Protein AF-0000000065861075 (afdb_homodimer)

Secondary structure (DSSP, 8-state):
---EEEEEETTTSHHHHHHHHHHHTS---EEEEEEEE-TTTTT-EEEETTEEEEPEE--TTHHHHTT-SEEEE-S-HHHHHHHHHHHHTTSEEEE-SSTTTT-TTS-B--HHHHGGGGG--TTSEEE---HHHHHHHHHHHHHHHHH-EEEEEEEEEB-GGGGHHHHHHHHHHHHHHHHHHHHH-TT--GGGT---SSSSS--TT--BS--S-B-TTS-BHHHHHHHHHHHHHHT----EEEE--B-S-SS-EEEEEEEEESS---HHHHHHHHHTSTTEEE--BGGGTB---HHHHTT-SSEEEEEEEE-SS-TTEEEEEEEE-TTIIIIIHHHHHHHHHHHHH-/---EEEEEETTTSHHHHHHHHHHHTS---EEEEEEEE-TTTTT-EEEETTEEEEPEE--TTHHHHTT-SEEEE-S-HHHHHHHHHHHHTTSEEEE-SSTTTT-TTS-B--HHHHGGGGG--TTSEEEPPPHHHHHHHHHHHHHHHHH-EEEEEEEEEB-GGGGHHHHHHHHHHHHHHHHHHHHH-TT--GGGT---SSSSS--TT--BS--S-B-TTS-BHHHHHHHHHHHHHHT----EEEE--B-S-SS-EEEEEEEEESS---HHHHHHHHHTSTTEEE--BGGGTB---HHHHTT-SSEEEEEEEE-SS-TTEEEEEEEE-TTIIIIIHHHHHHHHHHHHH-

Solvent-accessible surface area (backbone atoms only — not comparable to full-atom values): 35094 Å² total; per-residue (Å²): 130,84,59,33,24,37,30,30,36,17,32,87,39,56,48,24,46,42,36,52,51,50,48,64,75,44,86,62,52,69,70,39,83,44,42,20,29,52,73,90,51,34,69,42,71,46,82,54,91,92,40,78,39,62,24,36,53,69,52,68,58,47,37,66,76,65,55,28,42,36,34,38,38,51,62,44,39,71,50,47,70,69,38,43,69,53,36,22,76,66,13,45,26,42,30,54,30,70,69,45,46,81,39,89,59,23,32,43,50,48,58,91,75,35,48,75,42,72,78,58,25,88,59,34,32,36,19,33,54,54,30,71,30,46,50,49,45,64,56,45,48,60,48,31,77,75,56,37,60,49,34,38,41,36,42,37,43,28,20,29,40,81,62,30,59,54,22,39,52,30,36,54,54,38,40,54,53,49,52,55,48,37,71,76,34,78,81,61,62,60,78,80,74,57,62,51,62,69,47,99,49,50,46,50,38,22,44,39,77,66,44,79,53,76,46,96,73,58,45,29,50,51,31,47,44,45,39,57,50,42,26,64,47,71,71,51,79,59,48,61,48,58,49,48,24,37,32,50,19,54,44,18,29,35,34,44,38,41,39,32,31,75,47,72,71,53,70,70,57,53,51,53,50,43,58,68,35,76,59,37,42,72,33,65,39,69,95,72,74,34,50,47,30,18,61,74,25,42,92,35,71,37,35,29,33,12,62,62,30,68,41,95,81,38,72,32,26,40,32,34,34,34,18,22,8,35,50,28,41,14,40,23,47,47,50,49,49,47,52,53,52,45,68,72,70,102,130,85,59,34,24,36,31,31,36,18,32,87,38,56,47,24,44,42,36,53,51,49,48,64,76,43,85,63,50,68,70,39,83,44,41,20,29,52,72,88,50,33,68,43,72,46,81,52,91,91,39,80,39,62,25,36,51,69,52,68,59,46,38,66,73,64,56,28,44,35,34,38,36,51,65,43,38,71,51,45,71,70,38,44,68,53,36,21,75,64,12,46,28,42,30,56,30,70,69,46,48,82,39,91,58,24,31,42,50,49,58,91,75,35,47,75,42,70,78,58,24,88,59,33,32,37,18,32,53,55,30,72,32,45,51,49,44,64,57,46,48,62,47,32,78,75,56,37,60,50,34,38,41,36,43,38,44,29,20,30,40,80,61,32,59,53,22,40,51,30,37,54,53,39,39,52,54,49,53,57,50,37,71,76,34,79,82,60,64,60,78,79,73,58,62,50,62,69,46,100,49,49,46,49,38,22,43,40,76,65,43,78,52,76,46,95,72,59,46,29,50,50,32,48,45,43,41,56,50,43,28,65,48,69,71,52,79,60,49,60,48,58,47,48,26,39,32,52,18,56,43,19,30,36,34,45,38,40,38,30,32,77,45,72,69,54,69,70,56,53,51,53,51,43,58,69,33,76,60,37,42,73,32,64,40,69,96,74,72,34,51,46,30,18,64,77,25,42,93,35,73,36,35,26,34,11,62,63,30,68,42,94,81,38,72,32,27,40,31,34,35,34,17,22,9,35,51,29,41,15,41,22,47,46,50,50,50,48,52,50,52,44,70,72,69,101

InterPro domains:
  IPR000319 Aspartate-semialdehyde dehydrogenase, conserved site [PS01103] (240-254)
  IPR000534 Semialdehyde dehydrogenase, NAD-binding [PF01118] (5-120)
  IPR000534 Semialdehyde dehydrogenase, NAD-binding [SM00859] (5-121)
  IPR005986 Aspartate-semialdehyde dehydrogenase, beta-type [TIGR01296] (5-345)
  IPR012080 Aspartate-semialdehyde dehydrogenase [MF_02121] (3-343)
  IPR012280 Semialdehyde dehydrogenase, dimerisation domain [PF02774] (140-328)
  IPR036291 NAD(P)-binding domain superfamily [SSF51735] (4-158)

Nearest PDB structures (foldseek):
  3pyx-assembly1_B  TM=9.491E-01  e=2.020E-47  Streptococcus pneumoniae SP23-BS72
  2gz3-assembly1_C  TM=9.472E-01  e=8.055E-47  Streptococcus pneumoniae
  8juo-assembly1_A  TM=9.330E-01  e=2.972E-45  Porphyromonas gingivalis
  2gyy-assembly1_A  TM=9.350E-01  e=9.893E-45  Streptococcus pneumoniae
  2gyy-assembly2_D  TM=9.296E-01  e=8.620E-44  Streptococcus pneumoniae

Organism: Helicobacter pylori (strain J99 / ATCC 700824) (NCBI:txid85963)

Sequence (692 aa):
MKTYNVAIVGASGAVGQELIKGLENSFFPIKKFVPLASARSAGKKIRAFNKDYEILETTHEVFEKEEIDIAFFSAGGSVSEEFAISASKTALVIDNTSFFRLNKDVPLVVPEINAQEIFNAPLNIIANPNCSTIQMTQILNPLHLHFKIKSVIVSTYQAVSGAGNKGIESLKNELKTALEHLEKDPAIDLNQVLQAGAFAYPIAFNAIAHIDTFKENGYTKEELKMVHETHKIMGVDFPISATCVRVPVLRSHSESLSIAFEKEFDLKEVYEVLKNAPSVVVCDDPSHNLYPTPLKASHTDSVFIGRLRKDLFDKKTLHGFCVADQLRVGAATNALKIALHYIKNAMKTYNVAIVGASGAVGQELIKGLENSFFPIKKFVPLASARSAGKKIRAFNKDYEILETTHEVFEKEEIDIAFFSAGGSVSEEFAISASKTALVIDNTSFFRLNKDVPLVVPEINAQEIFNAPLNIIANPNCSTIQMTQILNPLHLHFKIKSVIVSTYQAVSGAGNKGIESLKNELKTALEHLEKDPAIDLNQVLQAGAFAYPIAFNAIAHIDTFKENGYTKEELKMVHETHKIMGVDFPISATCVRVPVLRSHSESLSIAFEKEFDLKEVYEVLKNAPSVVVCDDPSHNLYPTPLKASHTDSVFIGRLRKDLFDKKTLHGFCVADQLRVGAATNALKIALHYIKNA

pLDDT: mean 97.53, std 2.53, range [71.69, 99.0]

Foldseek 3Di:
DDAFEEEEECCVWLLNVVLLVVCLPDPHRHPHYAYEYAPVQFQDWDDGPNDIDTYHYDDLCVLVVSQGAAYEYDHEQVSCVVHVLSNLVRYQYEYAYPNCLQPPQEAEEQCLACLVCLVSRPSSYHYHAFLVQLLVLLLVQLCCVPQNFQEKEKEKAAAQCSLIPQSLVLLVVQQVQ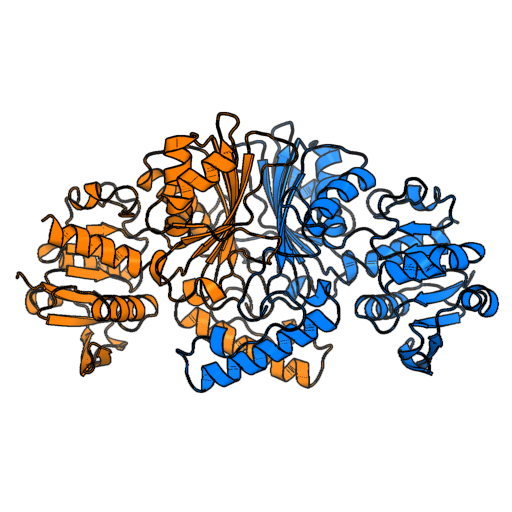QVVVCVVPVVDDSQVGGDGTSDPGRQHVDKAQDDADADPVGDHPSQVSNQSSSCRHNVHRRYYGYGYMYHHHHWKMKMKMKTFGPDADDVVVSVVSQVPRPQEDEQEDVVVPTADDGVVQPPHQGKYKYPWDADPPDRRMIIIMIIHGSSHNVGSVSSVVSVVSVVVVD/DDAFEEEEECCVWLLNVVLLVVCLPDPHRHPHYAYEYAPVQFQDWDAGPNDIDTYHYDDLCVLVVSQGAAYEYDHEQVSCVPHVLSNLVRYQYEYAYPNCLQPPQEAEEQCLACLVCLVSRPSSYHYHAFLVQLLVLLLVQLCCVPQNFQEKEKEKAAAQCSLIPQSLVLLVVQQVQQVVVCVVPVVDDSQVGGDGTSDPGRQHVDKAQDDADADPVGDHPSQVSNQSSSCRHNVHRRYYGYGYMYHHHHWKMKMKMKTFGPDADDVVVSVVSQVPRPLEDEQEDVVVPTADDGVVQPPHQGKYKYPWDADPPDRRMIIIMIIHGSSQNVGSVSSVVSVVSVVVPD

Structure (mmCIF, N/CA/C/O backbone):
data_AF-0000000065861075-model_v1
#
loop_
_entity.id
_entity.type
_entity.pdbx_description
1 polymer 'Aspartate-semialdehyde dehydrogenase'
#
loop_
_atom_site.group_PDB
_atom_site.id
_atom_site.type_symbol
_atom_site.label_atom_id
_atom_site.label_alt_id
_atom_site.label_comp_id
_atom_site.label_asym_id
_atom_site.label_entity_id
_atom_site.label_seq_id
_atom_site.pdbx_PDB_ins_code
_atom_site.Cartn_x
_atom_site.Cartn_y
_atom_site.Cartn_z
_atom_site.occupancy
_atom_site.B_iso_or_equiv
_atom_site.auth_seq_id
_atom_site.auth_comp_id
_atom_site.auth_asym_id
_atom_site.auth_atom_id
_atom_site.pdbx_PDB_model_num
ATOM 1 N N . MET A 1 1 ? -4.84 33.219 34 1 71.75 1 MET A N 1
ATOM 2 C CA . MET A 1 1 ? -4.086 32.625 32.906 1 71.75 1 MET A CA 1
ATOM 3 C C . MET A 1 1 ? -4.5 33.25 31.562 1 71.75 1 MET A C 1
ATOM 5 O O . MET A 1 1 ? -5.656 33.656 31.391 1 71.75 1 MET A O 1
ATOM 9 N N . LYS A 1 2 ? -3.598 33.625 30.703 1 92.88 2 LYS A N 1
ATOM 10 C CA . LYS A 1 2 ? -3.895 34.25 29.438 1 92.88 2 LYS A CA 1
ATOM 11 C C . LYS A 1 2 ? -4.758 33.375 28.547 1 92.88 2 LYS A C 1
ATOM 13 O O . LYS A 1 2 ? -4.539 32.156 28.484 1 92.88 2 LYS A O 1
ATOM 18 N N . THR A 1 3 ? -5.871 33.875 28.062 1 96.5 3 THR A N 1
ATOM 19 C CA . THR A 1 3 ? -6.762 33.156 27.156 1 96.5 3 THR A CA 1
ATOM 20 C C . THR A 1 3 ? -6.652 33.75 25.734 1 96.5 3 THR A C 1
ATOM 22 O O . THR A 1 3 ? -6.098 34.812 25.547 1 96.5 3 THR A O 1
ATOM 25 N N . TYR A 1 4 ? -7.07 33 24.766 1 97.88 4 TYR A N 1
ATOM 26 C CA . TYR A 1 4 ? -6.84 33.344 23.375 1 97.88 4 TYR A CA 1
ATOM 27 C C . TYR A 1 4 ? -8.133 33.25 22.562 1 97.88 4 TYR A C 1
ATOM 29 O O . TYR A 1 4 ? -8.93 32.344 22.781 1 97.88 4 TYR A O 1
ATOM 37 N N . ASN A 1 5 ? -8.32 34.25 21.688 1 98.56 5 ASN A N 1
ATOM 38 C CA . ASN A 1 5 ? -9.328 34.125 20.641 1 98.56 5 ASN A CA 1
ATOM 39 C C . ASN A 1 5 ? -8.812 33.281 19.469 1 98.56 5 ASN A C 1
ATOM 41 O O . ASN A 1 5 ? -7.859 33.688 18.797 1 98.56 5 ASN A O 1
ATOM 45 N N . VAL A 1 6 ? -9.492 32.156 19.234 1 98.62 6 VAL A N 1
ATOM 46 C CA . VAL A 1 6 ? -8.969 31.203 18.266 1 98.62 6 VAL A CA 1
ATOM 47 C C . VAL A 1 6 ? -9.93 31.078 17.078 1 98.62 6 VAL A C 1
ATOM 49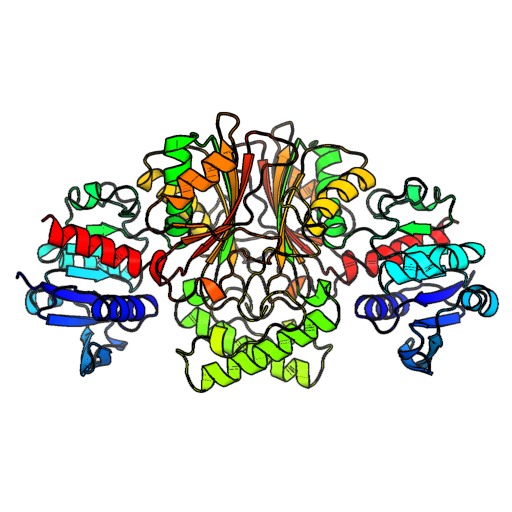 O O . VAL A 1 6 ? -11.141 30.953 17.266 1 98.62 6 VAL A O 1
ATOM 52 N N . ALA A 1 7 ? -9.367 31.156 15.906 1 98.81 7 ALA A N 1
ATOM 53 C CA . ALA A 1 7 ? -10.148 30.938 14.695 1 98.81 7 ALA A CA 1
ATOM 54 C C . ALA A 1 7 ? -9.672 29.688 13.953 1 98.81 7 ALA A C 1
ATOM 56 O O . ALA A 1 7 ? -8.484 29.359 13.977 1 98.81 7 ALA A O 1
ATOM 57 N N . ILE A 1 8 ? -10.586 28.984 13.312 1 98.75 8 ILE A N 1
ATOM 58 C CA . ILE A 1 8 ? -10.281 27.906 12.391 1 98.75 8 ILE A CA 1
ATOM 59 C C . ILE A 1 8 ? -10.875 28.203 11.016 1 98.75 8 ILE A C 1
ATOM 61 O O . ILE A 1 8 ? -12.094 28.203 10.852 1 98.75 8 ILE A O 1
ATOM 65 N N . VAL A 1 9 ? -10.008 28.531 10.055 1 98.62 9 VAL A N 1
ATOM 66 C CA . VAL A 1 9 ? -10.414 28.672 8.664 1 98.62 9 VAL A CA 1
ATOM 67 C C . VAL A 1 9 ? -10.562 27.297 8.023 1 98.62 9 VAL A C 1
ATOM 69 O O . VAL A 1 9 ? -9.594 26.547 7.918 1 98.62 9 VAL A O 1
ATOM 72 N N . GLY A 1 10 ? -11.703 26.922 7.566 1 96.94 10 GLY A N 1
ATOM 73 C CA . GLY A 1 10 ? -12.008 25.562 7.141 1 96.94 10 GLY A CA 1
ATOM 74 C C . GLY A 1 10 ? -12.547 24.703 8.258 1 96.94 10 GLY A C 1
ATOM 75 O O . GLY A 1 10 ? -12.219 23.516 8.344 1 96.94 10 GLY A O 1
ATOM 76 N N . ALA A 1 11 ? -13.383 25.219 9.094 1 96.25 11 ALA A N 1
ATOM 77 C CA . ALA A 1 11 ? -13.844 24.578 10.328 1 96.25 11 ALA A CA 1
ATOM 78 C C . ALA A 1 11 ? -14.734 23.375 10.023 1 96.25 11 ALA A C 1
ATOM 80 O O . ALA A 1 11 ? -14.797 22.422 10.812 1 96.25 11 ALA A O 1
ATOM 81 N N . SER A 1 12 ? -15.359 23.344 8.914 1 91.88 12 SER A N 1
ATOM 82 C CA . SER A 1 12 ? -16.312 22.297 8.586 1 91.88 12 SER A CA 1
ATOM 83 C C . SER A 1 12 ? -15.625 21.109 7.902 1 91.88 12 SER A C 1
ATOM 85 O O . SER A 1 12 ? -16.234 20.062 7.719 1 91.88 12 SER A O 1
ATOM 87 N N . GLY A 1 13 ? -14.398 21.297 7.523 1 92.56 13 GLY A N 1
ATOM 88 C CA . GLY A 1 13 ? -13.664 20.234 6.875 1 92.56 13 GLY A CA 1
ATOM 89 C C . GLY A 1 13 ? -13.172 19.172 7.844 1 92.56 13 GLY A C 1
ATOM 90 O O . GLY A 1 13 ? -13.297 19.328 9.062 1 92.56 13 GLY A O 1
ATOM 91 N N . ALA A 1 14 ? -12.586 18.109 7.305 1 93.06 14 ALA A N 1
ATOM 92 C CA . ALA A 1 14 ? -12.117 16.969 8.094 1 93.06 14 ALA A CA 1
ATOM 93 C C . ALA A 1 14 ? -11.062 17.406 9.102 1 93.06 14 ALA A C 1
ATOM 95 O O . ALA A 1 14 ? -11.117 17.031 10.273 1 93.06 14 ALA A O 1
ATOM 96 N N . VAL A 1 15 ? -10.086 18.156 8.656 1 96.5 15 VAL A N 1
ATOM 97 C CA . VAL A 1 15 ? -9.031 18.609 9.547 1 96.5 15 VAL A CA 1
ATOM 98 C C . VAL A 1 15 ? -9.602 19.609 10.555 1 96.5 15 VAL A C 1
ATOM 100 O O . VAL A 1 15 ? -9.227 19.594 11.734 1 96.5 15 VAL A O 1
ATOM 103 N N . GLY A 1 16 ? -10.469 20.516 10.109 1 96.69 16 GLY A N 1
ATOM 104 C CA . GLY A 1 16 ? -11.109 21.484 11 1 96.69 16 GLY A CA 1
ATOM 105 C C . GLY A 1 16 ? -11.836 20.828 12.156 1 96.69 16 GLY A C 1
ATOM 106 O O . GLY A 1 16 ? -11.695 21.25 13.305 1 96.69 16 GLY A O 1
ATOM 107 N N . GLN A 1 17 ? -12.516 19.766 11.852 1 94.56 17 GLN A N 1
ATOM 108 C CA . GLN A 1 17 ? -13.25 19.047 12.883 1 94.56 17 GLN A CA 1
ATOM 109 C C . GLN A 1 17 ? -12.305 18.406 13.891 1 94.56 17 GLN A C 1
ATOM 111 O O . GLN A 1 17 ? -12.586 18.375 15.094 1 94.56 17 GLN A O 1
ATOM 116 N N . GLU A 1 18 ? -11.211 17.891 13.406 1 96.38 18 GLU A N 1
ATOM 117 C CA . GLU A 1 18 ? -10.227 17.312 14.312 1 96.38 18 GLU A CA 1
ATOM 118 C C . GLU A 1 18 ? -9.562 18.375 15.18 1 96.38 18 GLU A C 1
ATOM 120 O O . GLU A 1 18 ? -9.219 18.125 16.328 1 96.38 18 GLU A O 1
ATOM 125 N N . LEU A 1 19 ? -9.352 19.562 14.617 1 98.06 19 LEU A N 1
ATOM 126 C CA . LEU A 1 19 ? -8.812 20.672 15.391 1 98.06 19 LEU A CA 1
ATOM 127 C C . LEU A 1 19 ? -9.766 21.062 16.516 1 98.06 19 LEU A C 1
ATOM 129 O O . LEU A 1 19 ? -9.328 21.281 17.656 1 98.06 19 LEU A O 1
ATOM 133 N N . ILE A 1 20 ? -11.039 21.094 16.172 1 97.44 20 ILE A N 1
ATOM 134 C CA . ILE A 1 20 ? -12.047 21.422 17.172 1 97.44 20 ILE A CA 1
ATOM 135 C C . ILE A 1 20 ? -12.008 20.391 18.297 1 97.44 20 ILE A C 1
ATOM 137 O O . ILE A 1 20 ? -11.961 20.734 19.484 1 97.44 20 ILE A O 1
ATOM 141 N N . LYS A 1 21 ? -11.984 19.094 17.922 1 95.94 21 LYS A N 1
ATOM 142 C CA . LYS A 1 21 ? -11.914 18.031 18.906 1 95.94 21 LYS A CA 1
ATOM 143 C C . LYS A 1 21 ? -10.656 18.156 19.766 1 95.94 21 LYS A C 1
ATOM 145 O O . LYS A 1 21 ? -10.703 17.953 20.984 1 95.94 21 LYS A O 1
ATOM 150 N N . GLY A 1 22 ? -9.555 18.469 19.094 1 96.5 22 GLY A N 1
ATOM 151 C CA . GLY A 1 22 ? -8.305 18.656 19.812 1 96.5 22 GLY A CA 1
ATOM 152 C C . GLY A 1 22 ? -8.352 19.812 20.812 1 96.5 22 GLY A C 1
ATOM 153 O O . GLY A 1 22 ? -7.84 19.688 21.922 1 96.5 22 GLY A O 1
ATOM 154 N N . LEU A 1 23 ? -8.969 20.875 20.438 1 97.25 23 LEU A N 1
ATOM 155 C CA . LEU A 1 23 ? -9.125 22.016 21.328 1 97.25 23 LEU A CA 1
ATOM 156 C C . LEU A 1 23 ? -10.008 21.672 22.516 1 97.25 23 LEU A C 1
ATOM 158 O O . LEU A 1 23 ? -9.719 22.062 23.641 1 97.25 23 LEU A O 1
ATOM 162 N N . GLU A 1 24 ? -11 20.875 22.219 1 95.88 24 GLU A N 1
ATOM 163 C CA . GLU A 1 24 ? -11.93 20.469 23.266 1 95.88 24 GLU A CA 1
ATOM 164 C C . GLU A 1 24 ? -11.266 19.531 24.266 1 95.88 24 GLU A C 1
ATOM 166 O O . GLU A 1 24 ? -11.578 19.547 25.453 1 95.88 24 GLU A O 1
ATOM 171 N N . ASN A 1 25 ? -10.398 18.734 23.781 1 93.5 25 ASN A N 1
ATOM 172 C CA . ASN A 1 25 ? -9.805 17.672 24.594 1 93.5 25 ASN A CA 1
ATOM 173 C C . ASN A 1 25 ? -8.477 18.109 25.203 1 93.5 25 ASN A C 1
ATOM 175 O O . ASN A 1 25 ? -7.766 17.297 25.797 1 93.5 25 ASN A O 1
ATOM 179 N N . SER A 1 26 ? -8.234 19.344 25 1 89.75 26 SER A N 1
ATOM 180 C CA . SER A 1 26 ? -6.988 19.859 25.562 1 89.75 26 SER A CA 1
ATOM 181 C C . SER A 1 26 ? -7.25 20.984 26.562 1 89.75 26 SER A C 1
ATOM 183 O O . SER A 1 26 ? -8.406 21.344 26.812 1 89.75 26 SER A O 1
ATOM 185 N N . PHE A 1 27 ? -6.23 21.359 27.156 1 86.06 27 PHE A N 1
ATOM 186 C CA . PHE A 1 27 ? -6.301 22.469 28.109 1 86.06 27 PHE A CA 1
ATOM 187 C C . PHE A 1 27 ? -5.957 23.797 27.438 1 86.06 27 PHE A C 1
ATOM 189 O O . PHE A 1 27 ? -5.391 24.688 28.062 1 86.06 27 PHE A O 1
ATOM 196 N N . PHE A 1 28 ? -6.258 23.828 26.188 1 93.69 28 PHE A N 1
ATOM 197 C CA . PHE A 1 28 ? -5.98 25.078 25.484 1 93.69 28 PHE A CA 1
ATOM 198 C C . PHE A 1 28 ? -6.816 26.219 26.047 1 93.69 28 PHE A C 1
ATOM 200 O O . PHE A 1 28 ? -8.039 26.094 26.172 1 93.69 28 PHE A O 1
ATOM 207 N N . PRO A 1 29 ? -6.254 27.297 26.438 1 96 29 PRO A N 1
ATOM 208 C CA . PRO A 1 29 ? -6.984 28.406 27.062 1 96 29 PRO A CA 1
ATOM 209 C C . PRO A 1 29 ? -7.719 29.266 26.047 1 96 29 PRO A C 1
ATOM 211 O O . PRO A 1 29 ? -7.203 30.312 25.641 1 96 29 PRO A O 1
ATOM 214 N N . ILE A 1 30 ? -8.945 28.969 25.766 1 96.5 30 ILE A N 1
ATOM 215 C CA . ILE A 1 30 ? -9.734 29.656 24.734 1 96.5 30 ILE A CA 1
ATOM 216 C C . ILE A 1 30 ? -10.68 30.656 25.391 1 96.5 30 ILE A C 1
ATOM 218 O O . ILE A 1 30 ? -11.422 30.312 26.312 1 96.5 30 ILE A O 1
ATOM 222 N N . LYS A 1 31 ? -10.602 31.859 24.938 1 97.19 31 LYS A N 1
ATOM 223 C CA . LYS A 1 31 ? -11.547 32.906 25.328 1 97.19 31 LYS A CA 1
ATOM 224 C C . LYS A 1 31 ? -12.734 32.938 24.375 1 97.19 31 LYS A C 1
ATOM 226 O O . LYS A 1 31 ? -13.891 33 24.812 1 97.19 31 LYS A O 1
ATOM 231 N N . LYS A 1 32 ? -12.359 32.906 23.141 1 97.25 32 LYS A N 1
ATOM 232 C CA . LYS A 1 32 ? -13.344 32.969 22.062 1 97.25 32 LYS A CA 1
ATOM 233 C C . LYS A 1 32 ? -12.969 32.031 20.922 1 97.25 32 LYS A C 1
ATOM 235 O O . LYS A 1 32 ? -11.797 31.922 20.547 1 97.25 32 LYS A O 1
ATOM 240 N N . PHE A 1 33 ? -14.031 31.297 20.5 1 98.12 33 PHE A N 1
ATOM 241 C CA . PHE A 1 33 ? -13.852 30.422 19.344 1 98.12 33 PHE A CA 1
ATOM 242 C C . PHE A 1 33 ? -14.609 30.969 18.141 1 98.12 33 PHE A C 1
ATOM 244 O O . PHE A 1 33 ? -15.805 31.266 18.234 1 98.12 33 PHE A O 1
ATOM 251 N N . VAL A 1 34 ? -13.961 31.078 16.938 1 98.44 34 VAL A N 1
ATOM 252 C CA . VAL A 1 34 ? -14.57 31.625 15.742 1 98.44 34 VAL A CA 1
ATOM 253 C C . VAL A 1 34 ? -14.359 30.672 14.562 1 98.44 34 VAL A C 1
ATOM 255 O O . VAL A 1 34 ? -13.289 30.672 13.945 1 98.44 34 VAL A O 1
ATOM 258 N N . PRO A 1 35 ? -15.375 29.906 14.172 1 98.56 35 PRO A N 1
ATOM 259 C CA . PRO A 1 35 ? -15.281 29.078 12.969 1 98.56 35 PRO A CA 1
ATOM 260 C C . PRO A 1 35 ? -15.453 29.891 11.68 1 98.56 35 PRO A C 1
ATOM 262 O O . PRO A 1 35 ? -16.406 30.672 11.562 1 98.56 35 PRO A O 1
ATOM 265 N N . LEU A 1 36 ? -14.547 29.734 10.789 1 98.44 36 LEU A N 1
ATOM 266 C CA . LEU A 1 36 ? -14.547 30.469 9.531 1 98.44 36 LEU A CA 1
ATOM 267 C C . LEU A 1 36 ? -14.602 29.516 8.344 1 98.44 36 LEU A C 1
ATOM 269 O O . LEU A 1 36 ? -14.086 28.391 8.422 1 98.44 36 LEU A O 1
ATOM 273 N N . ALA A 1 37 ? -15.211 29.953 7.273 1 96.69 37 ALA A N 1
ATOM 274 C CA . ALA A 1 37 ? -15.281 29.188 6.027 1 96.69 37 ALA A CA 1
ATOM 275 C C . ALA A 1 37 ? -15.594 30.109 4.844 1 96.69 37 ALA A C 1
ATOM 277 O O . ALA A 1 37 ? -15.5 31.328 4.957 1 96.69 37 ALA A O 1
ATOM 278 N N . SER A 1 38 ? -15.852 29.531 3.729 1 94.62 38 SER A N 1
ATOM 279 C CA . SER A 1 38 ? -16.188 30.297 2.527 1 94.62 38 SER A CA 1
ATOM 280 C C . SER A 1 38 ? -17.547 30.969 2.656 1 94.62 38 SER A C 1
ATOM 282 O O . SER A 1 38 ? -18.312 30.641 3.568 1 94.62 38 SER A O 1
ATOM 284 N N . ALA A 1 39 ? -17.828 31.781 1.652 1 93.75 39 ALA A N 1
ATOM 285 C CA . ALA A 1 39 ? -19.109 32.469 1.634 1 93.75 39 ALA A CA 1
ATOM 286 C C . ALA A 1 39 ? -20.266 31.484 1.54 1 93.75 39 ALA A C 1
ATOM 288 O O . ALA A 1 39 ? -21.328 31.688 2.141 1 93.75 39 ALA A O 1
ATOM 289 N N . ARG A 1 40 ? -20.078 30.453 0.869 1 91.19 40 ARG A N 1
ATOM 290 C CA . ARG A 1 40 ? -21.125 29.453 0.647 1 91.19 40 ARG A CA 1
ATOM 291 C C . ARG A 1 40 ? -21.469 28.734 1.944 1 91.19 40 ARG A C 1
ATOM 293 O O . ARG A 1 40 ? -22.625 28.328 2.148 1 91.19 40 ARG A O 1
ATOM 300 N N . SER A 1 41 ? -20.469 28.641 2.836 1 92.12 41 SER A N 1
ATOM 301 C CA . SER A 1 41 ? -20.656 27.922 4.086 1 92.12 41 SER A CA 1
ATOM 302 C C . SER A 1 41 ? -21.062 28.859 5.219 1 92.12 41 SER A C 1
ATOM 304 O O . SER A 1 41 ? -21.469 28.406 6.293 1 92.12 41 SER A O 1
ATOM 306 N N . ALA A 1 42 ? -20.906 30.125 4.984 1 93.88 42 ALA A N 1
ATOM 307 C CA . ALA A 1 42 ? -21.219 31.109 6.016 1 93.88 42 ALA A CA 1
ATOM 308 C C . ALA A 1 42 ? -22.672 31.016 6.441 1 93.88 42 ALA A C 1
ATOM 310 O O . ALA A 1 42 ? -23.562 30.828 5.605 1 93.88 42 ALA A O 1
ATOM 311 N N . GLY A 1 43 ? -22.875 31.094 7.73 1 95.31 43 GLY A N 1
ATOM 312 C CA . GLY A 1 43 ? -24.234 31.016 8.258 1 95.31 43 GLY A CA 1
ATOM 313 C C . GLY A 1 43 ? -24.609 29.641 8.758 1 95.31 43 GLY A C 1
ATOM 314 O O . GLY A 1 43 ? -25.5 29.484 9.586 1 95.31 43 GLY A O 1
ATOM 315 N N . LYS A 1 44 ? -23.953 28.641 8.234 1 95.56 44 LYS A N 1
ATOM 316 C CA . LYS A 1 44 ? -24.172 27.297 8.742 1 95.56 44 LYS A CA 1
ATOM 317 C C . LYS A 1 44 ? -23.672 27.156 10.172 1 95.56 44 LYS A C 1
ATOM 319 O O . LYS A 1 44 ? -22.859 27.969 10.633 1 95.56 44 LYS A O 1
ATOM 324 N N . LYS A 1 45 ? -24.25 26.203 10.836 1 96.31 45 LYS A N 1
ATOM 325 C CA . LYS A 1 45 ? -23.844 25.984 12.219 1 96.31 45 LYS A CA 1
ATOM 326 C C . LYS A 1 45 ? -22.938 24.766 12.344 1 96.31 45 LYS A C 1
ATOM 328 O O . LYS A 1 45 ? -23.047 23.828 11.562 1 96.31 45 LYS A O 1
ATOM 333 N N . ILE A 1 46 ? -22 24.844 13.258 1 95.56 46 ILE A N 1
ATOM 334 C CA . ILE A 1 46 ? -21.141 23.703 13.594 1 95.56 46 ILE A CA 1
ATOM 335 C C . ILE A 1 46 ? -21.109 23.516 15.109 1 95.56 46 ILE A C 1
ATOM 337 O O . ILE A 1 46 ? -21.172 24.484 15.867 1 95.56 46 ILE A O 1
ATOM 341 N N . ARG A 1 47 ? -21.203 22.281 15.609 1 93.19 47 ARG A N 1
ATOM 342 C CA . ARG A 1 47 ? -21.141 21.969 17.031 1 93.19 47 ARG A CA 1
ATOM 343 C C . ARG A 1 47 ? -19.703 22 17.531 1 93.19 47 ARG A C 1
ATOM 345 O O . ARG A 1 47 ? -18.812 21.344 16.969 1 93.19 47 ARG A O 1
ATOM 352 N N . ALA A 1 48 ? -19.375 22.766 18.484 1 95.94 48 ALA A N 1
ATOM 353 C CA . ALA A 1 48 ? -18.094 22.859 19.172 1 95.94 48 ALA A CA 1
ATOM 354 C C . ALA A 1 48 ? -18.266 23.266 20.641 1 95.94 48 ALA A C 1
ATOM 356 O O . ALA A 1 48 ? -19.141 24.062 20.953 1 95.94 48 ALA A O 1
ATOM 357 N N . PHE A 1 49 ? -17.516 22.672 21.547 1 95.12 49 PHE A N 1
ATOM 358 C CA . PHE A 1 49 ? -17.547 23 22.969 1 95.12 49 PHE A CA 1
ATOM 359 C C . PHE A 1 49 ? -18.969 22.875 23.516 1 95.12 49 PHE A C 1
ATOM 361 O O . PHE A 1 49 ? -19.422 23.734 24.281 1 95.12 49 PHE A O 1
ATOM 368 N N . ASN A 1 50 ? -19.672 21.938 23 1 92.94 50 ASN A N 1
ATOM 369 C CA . ASN A 1 50 ? -21.016 21.562 23.438 1 92.94 50 ASN A CA 1
ATOM 370 C C . ASN A 1 50 ? -22.031 22.672 23.141 1 92.94 50 ASN A C 1
ATOM 372 O O . ASN A 1 50 ? -23.031 22.797 23.828 1 92.94 50 ASN A O 1
ATOM 376 N N . LYS A 1 51 ? -21.734 23.484 22.156 1 95.56 51 LYS A N 1
ATOM 377 C CA . LYS A 1 51 ? -22.688 24.516 21.703 1 95.56 51 LYS A CA 1
ATOM 378 C C . LYS A 1 51 ? -22.609 24.703 20.188 1 95.56 51 LYS A C 1
ATOM 380 O O . LYS A 1 51 ? -21.672 24.234 19.547 1 95.56 51 LYS A O 1
ATOM 385 N N . ASP A 1 52 ? -23.578 25.359 19.625 1 96.75 52 ASP A N 1
ATOM 386 C CA . ASP A 1 52 ? -23.609 25.672 18.203 1 96.75 52 ASP A CA 1
ATOM 387 C C . ASP A 1 52 ? -22.938 27 17.906 1 96.75 52 ASP A C 1
ATOM 389 O O . ASP A 1 52 ? -23.172 27.984 18.594 1 96.75 52 ASP A O 1
ATOM 393 N N . TYR A 1 53 ? -22.094 26.953 16.984 1 97.38 53 TYR A N 1
ATOM 394 C CA . TYR A 1 53 ? -21.438 28.156 16.5 1 97.38 53 TYR A CA 1
ATOM 395 C C . TYR A 1 53 ? -21.828 28.453 15.062 1 97.38 53 TYR A C 1
ATOM 397 O O . TYR A 1 53 ? -21.938 27.531 14.242 1 97.38 53 TYR A O 1
ATOM 405 N N . GLU A 1 54 ? -22.109 29.641 14.82 1 97.44 54 GLU A N 1
ATOM 406 C CA . GLU A 1 54 ? -22.312 30.047 13.43 1 97.44 54 GLU A CA 1
ATOM 407 C C . GLU A 1 54 ? -20.984 30.234 12.711 1 97.44 54 GLU A C 1
ATOM 409 O O . GLU A 1 54 ? -20.078 30.891 13.234 1 97.44 54 GLU A O 1
ATOM 414 N N . ILE A 1 55 ? -20.875 29.641 11.578 1 98.06 55 ILE A N 1
ATOM 415 C CA . ILE A 1 55 ? -19.688 29.828 10.758 1 98.06 55 ILE A CA 1
ATOM 416 C C . ILE A 1 55 ? -19.703 31.203 10.109 1 98.06 55 ILE A C 1
ATOM 418 O O . ILE A 1 55 ? -20.703 31.609 9.508 1 98.06 55 ILE A O 1
ATOM 422 N N . LEU A 1 56 ? -18.656 31.922 10.289 1 98.19 56 LEU A N 1
ATOM 423 C CA . LEU A 1 56 ? -18.516 33.219 9.641 1 98.19 56 LEU A CA 1
ATOM 424 C C . LEU A 1 56 ? -17.75 33.125 8.336 1 98.19 56 LEU A C 1
ATOM 426 O O . LEU A 1 56 ? -16.969 32.188 8.148 1 98.19 56 LEU A O 1
ATOM 430 N N . GLU A 1 57 ? -18.016 34.031 7.461 1 97.94 57 GLU A N 1
ATOM 431 C CA . GLU A 1 57 ? -17.25 34.094 6.215 1 97.94 57 GLU A CA 1
ATOM 432 C C . GLU A 1 57 ? -15.82 34.531 6.457 1 97.94 57 GLU A C 1
ATOM 434 O O . GLU A 1 57 ? -15.57 35.469 7.246 1 97.94 57 GLU A O 1
ATOM 439 N N . THR A 1 58 ? -14.914 33.906 5.836 1 98.38 58 THR A N 1
ATOM 440 C CA . THR A 1 58 ? -13.516 34.344 5.875 1 98.38 58 THR A CA 1
ATOM 441 C C . THR A 1 58 ? -13.32 35.594 5.031 1 98.38 58 THR A C 1
ATOM 443 O O . THR A 1 58 ? -13.523 35.594 3.814 1 98.38 58 THR A O 1
ATOM 446 N N . THR A 1 59 ? -13.055 36.656 5.645 1 98.12 59 THR A N 1
ATOM 447 C CA . THR A 1 59 ? -12.703 37.906 4.992 1 98.12 59 THR A CA 1
ATOM 448 C C . THR A 1 59 ? -11.406 38.469 5.559 1 98.12 59 THR A C 1
ATOM 450 O O . THR A 1 59 ? -10.914 38 6.586 1 98.12 59 THR A O 1
ATOM 453 N N . HIS A 1 60 ? -10.898 39.438 4.844 1 98.25 60 HIS A N 1
ATOM 454 C CA . HIS A 1 60 ? -9.664 40.062 5.309 1 98.25 60 HIS A CA 1
ATOM 455 C C . HIS A 1 60 ? -9.859 40.719 6.66 1 98.25 60 HIS A C 1
ATOM 457 O O . HIS A 1 60 ? -8.953 40.75 7.492 1 98.25 60 HIS A O 1
ATOM 463 N N . GLU A 1 61 ? -11.008 41.219 6.953 1 97.5 61 GLU A N 1
ATOM 464 C CA . GLU A 1 61 ? -11.273 42.062 8.109 1 97.5 61 GLU A CA 1
ATOM 465 C C . GLU A 1 61 ? -11.695 41.25 9.32 1 97.5 61 GLU A C 1
ATOM 467 O O . GLU A 1 61 ? -11.656 41.719 10.453 1 97.5 61 GLU A O 1
ATOM 472 N N . VAL A 1 62 ? -12.094 39.969 9.07 1 98.38 62 VAL A N 1
ATOM 473 C CA . VAL A 1 62 ? -12.742 39.188 10.117 1 98.38 62 VAL A CA 1
ATOM 474 C C . VAL A 1 62 ? -11.758 38.938 11.258 1 98.38 62 VAL A C 1
ATOM 476 O O . VAL A 1 62 ? -12.164 38.875 12.422 1 98.38 62 VAL A O 1
ATOM 479 N N . PHE A 1 63 ? -10.539 38.812 10.969 1 98.56 63 PHE A N 1
ATOM 480 C CA . PHE A 1 63 ? -9.531 38.5 11.961 1 98.56 63 PHE A CA 1
ATOM 481 C C . PHE A 1 63 ? -9.344 39.625 12.961 1 98.56 63 PHE A C 1
ATOM 483 O O . PHE A 1 63 ? -9.25 39.406 14.164 1 98.56 63 PHE A O 1
ATOM 490 N N . GLU A 1 64 ? -9.25 40.875 12.438 1 98.06 64 GLU A N 1
ATOM 491 C CA . GLU A 1 64 ? -9.188 42.062 13.312 1 98.06 64 GLU A CA 1
ATOM 492 C C . GLU A 1 64 ? -10.516 42.25 14.039 1 98.06 64 GLU A C 1
ATOM 494 O O . GLU A 1 64 ? -10.531 42.531 15.242 1 98.06 64 GLU A O 1
ATOM 499 N N . LYS A 1 65 ? -11.586 42.156 13.273 1 98.31 65 LYS A N 1
ATOM 500 C CA . LYS A 1 65 ? -12.922 42.406 13.82 1 98.31 65 LYS A CA 1
ATOM 501 C C . LYS A 1 65 ? -13.203 41.469 15 1 98.31 65 LYS A C 1
ATOM 503 O O . LYS A 1 65 ? -13.812 41.906 15.984 1 98.31 65 LYS A O 1
ATOM 508 N N . GLU A 1 66 ? -12.773 40.281 14.875 1 98.25 66 GLU A N 1
ATOM 509 C CA . GLU A 1 66 ? -13.055 39.281 15.906 1 98.25 66 GLU A CA 1
ATOM 510 C C . GLU A 1 66 ? -11.898 39.188 16.891 1 98.25 66 GLU A C 1
ATOM 512 O O . GLU A 1 66 ? -11.898 38.312 17.766 1 98.25 66 GLU A O 1
ATOM 517 N N . GLU A 1 67 ? -10.867 40 16.734 1 98.38 67 GLU A N 1
ATOM 518 C CA . GLU A 1 67 ? -9.719 40.062 17.625 1 98.38 67 GLU A CA 1
ATOM 519 C C . GLU A 1 67 ? -9.031 38.719 17.766 1 98.38 67 GLU A C 1
ATOM 521 O O . GLU A 1 67 ? -8.758 38.25 18.891 1 98.38 67 GLU A O 1
ATOM 526 N N . ILE A 1 68 ? -8.766 38.094 16.672 1 98.69 68 ILE A N 1
ATOM 527 C CA . ILE A 1 68 ? -8.211 36.75 16.656 1 98.69 68 ILE A CA 1
ATOM 528 C C . ILE A 1 68 ? -6.742 36.781 17.094 1 98.69 68 ILE A C 1
ATOM 530 O O . ILE A 1 68 ? -5.961 37.594 16.578 1 98.69 68 ILE A O 1
ATOM 534 N N . ASP A 1 69 ? -6.348 35.844 18.031 1 98.38 69 ASP A N 1
ATOM 535 C CA . ASP A 1 69 ? -4.969 35.719 18.5 1 98.38 69 ASP A CA 1
ATOM 536 C C . ASP A 1 69 ? -4.238 34.625 17.734 1 98.38 69 ASP A C 1
ATOM 538 O O . ASP A 1 69 ? -3.041 34.719 17.469 1 98.38 69 ASP A O 1
ATOM 542 N N . ILE A 1 70 ? -4.914 33.5 17.469 1 98.75 70 ILE A N 1
ATOM 543 C CA . ILE A 1 70 ? -4.367 32.344 16.781 1 98.75 70 ILE A CA 1
ATOM 544 C C . ILE A 1 70 ? -5.355 31.859 15.719 1 98.75 70 ILE A C 1
ATOM 546 O O . ILE A 1 70 ? -6.543 31.672 16 1 98.75 70 ILE A O 1
ATOM 550 N N . ALA A 1 71 ? -4.887 31.703 14.523 1 98.88 71 ALA A N 1
ATOM 551 C CA . ALA A 1 71 ? -5.73 31.266 13.422 1 98.88 71 ALA A CA 1
ATOM 552 C C . ALA A 1 71 ? -5.152 30.016 12.758 1 98.88 71 ALA A C 1
ATOM 554 O O . ALA A 1 71 ? -4.02 30.031 12.273 1 98.88 71 ALA A O 1
ATOM 555 N N . PHE A 1 72 ? -5.918 28.922 12.742 1 98.88 72 PHE A N 1
ATOM 556 C CA . PHE A 1 72 ? -5.566 27.719 12.008 1 98.88 72 PHE A CA 1
ATOM 557 C C . PHE A 1 72 ? -6.164 27.734 10.609 1 98.88 72 PHE A C 1
ATOM 559 O O . PHE A 1 72 ? -7.359 28 10.438 1 98.88 72 PHE A O 1
ATOM 566 N N . PHE A 1 73 ? -5.324 27.531 9.609 1 98.75 73 PHE A N 1
ATOM 567 C CA . PHE A 1 73 ? -5.785 27.516 8.227 1 98.75 73 PHE A CA 1
ATOM 568 C C . PHE A 1 73 ? -5.812 26.078 7.691 1 98.75 73 PHE A C 1
ATOM 570 O O . PHE A 1 73 ? -4.781 25.406 7.641 1 98.75 73 PHE A O 1
ATOM 577 N N . SER A 1 74 ? -6.93 25.609 7.312 1 97.44 74 SER A N 1
ATOM 578 C CA . SER A 1 74 ? -7.102 24.266 6.781 1 97.44 74 SER A CA 1
ATOM 579 C C . SER A 1 74 ? -8.156 24.234 5.676 1 97.44 74 SER A C 1
ATOM 581 O O . SER A 1 74 ? -8.945 23.297 5.59 1 97.44 74 SER A O 1
ATOM 583 N N . ALA A 1 75 ? -8.234 25.266 4.824 1 95.75 75 ALA A N 1
ATOM 584 C CA . ALA A 1 75 ? -9.289 25.391 3.818 1 95.75 75 ALA A CA 1
ATOM 585 C C . ALA A 1 75 ? -8.711 25.297 2.408 1 95.75 75 ALA A C 1
ATOM 587 O O . ALA A 1 75 ? -9.406 25.594 1.43 1 95.75 75 ALA A O 1
ATOM 588 N N . GLY A 1 76 ? -7.457 24.938 2.281 1 95.12 76 GLY A N 1
ATOM 589 C CA . GLY A 1 76 ? -6.836 24.828 0.97 1 95.12 76 GLY A CA 1
ATOM 590 C C . GLY A 1 76 ? -5.832 25.938 0.693 1 95.12 76 GLY A C 1
ATOM 591 O O . GLY A 1 76 ? -5.926 27.031 1.266 1 95.12 76 GLY A O 1
ATOM 592 N N . GLY A 1 77 ? -4.949 25.688 -0.207 1 96.94 77 GLY A N 1
ATOM 593 C CA . GLY A 1 77 ? -3.836 26.562 -0.506 1 96.94 77 GLY A CA 1
ATOM 594 C C . GLY A 1 77 ? -4.273 27.922 -1.042 1 96.94 77 GLY A C 1
ATOM 595 O O . GLY A 1 77 ? -3.674 28.938 -0.718 1 96.94 77 GLY A O 1
ATOM 596 N N . SER A 1 78 ? -5.285 27.922 -1.861 1 97.5 78 SER A N 1
ATOM 597 C CA . SER A 1 78 ? -5.766 29.172 -2.445 1 97.5 78 SER A CA 1
ATOM 598 C C . SER A 1 78 ? -6.32 30.109 -1.374 1 97.5 78 SER A C 1
ATOM 600 O O . SER A 1 78 ? -6.168 31.328 -1.467 1 97.5 78 SER A O 1
ATOM 602 N N . VAL A 1 79 ? -6.891 29.547 -0.359 1 97.94 79 VAL A N 1
ATOM 603 C CA . VAL A 1 79 ? -7.434 30.328 0.745 1 97.94 79 VAL A CA 1
ATOM 604 C C . VAL A 1 79 ? -6.289 30.906 1.582 1 97.94 79 VAL A C 1
ATOM 606 O O . VAL A 1 79 ? -6.328 32.062 1.982 1 97.94 79 VAL A O 1
ATOM 609 N N . SER A 1 80 ? -5.316 30.078 1.817 1 98.56 80 SER A N 1
ATOM 610 C CA . SER A 1 80 ? -4.133 30.547 2.523 1 98.56 80 SER A CA 1
ATOM 611 C C . SER A 1 80 ? -3.441 31.672 1.747 1 98.56 80 SER A C 1
ATOM 613 O O . SER A 1 80 ? -3.035 32.688 2.33 1 98.56 80 SER A O 1
ATOM 615 N N . GLU A 1 81 ? -3.334 31.453 0.473 1 98.38 81 GLU A N 1
ATOM 616 C CA . GLU A 1 81 ? -2.719 32.469 -0.387 1 98.38 81 GLU A CA 1
ATOM 617 C C . GLU A 1 81 ? -3.439 33.812 -0.268 1 98.38 81 GLU A C 1
ATOM 619 O O . GLU A 1 81 ? -2.799 34.844 -0.231 1 98.38 81 GLU A O 1
ATOM 624 N N . GLU A 1 82 ? -4.688 33.719 -0.145 1 98.5 82 GLU A N 1
ATOM 625 C CA . GLU A 1 82 ? -5.52 34.906 -0.17 1 98.5 82 GLU A CA 1
ATOM 626 C C . GLU A 1 82 ? -5.551 35.594 1.197 1 98.5 82 GLU A C 1
ATOM 628 O O . GLU A 1 82 ? -5.461 36.812 1.291 1 98.5 82 GLU A O 1
ATOM 633 N N . PHE A 1 83 ? -5.613 34.844 2.316 1 98.69 83 PHE A N 1
ATOM 634 C CA . PHE A 1 83 ? -6.078 35.469 3.551 1 98.69 83 PHE A CA 1
ATOM 635 C C . PHE A 1 83 ? -5.02 35.344 4.641 1 98.69 83 PHE A C 1
ATOM 637 O O . PHE A 1 83 ? -5.105 36.031 5.66 1 98.69 83 PHE A O 1
ATOM 644 N N . ALA A 1 84 ? -4.035 34.5 4.516 1 98.69 84 ALA A N 1
ATOM 645 C CA . ALA A 1 84 ? -3.127 34.219 5.617 1 98.69 84 ALA A CA 1
ATOM 646 C C . ALA A 1 84 ? -2.328 35.438 6.027 1 98.69 84 ALA A C 1
ATOM 648 O O . ALA A 1 84 ? -2.098 35.656 7.215 1 98.69 84 ALA A O 1
ATOM 649 N N . ILE A 1 85 ? -1.886 36.25 5.066 1 98.12 85 ILE A N 1
ATOM 650 C CA . ILE A 1 85 ? -1.088 37.438 5.355 1 98.12 85 ILE A CA 1
ATOM 651 C C . ILE A 1 85 ? -1.933 38.469 6.117 1 98.12 85 ILE A C 1
ATOM 653 O O . ILE A 1 85 ? -1.453 39.094 7.066 1 98.12 85 ILE A O 1
ATOM 657 N N . SER A 1 86 ? -3.207 38.594 5.707 1 98.12 86 SER A N 1
ATOM 658 C CA . SER A 1 86 ? -4.113 39.469 6.43 1 98.12 86 SER A CA 1
ATOM 659 C C . SER A 1 86 ? -4.305 39 7.871 1 98.12 86 SER A C 1
ATOM 661 O O . SER A 1 86 ? -4.316 39.812 8.797 1 98.12 86 SER A O 1
ATOM 663 N N . ALA A 1 87 ? -4.5 37.75 8.047 1 98.69 87 ALA A N 1
ATOM 664 C CA . ALA A 1 87 ? -4.68 37.156 9.375 1 98.69 87 ALA A CA 1
ATOM 665 C C . ALA A 1 87 ? -3.436 37.375 10.234 1 98.69 87 ALA A C 1
ATOM 667 O O . ALA A 1 87 ? -3.539 37.625 11.438 1 98.69 87 ALA A O 1
ATOM 668 N N . SER A 1 88 ? -2.305 37.25 9.594 1 98.56 88 SER A N 1
ATOM 669 C CA . SER A 1 88 ? -1.033 37.25 10.305 1 98.56 88 SER A CA 1
ATOM 670 C C . SER A 1 88 ? -0.711 38.625 10.891 1 98.56 88 SER A C 1
ATOM 672 O O . SER A 1 88 ? 0.166 38.75 11.742 1 98.56 88 SER A O 1
ATOM 674 N N . LYS A 1 89 ? -1.426 39.656 10.492 1 97.75 89 LYS A N 1
ATOM 675 C CA . LYS A 1 89 ? -1.222 41.031 11.023 1 97.75 89 LYS A CA 1
ATOM 676 C C . LYS A 1 89 ? -1.606 41.094 12.492 1 97.75 89 LYS A C 1
ATOM 678 O O . LYS A 1 89 ? -1.054 41.906 13.242 1 97.75 89 LYS A O 1
ATOM 683 N N . THR A 1 90 ? -2.543 40.25 12.891 1 95.81 90 THR A N 1
ATOM 684 C CA . THR A 1 90 ? -3.027 40.344 14.266 1 95.81 90 THR A CA 1
ATOM 685 C C . THR A 1 90 ? -2.939 39 14.961 1 95.81 90 THR A C 1
ATOM 687 O O . THR A 1 90 ? -2.939 38.906 16.188 1 95.81 90 THR A O 1
ATOM 690 N N . ALA A 1 91 ? -2.816 37.938 14.234 1 98.12 91 ALA A N 1
ATOM 691 C CA . ALA A 1 91 ? -2.893 36.594 14.789 1 98.12 91 ALA A CA 1
ATOM 692 C C . ALA A 1 91 ? -1.679 35.75 14.383 1 98.12 91 ALA A C 1
ATOM 694 O O . ALA A 1 91 ? -1.149 35.906 13.281 1 98.12 91 ALA A O 1
ATOM 695 N N . LEU A 1 92 ? -1.229 34.875 15.25 1 98.44 92 LEU A N 1
ATOM 696 C CA . LEU A 1 92 ? -0.353 33.812 14.789 1 98.44 92 LEU A CA 1
ATOM 697 C C . LEU A 1 92 ? -1.096 32.875 13.852 1 98.44 92 LEU A C 1
ATOM 699 O O . LEU A 1 92 ? -2.131 32.312 14.227 1 98.44 92 LEU A O 1
ATOM 703 N N . VAL A 1 93 ? -0.535 32.719 12.656 1 98.88 93 VAL A N 1
ATOM 704 C CA . VAL A 1 93 ? -1.166 31.844 11.688 1 98.88 93 VAL A CA 1
ATOM 705 C C . VAL A 1 93 ? -0.439 30.5 11.656 1 98.88 93 VAL A C 1
ATOM 707 O O . VAL A 1 93 ? 0.784 30.453 11.508 1 98.88 93 VAL A O 1
ATOM 710 N N . ILE A 1 94 ? -1.13 29.438 11.883 1 98.94 94 ILE A N 1
ATOM 711 C CA . ILE A 1 94 ? -0.648 28.078 11.664 1 98.94 94 ILE A CA 1
ATOM 712 C C . ILE A 1 94 ? -1.334 27.484 10.438 1 98.94 94 ILE A C 1
ATOM 714 O O . ILE A 1 94 ? -2.521 27.156 10.484 1 98.94 94 ILE A O 1
ATOM 718 N N . ASP A 1 95 ? -0.585 27.344 9.359 1 98.88 95 ASP A N 1
ATOM 719 C CA . ASP A 1 95 ? -1.152 27 8.055 1 98.88 95 ASP A CA 1
ATOM 720 C C . ASP A 1 95 ? -0.957 25.516 7.738 1 98.88 95 ASP A C 1
ATOM 722 O O . ASP A 1 95 ? 0.162 25.078 7.469 1 98.88 95 ASP A O 1
ATOM 726 N N . ASN A 1 96 ? -2.057 24.812 7.641 1 98.19 96 ASN A N 1
ATOM 727 C CA . ASN A 1 96 ? -2.029 23.375 7.363 1 98.19 96 ASN A CA 1
ATOM 728 C C . ASN A 1 96 ? -1.94 23.094 5.867 1 98.19 96 ASN A C 1
ATOM 730 O O . ASN A 1 96 ? -1.811 21.938 5.453 1 98.19 96 ASN A O 1
ATOM 734 N N . THR A 1 97 ? -1.985 24.156 5.031 1 97.5 97 THR A N 1
ATOM 735 C CA . THR A 1 97 ? -1.92 23.938 3.592 1 97.5 97 THR A CA 1
ATOM 736 C C . THR A 1 97 ? -0.472 23.922 3.111 1 97.5 97 THR A C 1
ATOM 738 O O . THR A 1 97 ? 0.443 24.234 3.877 1 97.5 97 THR A O 1
ATOM 741 N N . SER A 1 98 ? -0.319 23.625 1.829 1 97.75 98 SER A N 1
ATOM 742 C CA . SER A 1 98 ? 1.041 23.484 1.318 1 97.75 98 SER A CA 1
ATOM 743 C C . SER A 1 98 ? 1.596 24.828 0.853 1 97.75 98 SER A C 1
ATOM 745 O O . SER A 1 98 ? 2.762 24.922 0.462 1 97.75 98 SER A O 1
ATOM 747 N N . PHE A 1 99 ? 0.867 25.875 0.947 1 98 99 PHE A N 1
ATOM 748 C CA . PHE A 1 99 ? 1.173 27.109 0.233 1 98 99 PHE A CA 1
ATOM 749 C C . PHE A 1 99 ? 2.482 27.719 0.728 1 98 99 PHE A C 1
ATOM 751 O O . PHE A 1 99 ? 3.316 28.141 -0.073 1 98 99 PHE A O 1
ATOM 758 N N . PHE A 1 100 ? 2.773 27.688 2.023 1 98.56 100 PHE A N 1
ATOM 759 C CA . PHE A 1 100 ? 3.91 28.406 2.574 1 98.56 100 PHE A CA 1
ATOM 760 C C . PHE A 1 100 ? 5.039 27.453 2.949 1 98.56 100 PHE A C 1
ATOM 762 O O . PHE A 1 100 ? 6.074 27.891 3.465 1 98.56 100 PHE A O 1
ATOM 769 N N . ARG A 1 101 ? 4.918 26.141 2.727 1 98.75 101 ARG A N 1
ATOM 770 C CA . ARG A 1 101 ? 5.75 25.141 3.369 1 98.75 101 ARG A CA 1
ATOM 771 C C . ARG A 1 101 ? 7.211 25.281 2.945 1 98.75 101 ARG A C 1
ATOM 773 O O . ARG A 1 101 ? 8.117 25.016 3.732 1 98.75 101 ARG A O 1
ATOM 780 N N . LEU A 1 102 ? 7.41 25.812 1.723 1 98.31 102 LEU A N 1
ATOM 781 C CA . LEU A 1 102 ? 8.789 25.922 1.268 1 98.31 102 LEU A CA 1
ATOM 782 C C . LEU A 1 102 ? 9.234 27.391 1.223 1 98.31 102 LEU A C 1
ATOM 784 O O . LEU A 1 102 ? 10.312 27.688 0.719 1 98.31 102 LEU A O 1
ATOM 788 N N . ASN A 1 103 ? 8.359 28.312 1.727 1 98.12 103 ASN A N 1
ATOM 789 C CA . ASN A 1 103 ? 8.727 29.719 1.858 1 98.12 103 ASN A CA 1
ATOM 790 C C . ASN A 1 103 ? 9.82 29.906 2.902 1 98.12 103 ASN A C 1
ATOM 792 O O . ASN A 1 103 ? 9.695 29.453 4.039 1 98.12 103 ASN A O 1
ATOM 796 N N . LYS A 1 104 ? 10.875 30.594 2.58 1 97.12 104 LYS A N 1
ATOM 797 C CA . LYS A 1 104 ? 12.047 30.75 3.439 1 97.12 104 LYS A CA 1
ATOM 798 C C . LYS A 1 104 ? 11.703 31.547 4.691 1 97.12 104 LYS A C 1
ATOM 800 O O . LYS A 1 104 ? 12.359 31.422 5.723 1 97.12 104 LYS A O 1
ATOM 805 N N . ASP A 1 105 ? 10.68 32.375 4.633 1 98 105 ASP A N 1
ATOM 806 C CA . ASP A 1 105 ? 10.32 33.25 5.738 1 98 105 ASP A CA 1
ATOM 807 C C . ASP A 1 105 ? 9.242 32.625 6.617 1 98 105 ASP A C 1
ATOM 809 O O . ASP A 1 105 ? 8.719 33.25 7.527 1 98 105 ASP A O 1
ATOM 813 N N . VAL A 1 106 ? 8.867 31.391 6.348 1 98.75 106 VAL A N 1
ATOM 814 C CA . VAL A 1 106 ? 7.867 30.656 7.109 1 98.75 106 VAL A CA 1
ATOM 815 C C . VAL A 1 106 ? 8.453 29.328 7.586 1 98.75 106 VAL A C 1
ATOM 817 O O . VAL A 1 106 ? 8.797 28.469 6.77 1 98.75 106 VAL A O 1
ATOM 820 N N . PRO A 1 107 ? 8.633 29.172 8.891 1 98.81 107 PRO A N 1
ATOM 821 C CA . PRO A 1 107 ? 9.148 27.891 9.367 1 98.81 107 PRO A CA 1
ATOM 822 C C . PRO A 1 107 ? 8.172 26.734 9.148 1 98.81 107 PRO A C 1
ATOM 824 O O . PRO A 1 107 ? 6.957 26.938 9.164 1 98.81 107 PRO A O 1
ATOM 827 N N . LEU A 1 108 ? 8.672 25.609 8.844 1 98.94 108 LEU A N 1
ATOM 828 C CA . LEU A 1 108 ? 7.965 24.328 8.734 1 98.94 108 LEU A CA 1
ATOM 829 C C . LEU A 1 108 ? 8.242 23.453 9.945 1 98.94 108 LEU A C 1
ATOM 831 O O . LEU A 1 108 ? 9.375 23 10.148 1 98.94 108 LEU A O 1
ATOM 835 N N . VAL A 1 109 ? 7.129 23.172 10.727 1 98.94 109 VAL A N 1
ATOM 836 C CA . VAL A 1 109 ? 7.488 22.797 12.094 1 98.94 109 VAL A CA 1
ATOM 837 C C . VAL A 1 109 ? 6.824 21.469 12.461 1 98.94 109 VAL A C 1
ATOM 839 O O . VAL A 1 109 ? 5.629 21.281 12.219 1 98.94 109 VAL A O 1
ATOM 842 N N . VAL A 1 110 ? 7.57 20.578 12.906 1 98.94 110 VAL A N 1
ATOM 843 C CA . VAL A 1 110 ? 7.191 19.438 13.742 1 98.94 110 VAL A CA 1
ATOM 844 C C . VAL A 1 110 ? 7.773 19.609 15.141 1 98.94 110 VAL A C 1
ATOM 846 O O . VAL A 1 110 ? 8.977 19.438 15.344 1 98.94 110 VAL A O 1
ATOM 849 N N . PRO A 1 111 ? 6.918 19.859 16.094 1 98.69 111 PRO A N 1
ATOM 850 C CA . PRO A 1 111 ? 7.43 20.281 17.391 1 98.69 111 PRO A CA 1
ATOM 851 C C . PRO A 1 111 ? 8.398 19.266 18 1 98.69 111 PRO A C 1
ATOM 853 O O . PRO A 1 111 ? 9.375 19.656 18.656 1 98.69 111 PRO A O 1
ATOM 856 N N . GLU A 1 112 ? 8.195 17.969 17.781 1 98.5 112 GLU A N 1
ATOM 857 C CA . GLU A 1 112 ? 9.086 16.922 18.281 1 98.5 112 GLU A CA 1
ATOM 858 C C . GLU A 1 112 ? 10.492 17.062 17.703 1 98.5 112 GLU A C 1
ATOM 860 O O . GLU A 1 112 ? 11.445 16.484 18.234 1 98.5 112 GLU A O 1
ATOM 865 N N . ILE A 1 113 ? 10.656 17.875 16.672 1 98.75 113 ILE A N 1
ATOM 866 C CA . ILE A 1 113 ? 11.914 17.875 15.93 1 98.75 113 ILE A CA 1
ATOM 867 C C . ILE A 1 113 ? 12.531 19.281 15.977 1 98.75 113 ILE A C 1
ATOM 869 O O . ILE A 1 113 ? 13.719 19.422 16.266 1 98.75 113 ILE A O 1
ATOM 873 N N . ASN A 1 114 ? 11.703 20.328 15.742 1 98.69 114 ASN A N 1
ATOM 874 C CA . ASN A 1 114 ? 12.289 21.656 15.578 1 98.69 114 ASN A CA 1
ATOM 875 C C . ASN A 1 114 ? 11.391 22.734 16.156 1 98.69 114 ASN A C 1
ATOM 877 O O . ASN A 1 114 ? 11.164 23.766 15.523 1 98.69 114 ASN A O 1
ATOM 881 N N . ALA A 1 115 ? 10.914 22.594 17.344 1 98.38 115 ALA A N 1
ATOM 882 C CA . ALA A 1 115 ? 9.992 23.5 18.016 1 98.38 115 ALA A CA 1
ATOM 883 C C . ALA A 1 115 ? 10.578 24.906 18.109 1 98.38 115 ALA A C 1
ATOM 885 O O . ALA A 1 115 ? 9.836 25.891 18.109 1 98.38 115 ALA A O 1
ATOM 886 N N . GLN A 1 116 ? 11.883 25 18.203 1 97.62 116 GLN A N 1
ATOM 887 C CA . GLN A 1 116 ? 12.523 26.297 18.359 1 97.62 116 GLN A CA 1
ATOM 888 C C . GLN A 1 116 ? 12.227 27.203 17.172 1 97.62 116 GLN A C 1
ATOM 890 O O . GLN A 1 116 ? 12.234 28.438 17.297 1 97.62 116 GLN A O 1
ATOM 895 N N . GLU A 1 117 ? 11.867 26.641 16.047 1 98.31 117 GLU A N 1
ATOM 896 C CA . GLU A 1 117 ? 11.617 27.422 14.828 1 98.31 117 GLU A CA 1
ATOM 897 C C . GLU A 1 117 ? 10.297 28.172 14.922 1 98.31 117 GLU A C 1
ATOM 899 O O . GLU A 1 117 ? 10.055 29.094 14.133 1 98.31 117 GLU A O 1
ATOM 904 N N . ILE A 1 118 ? 9.461 27.812 15.891 1 98.38 118 ILE A N 1
ATOM 905 C CA . ILE A 1 118 ? 8.18 28.484 16.109 1 98.38 118 ILE A CA 1
ATOM 906 C C . ILE A 1 118 ? 8.414 29.984 16.328 1 98.38 118 ILE A C 1
ATOM 908 O O . ILE A 1 118 ? 7.605 30.812 15.922 1 98.38 118 ILE A O 1
ATOM 912 N N . PHE A 1 119 ? 9.547 30.312 16.875 1 97.5 119 PHE A N 1
ATOM 913 C CA . PHE A 1 119 ? 9.828 31.703 17.25 1 97.5 119 PHE A CA 1
ATOM 914 C C . PHE A 1 119 ? 10.672 32.375 16.188 1 97.5 119 PHE A C 1
ATOM 916 O O . PHE A 1 119 ? 11.07 33.531 16.359 1 97.5 119 PHE A O 1
ATOM 923 N N . ASN A 1 120 ? 10.992 31.75 15.148 1 97 120 ASN A N 1
ATOM 924 C CA . ASN A 1 120 ? 11.672 32.281 13.977 1 97 120 ASN A CA 1
ATOM 925 C C . ASN A 1 120 ? 10.727 32.406 12.789 1 97 120 ASN A C 1
ATOM 927 O O . ASN A 1 120 ? 11 31.875 11.711 1 97 120 ASN A O 1
ATOM 931 N N . ALA A 1 121 ? 9.609 33.156 13.047 1 97.5 121 ALA A N 1
ATOM 932 C CA . ALA A 1 121 ? 8.555 33.312 12.047 1 97.5 121 ALA A CA 1
ATOM 933 C C . ALA A 1 121 ? 8.328 34.781 11.727 1 97.5 121 ALA A C 1
ATOM 935 O O . ALA A 1 121 ? 7.34 35.375 12.172 1 97.5 121 ALA A O 1
ATOM 936 N N . PRO A 1 122 ? 9.156 35.375 10.867 1 97.12 122 PRO A N 1
ATOM 937 C CA . PRO A 1 122 ? 9.07 36.812 10.633 1 97.12 122 PRO A CA 1
ATOM 938 C C . PRO A 1 122 ? 7.73 37.25 10.047 1 97.12 122 PRO A C 1
ATOM 940 O O . PRO A 1 122 ? 7.301 38.375 10.25 1 97.12 122 PRO A O 1
ATOM 943 N N . LEU A 1 123 ? 6.988 36.344 9.406 1 97.94 123 LEU A N 1
ATOM 944 C CA . LEU A 1 123 ? 5.699 36.688 8.82 1 97.94 123 LEU A CA 1
ATOM 945 C C . LEU A 1 123 ? 4.562 36.375 9.789 1 97.94 123 LEU A C 1
ATOM 947 O O . LEU A 1 123 ? 3.387 36.531 9.438 1 97.94 123 LEU A O 1
ATOM 951 N N . ASN A 1 124 ? 4.945 35.875 10.922 1 98.25 124 ASN A N 1
ATOM 952 C CA . ASN A 1 124 ? 3.961 35.469 11.914 1 98.25 124 ASN A CA 1
ATOM 953 C C . ASN A 1 124 ? 3.078 34.344 11.383 1 98.25 124 ASN A C 1
ATOM 955 O O . ASN A 1 124 ? 1.892 34.25 11.711 1 98.25 124 ASN A O 1
ATOM 959 N N . ILE A 1 125 ? 3.637 33.531 10.461 1 98.88 125 ILE A N 1
ATOM 960 C CA . ILE A 1 125 ? 3.023 32.344 9.883 1 98.88 125 ILE A CA 1
ATOM 961 C C . ILE A 1 125 ? 3.928 31.125 10.109 1 98.88 125 ILE A C 1
ATOM 963 O O . ILE A 1 125 ? 5.137 31.203 9.875 1 98.88 125 ILE A O 1
ATOM 967 N N . ILE A 1 126 ? 3.396 30.094 10.664 1 98.94 126 ILE A N 1
ATOM 968 C CA . ILE A 1 126 ? 4.059 28.812 10.797 1 98.94 126 ILE A CA 1
ATOM 969 C C . ILE A 1 126 ? 3.348 27.766 9.93 1 98.94 126 ILE A C 1
ATOM 971 O O . ILE A 1 126 ? 2.123 27.641 9.984 1 98.94 126 ILE A O 1
ATOM 975 N N . ALA A 1 127 ? 4.109 27.078 9.094 1 98.88 127 ALA A N 1
ATOM 976 C CA . ALA A 1 127 ? 3.525 26.062 8.219 1 98.88 127 ALA A CA 1
ATOM 977 C C . ALA A 1 127 ? 3.537 24.703 8.891 1 98.88 127 ALA A C 1
ATOM 979 O O . ALA A 1 127 ? 4.512 24.328 9.555 1 98.88 127 ALA A O 1
ATOM 980 N N . ASN A 1 128 ? 2.418 24 8.836 1 98.88 128 ASN A N 1
ATOM 981 C CA . ASN A 1 128 ? 2.285 22.594 9.195 1 98.88 128 ASN A CA 1
ATOM 982 C C . ASN A 1 128 ? 2.615 21.688 8.016 1 98.88 128 ASN A C 1
ATOM 984 O O . ASN A 1 128 ? 2.078 21.859 6.922 1 98.88 128 ASN A O 1
ATOM 988 N N . PRO A 1 129 ? 3.508 20.719 8.188 1 98.88 129 PRO A N 1
ATOM 989 C CA . PRO A 1 129 ? 3.975 19.922 7.055 1 98.88 129 PRO A CA 1
ATOM 990 C C . PRO A 1 129 ? 2.914 18.953 6.543 1 98.88 129 PRO A C 1
ATOM 992 O O . PRO A 1 129 ? 1.837 18.828 7.137 1 98.88 129 PRO A O 1
ATOM 995 N N . ASN A 1 130 ? 3.234 18.281 5.43 1 98.75 130 ASN A N 1
ATOM 996 C CA . ASN A 1 130 ? 2.455 17.203 4.836 1 98.75 130 ASN A CA 1
ATOM 997 C C . ASN A 1 130 ? 2.25 16.062 5.82 1 98.75 130 ASN A C 1
ATOM 999 O O . ASN A 1 130 ? 3.164 15.695 6.566 1 98.75 130 ASN A O 1
ATOM 1003 N N . CYS A 1 131 ? 1.068 15.523 5.789 1 98.69 131 CYS A N 1
ATOM 1004 C CA . CYS A 1 131 ? 0.675 14.508 6.758 1 98.69 131 CYS A CA 1
ATOM 1005 C C . CYS A 1 131 ? 1.613 13.312 6.699 1 98.69 131 CYS A C 1
ATOM 1007 O O . CYS A 1 131 ? 2.049 12.805 7.734 1 98.69 131 CYS A O 1
ATOM 1009 N N . SER A 1 132 ? 1.964 12.812 5.496 1 98.81 132 SER A N 1
ATOM 1010 C CA . SER A 1 132 ? 2.871 11.672 5.363 1 98.81 132 SER A CA 1
ATOM 1011 C C . SER A 1 132 ? 4.281 12.039 5.82 1 98.81 132 SER A C 1
ATOM 1013 O O . SER A 1 132 ? 5.004 11.195 6.348 1 98.81 132 SER A O 1
ATOM 1015 N N . THR A 1 133 ? 4.641 13.328 5.613 1 98.94 133 THR A N 1
ATOM 1016 C CA . THR A 1 133 ? 5.969 13.812 5.988 1 98.94 133 THR A CA 1
ATOM 1017 C C . THR A 1 133 ? 6.121 13.844 7.504 1 98.94 133 THR A C 1
ATOM 1019 O O . THR A 1 133 ? 7.141 13.406 8.039 1 98.94 133 THR A O 1
ATOM 1022 N N . ILE A 1 134 ? 5.094 14.359 8.234 1 98.94 134 ILE A N 1
ATOM 1023 C CA . ILE A 1 134 ? 5.16 14.453 9.688 1 98.94 134 ILE A CA 1
ATOM 1024 C C . ILE A 1 134 ? 5.359 13.055 10.281 1 98.94 134 ILE A C 1
ATOM 1026 O O . ILE A 1 134 ? 6.227 12.852 11.133 1 98.94 134 ILE A O 1
ATOM 1030 N N . GLN A 1 135 ? 4.559 12.141 9.773 1 98.69 135 GLN A N 1
ATOM 1031 C CA . GLN A 1 135 ? 4.629 10.742 10.203 1 98.69 135 GLN A CA 1
ATOM 1032 C C . GLN A 1 135 ? 6.031 10.18 10 1 98.69 135 GLN A C 1
ATOM 1034 O O . GLN A 1 135 ? 6.625 9.625 10.93 1 98.69 135 GLN A O 1
ATOM 1039 N N . MET A 1 136 ? 6.598 10.328 8.883 1 98.94 136 MET A N 1
ATOM 1040 C CA . MET A 1 136 ? 7.895 9.773 8.516 1 98.94 136 MET A CA 1
ATOM 1041 C C . MET A 1 136 ? 9.016 10.422 9.328 1 98.94 136 MET A C 1
ATOM 1043 O O . MET A 1 136 ? 9.898 9.727 9.836 1 98.94 136 MET A O 1
ATOM 1047 N N . THR A 1 137 ? 8.969 11.758 9.469 1 98.94 137 THR A N 1
ATOM 1048 C CA . THR A 1 137 ? 10.07 12.484 10.102 1 98.94 137 THR A CA 1
ATOM 1049 C C . THR A 1 137 ? 10.141 12.156 11.586 1 98.94 137 THR A C 1
ATOM 1051 O O . THR A 1 137 ? 11.227 12.164 12.18 1 98.94 137 THR A O 1
ATOM 1054 N N . GLN A 1 138 ? 9.016 11.836 12.242 1 98.88 138 GLN A N 1
ATOM 1055 C CA . GLN A 1 138 ? 9.023 11.492 13.656 1 98.88 138 GLN A CA 1
ATOM 1056 C C . GLN A 1 138 ? 9.742 10.164 13.898 1 98.88 138 GLN A C 1
ATOM 1058 O O . GLN A 1 138 ? 10.211 9.898 15.008 1 98.88 138 GLN A O 1
ATOM 1063 N N . ILE A 1 139 ? 9.82 9.305 12.852 1 98.94 139 ILE A N 1
ATOM 1064 C CA . ILE A 1 139 ? 10.586 8.062 12.922 1 98.94 139 ILE A CA 1
ATOM 1065 C C . ILE A 1 139 ? 12.039 8.32 12.516 1 98.94 139 ILE A C 1
ATOM 1067 O O . ILE A 1 139 ? 12.969 7.875 13.188 1 98.94 139 ILE A O 1
ATOM 1071 N N . LEU A 1 140 ? 12.234 9.102 11.445 1 98.94 140 LEU A N 1
ATOM 1072 C CA . LEU A 1 140 ? 13.555 9.266 10.844 1 98.94 140 LEU A CA 1
ATOM 1073 C C . LEU A 1 140 ? 14.453 10.109 11.734 1 98.94 140 LEU A C 1
ATOM 1075 O O . LEU A 1 140 ? 15.648 9.836 11.852 1 98.94 140 LEU A O 1
ATOM 1079 N N . ASN A 1 141 ? 13.906 11.18 12.352 1 98.94 141 ASN A N 1
ATOM 1080 C CA . ASN A 1 141 ? 14.758 12.141 13.039 1 98.94 141 ASN A CA 1
ATOM 1081 C C . ASN A 1 141 ? 15.508 11.5 14.203 1 98.94 141 ASN A C 1
ATOM 1083 O O . ASN A 1 141 ? 16.734 11.602 14.289 1 98.94 141 ASN A O 1
ATOM 1087 N N . PRO A 1 142 ? 14.797 10.828 15.164 1 98.88 142 PRO A N 1
ATOM 1088 C CA . PRO A 1 142 ? 15.555 10.195 16.25 1 98.88 142 PRO A CA 1
ATOM 1089 C C . PRO A 1 142 ? 16.562 9.156 15.742 1 98.88 142 PRO A C 1
ATOM 1091 O O . PRO A 1 142 ? 17.641 9.016 16.297 1 98.88 142 PRO A O 1
ATOM 1094 N N . LEU A 1 143 ? 16.266 8.398 14.672 1 98.94 143 LEU A N 1
ATOM 1095 C CA . LEU A 1 143 ? 17.188 7.422 14.109 1 98.94 143 LEU A CA 1
ATOM 1096 C C . LEU A 1 143 ? 18.391 8.109 13.492 1 98.94 143 LEU A C 1
ATOM 1098 O O . LEU A 1 143 ? 19.516 7.629 13.617 1 98.94 143 LEU A O 1
ATOM 1102 N N . HIS A 1 144 ? 18.141 9.227 12.805 1 98.88 144 HIS A N 1
ATOM 1103 C CA . HIS A 1 144 ? 19.219 9.953 12.156 1 98.88 144 HIS A CA 1
ATOM 1104 C C . HIS A 1 144 ? 20.203 10.508 13.188 1 98.88 144 HIS A C 1
ATOM 1106 O O . HIS A 1 144 ? 21.422 10.477 12.977 1 98.88 144 HIS A O 1
ATOM 1112 N N . LEU A 1 145 ? 19.641 11.094 14.258 1 98.56 145 LEU A N 1
ATOM 1113 C CA . LEU A 1 145 ? 20.484 11.695 15.297 1 98.56 145 LEU A CA 1
ATOM 1114 C C . LEU A 1 145 ? 21.406 10.656 15.922 1 98.56 145 LEU A C 1
ATOM 1116 O O . LEU A 1 145 ? 22.531 10.977 16.328 1 98.56 145 LEU A O 1
ATOM 1120 N N . HIS A 1 146 ? 20.953 9.367 15.969 1 98.12 146 HIS A N 1
ATOM 1121 C CA . HIS A 1 146 ? 21.719 8.336 16.656 1 98.12 146 HIS A CA 1
ATOM 1122 C C . HIS A 1 146 ? 22.578 7.543 15.672 1 98.12 146 HIS A C 1
ATOM 1124 O O . HIS A 1 146 ? 23.719 7.191 15.977 1 98.12 146 HIS A O 1
ATOM 1130 N N . PHE A 1 147 ? 22.062 7.164 14.414 1 98.44 147 PHE A N 1
ATOM 1131 C CA . PHE A 1 147 ? 22.719 6.211 13.531 1 98.44 147 PHE A CA 1
ATOM 1132 C C . PHE A 1 147 ? 23.172 6.898 12.25 1 98.44 147 PHE A C 1
ATOM 1134 O O . PHE A 1 147 ? 23.953 6.324 11.477 1 98.44 147 PHE A O 1
ATOM 1141 N N . LYS A 1 148 ? 22.75 8.094 11.977 1 98.75 148 LYS A N 1
ATOM 1142 C CA . LYS A 1 148 ? 23.016 8.859 10.758 1 98.75 148 LYS A CA 1
ATOM 1143 C C . LYS A 1 148 ? 22.469 8.148 9.531 1 98.75 148 LYS A C 1
ATOM 1145 O O . LYS A 1 148 ? 23.047 7.172 9.055 1 98.75 148 LYS A O 1
ATOM 1150 N N . ILE A 1 149 ? 21.5 8.625 8.938 1 98.94 149 ILE A N 1
ATOM 1151 C CA . ILE A 1 149 ? 20.828 8.031 7.793 1 98.94 149 ILE A CA 1
ATOM 1152 C C . ILE A 1 149 ? 21.578 8.391 6.512 1 98.94 149 ILE A C 1
ATOM 1154 O O . ILE A 1 149 ? 22.016 9.531 6.336 1 98.94 149 ILE A O 1
ATOM 1158 N N . LYS A 1 150 ? 21.75 7.391 5.672 1 98.88 150 LYS A N 1
ATOM 1159 C CA . LYS A 1 150 ? 22.359 7.578 4.359 1 98.88 150 LYS A CA 1
ATOM 1160 C C . LYS A 1 150 ? 21.297 7.789 3.281 1 98.88 150 LYS A C 1
ATOM 1162 O O . LYS A 1 150 ? 21.484 8.602 2.371 1 98.88 150 LYS A O 1
ATOM 1167 N N . SER A 1 151 ? 20.203 7.078 3.291 1 98.88 151 SER A N 1
ATOM 1168 C CA . SER A 1 151 ? 19.109 7.191 2.318 1 98.88 151 SER A CA 1
ATOM 1169 C C . SER A 1 151 ? 17.844 6.516 2.822 1 98.88 151 SER A C 1
ATOM 1171 O O . SER A 1 151 ? 17.891 5.703 3.748 1 98.88 151 SER A O 1
ATOM 1173 N N . VAL A 1 152 ? 16.719 6.887 2.277 1 98.94 152 VAL A N 1
ATOM 1174 C CA . VAL A 1 152 ? 15.422 6.332 2.646 1 98.94 152 VAL A CA 1
ATOM 1175 C C . VAL A 1 152 ? 14.617 6.023 1.387 1 98.94 152 VAL A C 1
ATOM 1177 O O . VAL A 1 152 ? 14.578 6.832 0.454 1 98.94 152 VAL A O 1
ATOM 1180 N N . ILE A 1 153 ? 14.047 4.848 1.278 1 98.94 153 ILE A N 1
ATOM 1181 C CA . ILE A 1 153 ? 13 4.52 0.309 1 98.94 153 ILE A CA 1
ATOM 1182 C C . ILE A 1 153 ? 11.68 4.281 1.034 1 98.94 153 ILE A C 1
ATOM 1184 O O . ILE A 1 153 ? 11.625 3.52 2.002 1 98.94 153 ILE A O 1
ATOM 1188 N N . VAL A 1 154 ? 10.633 4.98 0.593 1 98.94 154 VAL A N 1
ATOM 1189 C CA . VAL A 1 154 ? 9.352 4.879 1.283 1 98.94 154 VAL A CA 1
ATOM 1190 C C . VAL A 1 154 ? 8.234 4.637 0.269 1 98.94 154 VAL A C 1
ATOM 1192 O O . VAL A 1 154 ? 8.234 5.223 -0.815 1 98.94 154 VAL A O 1
ATOM 1195 N N . SER A 1 155 ? 7.387 3.693 0.48 1 98.94 155 SER A N 1
ATOM 1196 C CA . SER A 1 155 ? 6.113 3.477 -0.202 1 98.94 155 SER A CA 1
ATOM 1197 C C . SER A 1 155 ? 4.938 3.676 0.746 1 98.94 155 SER A C 1
ATOM 1199 O O . SER A 1 155 ? 4.875 3.053 1.809 1 98.94 155 SER A O 1
ATOM 1201 N N . THR A 1 156 ? 4 4.492 0.36 1 99 156 THR A N 1
ATOM 1202 C CA . THR A 1 156 ? 2.932 4.816 1.298 1 99 156 THR A CA 1
ATOM 1203 C C . THR A 1 156 ? 1.647 4.078 0.93 1 99 156 THR A C 1
ATOM 1205 O O . THR A 1 156 ? 1.475 3.656 -0.215 1 99 156 THR A O 1
ATOM 1208 N N . TYR A 1 157 ? 0.844 3.836 1.869 1 98.94 157 TYR A N 1
ATOM 1209 C CA . TYR A 1 157 ? -0.542 3.387 1.817 1 98.94 157 TYR A CA 1
ATOM 1210 C C . TYR A 1 157 ? -1.474 4.418 2.441 1 98.94 157 TYR A C 1
ATOM 1212 O O . TYR A 1 157 ? -1.826 4.312 3.619 1 98.94 157 TYR A O 1
ATOM 1220 N N . GLN A 1 158 ? -1.845 5.379 1.602 1 98.94 158 GLN A N 1
ATOM 1221 C CA . GLN A 1 158 ? -2.49 6.547 2.189 1 98.94 158 GLN A CA 1
ATOM 1222 C C . GLN A 1 158 ? -4.008 6.398 2.189 1 98.94 158 GLN A C 1
ATOM 1224 O O . GLN A 1 158 ? -4.594 5.953 1.199 1 98.94 158 GLN A O 1
ATOM 1229 N N . ALA A 1 159 ? -4.609 6.781 3.242 1 98.88 159 ALA A N 1
ATOM 1230 C CA . ALA A 1 159 ? -6.055 6.734 3.445 1 98.88 159 ALA A CA 1
ATOM 1231 C C . ALA A 1 159 ? -6.762 7.793 2.605 1 98.88 159 ALA A C 1
ATOM 1233 O O . ALA A 1 159 ? -6.176 8.828 2.277 1 98.88 159 ALA A O 1
ATOM 1234 N N . VAL A 1 160 ? -8.031 7.586 2.359 1 98.75 160 VAL A N 1
ATOM 1235 C CA . VAL A 1 160 ? -8.805 8.453 1.478 1 98.75 160 VAL A CA 1
ATOM 1236 C C . VAL A 1 160 ? -9.133 9.766 2.195 1 98.75 160 VAL A C 1
ATOM 1238 O O . VAL A 1 160 ? -9.367 10.789 1.552 1 98.75 160 VAL A O 1
ATOM 1241 N N . SER A 1 161 ? -9.117 9.711 3.521 1 97.81 161 SER A N 1
ATOM 1242 C CA . SER A 1 161 ? -9.422 10.922 4.27 1 97.81 161 SER A CA 1
ATOM 1243 C C . SER A 1 161 ? -8.359 11.992 4.051 1 97.81 161 SER A C 1
ATOM 1245 O O . SER A 1 161 ? -8.578 13.164 4.355 1 97.81 161 SER A O 1
ATOM 1247 N N . GLY A 1 162 ? -7.195 11.562 3.498 1 97.06 162 GLY A N 1
ATOM 1248 C CA . GLY A 1 162 ? -6.211 12.547 3.066 1 97.06 162 GLY A CA 1
ATOM 1249 C C . GLY A 1 162 ? -6.75 13.516 2.033 1 97.06 162 GLY A C 1
ATOM 1250 O O . GLY A 1 162 ? -6.199 14.602 1.852 1 97.06 162 GLY A O 1
ATOM 1251 N N . ALA A 1 163 ? -7.805 13.125 1.358 1 96.75 163 ALA A N 1
ATOM 1252 C CA . ALA A 1 163 ? -8.461 13.992 0.377 1 96.75 163 ALA A CA 1
ATOM 1253 C C . ALA A 1 163 ? -9.695 14.664 0.973 1 96.75 163 ALA A C 1
ATOM 1255 O O . ALA A 1 163 ? -10.547 15.156 0.24 1 96.75 163 ALA A O 1
ATOM 1256 N N . GLY A 1 164 ? -9.828 14.656 2.326 1 94.06 164 GLY A N 1
ATOM 1257 C CA . GLY A 1 164 ? -10.93 15.312 3.014 1 94.06 164 GLY A CA 1
ATOM 1258 C C . GLY A 1 164 ? -12.227 14.523 2.959 1 94.06 164 GLY A C 1
ATOM 1259 O O . GLY A 1 164 ? -12.211 13.312 2.705 1 94.06 164 GLY A O 1
ATOM 1260 N N . ASN A 1 165 ? -13.305 15.234 3.244 1 93.56 165 ASN A N 1
ATOM 1261 C CA . ASN A 1 165 ? -14.617 14.602 3.285 1 93.56 165 ASN A CA 1
ATOM 1262 C C . ASN A 1 165 ? -15.008 14.031 1.924 1 93.56 165 ASN A C 1
ATOM 1264 O O . ASN A 1 165 ? -15.688 13.008 1.845 1 93.56 165 ASN A O 1
ATOM 1268 N N . LYS A 1 166 ? -14.57 14.68 0.915 1 96.25 166 LYS A N 1
ATOM 1269 C CA . LYS A 1 166 ? -14.883 14.211 -0.431 1 96.25 166 LYS A CA 1
ATOM 1270 C C . LYS A 1 166 ? -14.281 12.828 -0.678 1 96.25 166 LYS A C 1
ATOM 1272 O O . LYS A 1 166 ? -14.906 11.977 -1.318 1 96.25 166 LYS A O 1
ATOM 1277 N N . GLY A 1 167 ? -13.055 12.57 -0.227 1 98 167 GLY A N 1
ATOM 1278 C CA . GLY A 1 167 ? -12.422 11.266 -0.356 1 98 167 GLY A CA 1
ATOM 1279 C C . GLY A 1 167 ? -13.141 10.18 0.419 1 98 167 GLY A C 1
ATOM 1280 O O . GLY A 1 167 ? -13.336 9.07 -0.09 1 98 167 GLY A O 1
ATOM 1281 N N . ILE A 1 168 ? -13.57 10.523 1.605 1 97.38 168 ILE A N 1
ATOM 1282 C CA . ILE A 1 168 ? -14.273 9.594 2.482 1 97.38 168 ILE A CA 1
ATOM 1283 C C . ILE A 1 168 ? -15.602 9.188 1.851 1 97.38 168 ILE A C 1
ATOM 1285 O O . ILE A 1 168 ? -15.898 7.996 1.727 1 97.38 168 ILE A O 1
ATOM 1289 N N . GLU A 1 169 ? -16.359 10.195 1.447 1 97.25 169 GLU A N 1
ATOM 1290 C CA . GLU A 1 169 ? -17.672 9.938 0.872 1 97.25 169 GLU A CA 1
ATOM 1291 C C . GLU A 1 169 ? -17.562 9.164 -0.438 1 97.25 169 GLU A C 1
ATOM 1293 O O . GLU A 1 169 ? -18.391 8.297 -0.723 1 97.25 169 GLU A O 1
ATOM 1298 N N . SER A 1 170 ? -16.562 9.516 -1.227 1 98.5 170 SER A N 1
ATOM 1299 C CA . SER A 1 170 ? -16.344 8.797 -2.475 1 98.5 170 SER A CA 1
ATOM 1300 C C . SER A 1 170 ? -16.156 7.301 -2.227 1 98.5 170 SER A C 1
ATOM 1302 O O . SER A 1 170 ? -16.797 6.473 -2.881 1 98.5 170 SER A O 1
ATOM 1304 N N . LEU A 1 171 ? -15.328 6.914 -1.283 1 98.75 171 LEU A N 1
ATOM 1305 C CA . LEU A 1 171 ? -15.07 5.508 -0.992 1 98.75 171 LEU A CA 1
ATOM 1306 C C . LEU A 1 171 ? -16.344 4.816 -0.516 1 98.75 171 LEU A C 1
ATOM 1308 O O . LEU A 1 171 ? -16.688 3.73 -0.997 1 98.75 171 LEU A O 1
ATOM 1312 N N . LYS A 1 172 ? -17.031 5.449 0.429 1 98.31 172 LYS A N 1
ATOM 1313 C CA . LYS A 1 172 ? -18.25 4.84 0.982 1 98.31 172 LYS A CA 1
ATOM 1314 C C . LYS A 1 172 ? -19.281 4.574 -0.11 1 98.31 172 LYS A C 1
ATOM 1316 O O . LYS A 1 172 ? -19.844 3.486 -0.179 1 98.31 172 LYS A O 1
ATOM 1321 N N . ASN A 1 173 ? -19.469 5.574 -0.945 1 98.44 173 ASN A N 1
ATOM 1322 C CA . ASN A 1 173 ? -20.469 5.457 -2.004 1 98.44 173 ASN A CA 1
ATOM 1323 C C . ASN A 1 173 ? -20.078 4.391 -3.025 1 98.44 173 ASN A C 1
ATOM 1325 O O . ASN A 1 173 ? -20.922 3.613 -3.471 1 98.44 173 ASN A O 1
ATOM 1329 N N . GLU A 1 174 ? -18.875 4.418 -3.42 1 98.81 174 GLU A N 1
ATOM 1330 C CA . GLU A 1 174 ? -18.391 3.428 -4.379 1 98.81 174 GLU A CA 1
ATOM 1331 C C . GLU A 1 174 ? -18.516 2.014 -3.814 1 98.81 174 GLU A C 1
ATOM 1333 O O . GLU A 1 174 ? -18.875 1.08 -4.535 1 98.81 174 GLU A O 1
ATOM 1338 N N . LEU A 1 175 ? -18.172 1.815 -2.498 1 98.75 175 LEU A N 1
ATOM 1339 C CA . LEU A 1 175 ? -18.25 0.504 -1.864 1 98.75 175 LEU A CA 1
ATOM 1340 C C . LEU A 1 175 ? -19.703 0.01 -1.815 1 98.75 175 LEU A C 1
ATOM 1342 O O . LEU A 1 175 ? -19.969 -1.174 -2.035 1 98.75 175 LEU A O 1
ATOM 1346 N N . LYS A 1 176 ? -20.594 0.909 -1.462 1 98.31 176 LYS A N 1
ATOM 1347 C CA . LYS A 1 176 ? -22 0.54 -1.451 1 98.31 176 LYS A CA 1
ATOM 1348 C C . LYS A 1 176 ? -22.438 0.022 -2.816 1 98.31 176 LYS A C 1
ATOM 1350 O O . LYS A 1 176 ? -23.094 -1.025 -2.91 1 98.31 176 LYS A O 1
ATOM 1355 N N . THR A 1 177 ? -22.078 0.748 -3.84 1 98.31 177 THR A N 1
ATOM 1356 C CA . THR A 1 177 ? -22.422 0.355 -5.203 1 98.31 177 THR A CA 1
ATOM 1357 C C . THR A 1 177 ? -21.797 -0.995 -5.547 1 98.31 177 THR A C 1
ATOM 1359 O O . THR A 1 177 ? -22.469 -1.877 -6.086 1 98.31 177 THR A O 1
ATOM 1362 N N . ALA A 1 178 ? -20.531 -1.142 -5.234 1 98.44 178 ALA A N 1
ATOM 1363 C CA . ALA A 1 178 ? -19.812 -2.365 -5.57 1 98.44 178 ALA A CA 1
ATOM 1364 C C . ALA A 1 178 ? -20.422 -3.576 -4.879 1 98.44 178 ALA A C 1
ATOM 1366 O O . ALA A 1 178 ? -20.641 -4.617 -5.508 1 98.44 178 ALA A O 1
ATOM 1367 N N . LEU A 1 179 ? -20.703 -3.436 -3.562 1 98.25 179 LEU A N 1
ATOM 1368 C CA . LEU A 1 179 ? -21.219 -4.551 -2.775 1 98.25 179 LEU A CA 1
ATOM 1369 C C . LEU A 1 179 ? -22.609 -4.957 -3.254 1 98.25 179 LEU A C 1
ATOM 1371 O O . LEU A 1 179 ? -22.938 -6.145 -3.289 1 98.25 179 LEU A O 1
ATOM 1375 N N . GLU A 1 180 ? -23.391 -3.951 -3.613 1 97.81 180 GLU A N 1
ATOM 1376 C CA . GLU A 1 180 ? -24.719 -4.23 -4.148 1 97.81 180 GLU A CA 1
ATOM 1377 C C . GLU A 1 180 ? -24.641 -5.047 -5.438 1 97.81 180 GLU A C 1
ATOM 1379 O O . GLU A 1 180 ? -25.391 -6.008 -5.617 1 97.81 180 GLU A O 1
ATOM 1384 N N . HIS A 1 181 ? -23.797 -4.691 -6.32 1 97.69 181 HIS A N 1
ATOM 1385 C CA . HIS A 1 181 ? -23.672 -5.379 -7.602 1 97.69 181 HIS A CA 1
ATOM 1386 C C . HIS A 1 181 ? -23.047 -6.758 -7.426 1 97.69 181 HIS A C 1
ATOM 1388 O O . HIS A 1 181 ? -23.438 -7.711 -8.102 1 97.69 181 HIS A O 1
ATOM 1394 N N . LEU A 1 182 ? -22.094 -6.844 -6.504 1 96.69 182 LEU A N 1
ATOM 1395 C CA . LEU A 1 182 ? -21.422 -8.117 -6.254 1 96.69 182 LEU A CA 1
ATOM 1396 C C . LEU A 1 182 ? -22.391 -9.125 -5.637 1 96.69 182 LEU A C 1
ATOM 1398 O O . LEU A 1 182 ? -22.25 -10.328 -5.852 1 96.69 182 LEU A O 1
ATOM 1402 N N . GLU A 1 183 ? -23.281 -8.609 -4.84 1 96 183 GLU A N 1
ATOM 1403 C CA . GLU A 1 183 ? -24.297 -9.477 -4.25 1 96 183 GLU A CA 1
ATOM 1404 C C . GLU A 1 183 ? -25.203 -10.086 -5.324 1 96 183 GLU A C 1
ATOM 1406 O O . GLU A 1 183 ? -25.594 -11.242 -5.223 1 96 183 GLU A O 1
ATOM 1411 N N . LYS A 1 184 ? -25.484 -9.328 -6.336 1 95.94 184 LYS A N 1
ATOM 1412 C CA . LYS A 1 184 ? -26.344 -9.781 -7.43 1 95.94 184 LYS A CA 1
ATOM 1413 C C . LYS A 1 184 ? -25.562 -10.688 -8.391 1 95.94 184 LYS A C 1
ATOM 1415 O O . LYS A 1 184 ? -26.109 -11.664 -8.906 1 95.94 184 LYS A O 1
ATOM 1420 N N . ASP A 1 185 ? -24.328 -10.359 -8.625 1 94.81 185 ASP A N 1
ATOM 1421 C CA . ASP A 1 185 ? -23.453 -11.094 -9.539 1 94.81 185 ASP A CA 1
ATOM 1422 C C . ASP A 1 185 ? -22.016 -11.094 -9.039 1 94.81 185 ASP A C 1
ATOM 1424 O O . ASP A 1 185 ? -21.25 -10.164 -9.328 1 94.81 185 ASP A O 1
ATOM 1428 N N . PRO A 1 186 ? -21.625 -12.188 -8.453 1 89 186 PRO A N 1
ATOM 1429 C CA . PRO A 1 186 ? -20.281 -12.242 -7.863 1 89 186 PRO A CA 1
ATOM 1430 C C . PRO A 1 186 ? -19.172 -12.141 -8.914 1 89 186 PRO A C 1
ATOM 1432 O O . PRO A 1 186 ? -18.031 -11.867 -8.57 1 89 186 PRO A O 1
ATOM 1435 N N . ALA A 1 187 ? -19.516 -12.352 -10.117 1 86.94 187 ALA A N 1
ATOM 1436 C CA . ALA A 1 187 ? -18.516 -12.367 -11.172 1 86.94 187 ALA A CA 1
ATOM 1437 C C . ALA A 1 187 ? -18.5 -11.055 -11.953 1 86.94 187 ALA A C 1
ATOM 1439 O O . ALA A 1 187 ? -17.797 -10.922 -12.953 1 86.94 187 ALA A O 1
ATOM 1440 N N . ILE A 1 188 ? -19.203 -10.047 -11.43 1 93 188 ILE A N 1
ATOM 1441 C CA . ILE A 1 188 ? -19.375 -8.789 -12.148 1 93 188 ILE A CA 1
ATOM 1442 C C . ILE A 1 188 ? -18.031 -8.078 -12.273 1 93 188 ILE A C 1
ATOM 1444 O O . ILE A 1 188 ? -17.203 -8.125 -11.359 1 93 188 ILE A O 1
ATOM 1448 N N . ASP A 1 189 ? -17.75 -7.492 -13.414 1 93.62 189 ASP A N 1
ATOM 1449 C CA . ASP A 1 189 ? -16.625 -6.598 -13.602 1 93.62 189 ASP A CA 1
ATOM 1450 C C . ASP A 1 189 ? -16.906 -5.219 -13.008 1 93.62 189 ASP A C 1
ATOM 1452 O O . ASP A 1 189 ? -17.672 -4.438 -13.57 1 93.62 189 ASP A O 1
ATOM 1456 N N . LEU A 1 190 ? -16.281 -4.922 -11.992 1 96.19 190 LEU A N 1
ATOM 1457 C CA . LEU A 1 190 ? -16.562 -3.705 -11.242 1 96.19 190 LEU A CA 1
ATOM 1458 C C . LEU A 1 190 ? -16.219 -2.465 -12.062 1 96.19 190 LEU A C 1
ATOM 1460 O O . LEU A 1 190 ? -16.719 -1.373 -11.781 1 96.19 190 LEU A O 1
ATOM 1464 N N . ASN A 1 191 ? -15.359 -2.568 -13.109 1 92.69 191 ASN A N 1
ATOM 1465 C CA . ASN A 1 191 ? -15.047 -1.448 -13.992 1 92.69 191 ASN A CA 1
ATOM 1466 C C . ASN A 1 191 ? -16.297 -0.962 -14.734 1 92.69 191 ASN A C 1
ATOM 1468 O O . ASN A 1 191 ? -16.344 0.191 -15.164 1 92.69 191 ASN A O 1
ATOM 1472 N N . GLN A 1 192 ? -17.203 -1.853 -14.805 1 93.88 192 GLN A N 1
ATOM 1473 C CA . GLN A 1 192 ? -18.391 -1.526 -15.594 1 93.88 192 GLN A CA 1
ATOM 1474 C C . GLN A 1 192 ? -19.438 -0.813 -14.734 1 93.88 192 GLN A C 1
ATOM 1476 O O . GLN A 1 192 ? -20.359 -0.196 -15.266 1 93.88 192 GLN A O 1
ATOM 1481 N N . VAL A 1 193 ? -19.281 -0.872 -13.461 1 95.62 193 VAL A N 1
ATOM 1482 C CA . VAL A 1 193 ? -20.391 -0.375 -12.641 1 95.62 193 VAL A CA 1
ATOM 1483 C C . VAL A 1 193 ? -19.891 0.75 -11.734 1 95.62 193 VAL A C 1
ATOM 1485 O O . VAL A 1 193 ? -20.688 1.567 -11.266 1 95.62 193 VAL A O 1
ATOM 1488 N N . LEU A 1 194 ? -18.594 0.78 -11.469 1 97.88 194 LEU A N 1
ATOM 1489 C CA . LEU A 1 194 ? -18.062 1.812 -10.586 1 97.88 194 LEU A CA 1
ATOM 1490 C C . LEU A 1 194 ? -17.703 3.068 -11.367 1 97.88 194 LEU A C 1
ATOM 1492 O O . LEU A 1 194 ? -17.203 2.984 -12.492 1 97.88 194 LEU A O 1
ATOM 1496 N N . GLN A 1 195 ? -18.016 4.184 -10.766 1 97.25 195 GLN A N 1
ATOM 1497 C CA . GLN A 1 195 ? -17.625 5.492 -11.281 1 97.25 195 GLN A CA 1
ATOM 1498 C C . GLN A 1 195 ? -16.719 6.223 -10.289 1 97.25 195 GLN A C 1
ATOM 1500 O O . GLN A 1 195 ? -16.969 6.199 -9.078 1 97.25 195 GLN A O 1
ATOM 1505 N N . ALA A 1 196 ? -15.711 6.84 -10.875 1 96.94 196 ALA A N 1
ATOM 1506 C CA . ALA A 1 196 ? -14.781 7.582 -10.023 1 96.94 196 ALA A CA 1
ATOM 1507 C C . ALA A 1 196 ? -15.484 8.758 -9.344 1 96.94 196 ALA A C 1
ATOM 1509 O O . ALA A 1 196 ? -16.234 9.492 -9.984 1 96.94 196 ALA A O 1
ATOM 1510 N N . GLY A 1 197 ? -15.289 8.875 -8.055 1 97.12 197 GLY A N 1
ATOM 1511 C CA . GLY A 1 197 ? -15.773 10.016 -7.301 1 97.12 197 GLY A CA 1
ATOM 1512 C C . GLY A 1 197 ? -14.719 11.094 -7.102 1 97.12 197 GLY A C 1
ATOM 1513 O O . GLY A 1 197 ? -14.492 11.922 -7.988 1 97.12 197 GLY A O 1
ATOM 1514 N N . ALA A 1 198 ? -13.969 11.062 -6.047 1 97.5 198 ALA A N 1
ATOM 1515 C CA . ALA A 1 198 ? -13.047 12.117 -5.629 1 97.5 198 ALA A CA 1
ATOM 1516 C C . ALA A 1 198 ? -11.688 11.938 -6.289 1 97.5 198 ALA A C 1
ATOM 1518 O O . ALA A 1 198 ? -10.859 12.859 -6.281 1 97.5 198 ALA A O 1
ATOM 1519 N N . PHE A 1 199 ? -11.43 10.805 -6.895 1 98.12 199 PHE A N 1
ATOM 1520 C CA . PHE A 1 199 ? -10.109 10.492 -7.43 1 98.12 199 PHE A CA 1
ATOM 1521 C C . PHE A 1 199 ? -10.18 10.219 -8.93 1 98.12 199 PHE A C 1
ATOM 1523 O O . PHE A 1 199 ? -11.266 10.18 -9.508 1 98.12 199 PHE A O 1
ATOM 1530 N N . ALA A 1 200 ? -8.961 10.078 -9.617 1 97.25 200 ALA A N 1
ATOM 1531 C CA . ALA A 1 200 ? -8.906 9.891 -11.062 1 97.25 200 ALA A CA 1
ATOM 1532 C C . ALA A 1 200 ? -9.539 8.57 -11.469 1 97.25 200 ALA A C 1
ATOM 1534 O O . ALA A 1 200 ? -10.031 8.422 -12.594 1 97.25 200 ALA A O 1
ATOM 1535 N N . TYR A 1 201 ? -9.578 7.57 -10.555 1 98.38 201 TYR A N 1
ATOM 1536 C CA . TYR A 1 201 ? -10.195 6.254 -10.695 1 98.38 201 TYR A CA 1
ATOM 1537 C C . TYR A 1 201 ? -11.023 5.902 -9.469 1 98.38 201 TYR A C 1
ATOM 1539 O O . TYR A 1 201 ? -10.852 6.496 -8.406 1 98.38 201 TYR A O 1
ATOM 1547 N N . PRO A 1 202 ? -12.031 4.961 -9.664 1 98.69 202 PRO A N 1
ATOM 1548 C CA . PRO A 1 202 ? -12.664 4.465 -8.445 1 98.69 202 PRO A CA 1
ATOM 1549 C C . PRO A 1 202 ? -11.656 3.941 -7.422 1 98.69 202 PRO A C 1
ATOM 1551 O O . PRO A 1 202 ? -10.695 3.26 -7.789 1 98.69 202 PRO A O 1
ATOM 1554 N N . ILE A 1 203 ? -11.867 4.312 -6.188 1 98.88 203 ILE A N 1
ATOM 1555 C CA . ILE A 1 203 ? -10.898 3.957 -5.16 1 98.88 203 ILE A CA 1
ATOM 1556 C C . ILE A 1 203 ? -11.344 2.678 -4.453 1 98.88 203 ILE A C 1
ATOM 1558 O O . ILE A 1 203 ? -10.523 1.989 -3.832 1 98.88 203 ILE A O 1
ATOM 1562 N N . ALA A 1 204 ? -12.711 2.328 -4.559 1 98.81 204 ALA A N 1
ATOM 1563 C CA . ALA A 1 204 ? -13.18 1.064 -3.996 1 98.81 204 ALA A CA 1
ATOM 1564 C C . ALA A 1 204 ? -12.484 -0.121 -4.656 1 98.81 204 ALA A C 1
ATOM 1566 O O . ALA A 1 204 ? -12.492 -0.248 -5.883 1 98.81 204 ALA A O 1
ATOM 1567 N N . PHE A 1 205 ? -11.844 -0.964 -3.795 1 98.81 205 PHE A N 1
ATOM 1568 C CA . PHE A 1 205 ? -11.156 -2.178 -4.219 1 98.81 205 PHE A CA 1
ATOM 1569 C C . PHE A 1 205 ? -10.062 -1.856 -5.223 1 98.81 205 PHE A C 1
ATOM 1571 O O . PHE A 1 205 ? -9.859 -2.598 -6.188 1 98.81 205 PHE A O 1
ATOM 1578 N N . ASN A 1 206 ? -9.414 -0.729 -4.996 1 98.81 206 ASN A N 1
ATOM 1579 C CA . ASN A 1 206 ? -8.391 -0.26 -5.922 1 98.81 206 ASN A CA 1
ATOM 1580 C C . ASN A 1 206 ? -7.168 0.276 -5.176 1 98.81 206 ASN A C 1
ATOM 1582 O O . ASN A 1 206 ? -7.156 0.316 -3.945 1 98.81 206 ASN A O 1
ATOM 1586 N N . ALA A 1 207 ? -6.098 0.525 -5.758 1 98.88 207 ALA A N 1
ATOM 1587 C CA . ALA A 1 207 ? -4.887 1.222 -5.328 1 98.88 207 ALA A CA 1
ATOM 1588 C C . ALA A 1 207 ? -4.398 2.186 -6.402 1 98.88 207 ALA A C 1
ATOM 1590 O O . ALA A 1 207 ? -4.164 1.784 -7.547 1 98.88 207 ALA A O 1
ATOM 1591 N N . ILE A 1 208 ? -4.32 3.438 -6.066 1 98.88 208 ILE A N 1
ATOM 1592 C CA . ILE A 1 208 ? -4.078 4.477 -7.062 1 98.88 208 ILE A CA 1
ATOM 1593 C C . ILE A 1 208 ? -2.732 5.145 -6.797 1 98.88 208 ILE A C 1
ATOM 1595 O O . ILE A 1 208 ? -2.602 5.941 -5.867 1 98.88 208 ILE A O 1
ATOM 1599 N N . ALA A 1 209 ? -1.722 4.859 -7.637 1 98.81 209 ALA A N 1
ATOM 1600 C CA . ALA A 1 209 ? -0.391 5.445 -7.496 1 98.81 209 ALA A CA 1
ATOM 1601 C C . ALA A 1 209 ? -0.36 6.871 -8.039 1 98.81 209 ALA A C 1
ATOM 1603 O O . ALA A 1 209 ? 0.476 7.203 -8.883 1 98.81 209 ALA A O 1
ATOM 1604 N N . HIS A 1 210 ? -1.311 7.676 -7.52 1 98.69 210 HIS A N 1
ATOM 1605 C CA . HIS A 1 210 ? -1.514 9.062 -7.926 1 98.69 210 HIS A CA 1
ATOM 1606 C C . HIS A 1 210 ? -2.111 9.891 -6.789 1 98.69 210 HIS A C 1
ATOM 1608 O O . HIS A 1 210 ? -3.324 9.859 -6.566 1 98.69 210 HIS A O 1
ATOM 1614 N N . ILE A 1 211 ? -1.302 10.594 -6.086 1 98.5 211 ILE A N 1
ATOM 1615 C CA . ILE A 1 211 ? -1.735 11.523 -5.051 1 98.5 211 ILE A CA 1
ATOM 1616 C C . ILE A 1 211 ? -1.187 12.914 -5.348 1 98.5 211 ILE A C 1
ATOM 1618 O O . ILE A 1 211 ? 0.029 13.109 -5.426 1 98.5 211 ILE A O 1
ATOM 1622 N N . ASP A 1 212 ? -2.146 13.93 -5.469 1 97.38 212 ASP A N 1
ATOM 1623 C CA . ASP A 1 212 ? -1.822 15.289 -5.902 1 97.38 212 ASP A CA 1
ATOM 1624 C C . ASP A 1 212 ? -1.529 15.328 -7.402 1 97.38 212 ASP A C 1
ATOM 1626 O O . ASP A 1 212 ? -2.027 14.5 -8.164 1 97.38 212 ASP A O 1
ATOM 1630 N N . THR A 1 213 ? -0.844 16.297 -7.953 1 97.31 213 THR A N 1
ATOM 1631 C CA . THR A 1 213 ? -0.662 16.484 -9.391 1 97.31 213 THR A CA 1
ATOM 1632 C C . THR A 1 213 ? 0.695 15.938 -9.836 1 97.31 213 THR A C 1
ATOM 1634 O O . THR A 1 213 ? 1.649 15.922 -9.055 1 97.31 213 THR A O 1
ATOM 1637 N N . PHE A 1 214 ? 0.757 15.477 -11.062 1 98.06 214 PHE A N 1
ATOM 1638 C CA . PHE A 1 214 ? 2.006 15.008 -11.641 1 98.06 214 PHE A CA 1
ATOM 1639 C C . PHE A 1 214 ? 2.883 16.188 -12.07 1 98.06 214 PHE A C 1
ATOM 1641 O O . PHE A 1 214 ? 2.375 17.203 -12.523 1 98.06 214 PHE A O 1
ATOM 1648 N N . LYS A 1 215 ? 4.156 16.016 -11.867 1 97 215 LYS A N 1
ATOM 1649 C CA . LYS A 1 215 ? 5.152 16.953 -12.383 1 97 215 LYS A CA 1
ATOM 1650 C C . LYS A 1 215 ? 5.859 16.375 -13.609 1 97 215 LYS A C 1
ATOM 1652 O O . LYS A 1 215 ? 5.664 15.211 -13.953 1 97 215 LYS A O 1
ATOM 1657 N N . GLU A 1 216 ? 6.727 17.141 -14.266 1 94.94 216 GLU A N 1
ATOM 1658 C CA . GLU A 1 216 ? 7.379 16.766 -15.516 1 94.94 216 GLU A CA 1
ATOM 1659 C C . GLU A 1 216 ? 8.328 15.586 -15.32 1 94.94 216 GLU A C 1
ATOM 1661 O O . GLU A 1 216 ? 8.5 14.766 -16.219 1 94.94 216 GLU A O 1
ATOM 1666 N N . ASN A 1 217 ? 8.805 15.453 -14.172 1 94.94 217 ASN A N 1
ATOM 1667 C CA . ASN A 1 217 ? 9.797 14.414 -13.922 1 94.94 217 ASN A CA 1
ATOM 1668 C C . ASN A 1 217 ? 9.148 13.086 -13.539 1 94.94 217 ASN A C 1
ATOM 1670 O O . ASN A 1 217 ? 9.836 12.141 -13.156 1 94.94 217 ASN A O 1
ATOM 1674 N N . GLY A 1 218 ? 7.836 12.984 -13.523 1 96.31 218 GLY A N 1
ATOM 1675 C CA . GLY A 1 218 ? 7.121 11.734 -13.281 1 96.31 218 GLY A CA 1
ATOM 1676 C C . GLY A 1 218 ? 6.711 11.555 -11.836 1 96.31 218 GLY A C 1
ATOM 1677 O O . GLY A 1 218 ? 5.969 10.633 -11.508 1 96.31 218 GLY A O 1
ATOM 1678 N N . TYR A 1 219 ? 7.184 12.477 -10.961 1 98.38 219 TYR A N 1
ATOM 1679 C CA . TYR A 1 219 ? 6.789 12.445 -9.555 1 98.38 219 TYR A CA 1
ATOM 1680 C C . TYR A 1 219 ? 5.492 13.219 -9.344 1 98.38 219 TYR A C 1
ATOM 1682 O O . TYR A 1 219 ? 5.156 14.109 -10.117 1 98.38 219 TYR A O 1
ATOM 1690 N N . THR A 1 220 ? 4.734 12.836 -8.359 1 98.62 220 THR A N 1
ATOM 1691 C CA . THR A 1 220 ? 3.619 13.672 -7.93 1 98.62 220 THR A CA 1
ATOM 1692 C C . THR A 1 220 ? 4.09 14.734 -6.941 1 98.62 220 THR A C 1
ATOM 1694 O O . THR A 1 220 ? 5.141 14.586 -6.316 1 98.62 220 THR A O 1
ATOM 1697 N N . LYS A 1 221 ? 3.336 15.742 -6.801 1 98.19 221 LYS A N 1
ATOM 1698 C CA . LYS A 1 221 ? 3.635 16.75 -5.797 1 98.19 221 LYS A CA 1
ATOM 1699 C C . LYS A 1 221 ? 3.684 16.156 -4.398 1 98.19 221 LYS A C 1
ATOM 1701 O O . LYS A 1 221 ? 4.484 16.578 -3.561 1 98.19 221 LYS A O 1
ATOM 1706 N N . GLU A 1 222 ? 2.777 15.18 -4.105 1 98.75 222 GLU A N 1
ATOM 1707 C CA . GLU A 1 222 ? 2.795 14.484 -2.818 1 98.75 222 GLU A CA 1
ATOM 1708 C C . GLU A 1 222 ? 4.156 13.844 -2.555 1 98.75 222 GLU A C 1
ATOM 1710 O O . GLU A 1 222 ? 4.711 13.984 -1.463 1 98.75 222 GLU A O 1
ATOM 1715 N N . GLU A 1 223 ? 4.664 13.164 -3.537 1 98.88 223 GLU A N 1
ATOM 1716 C CA . GLU A 1 223 ? 5.957 12.492 -3.414 1 98.88 223 GLU A CA 1
ATOM 1717 C C . GLU A 1 223 ? 7.082 13.508 -3.205 1 98.88 223 GLU A C 1
ATOM 1719 O O . GLU A 1 223 ? 7.965 13.297 -2.373 1 98.88 223 GLU A O 1
ATOM 1724 N N . LEU A 1 224 ? 7.031 14.586 -3.91 1 98.81 224 LEU A N 1
ATOM 1725 C CA . LEU A 1 224 ? 8.062 15.609 -3.781 1 98.81 224 LEU A CA 1
ATOM 1726 C C . LEU A 1 224 ? 7.961 16.312 -2.432 1 98.81 224 LEU A C 1
ATOM 1728 O O . LEU A 1 224 ? 8.977 16.703 -1.853 1 98.81 224 LEU A O 1
ATOM 1732 N N . LYS A 1 225 ? 6.758 16.516 -1.905 1 98.81 225 LYS A N 1
ATOM 1733 C CA . LYS A 1 225 ? 6.586 17.094 -0.571 1 98.81 225 LYS A CA 1
ATOM 1734 C C . LYS A 1 225 ? 7.309 16.25 0.479 1 98.81 225 LYS A C 1
ATOM 1736 O O . LYS A 1 225 ? 7.945 16.797 1.384 1 98.81 225 LYS A O 1
ATOM 1741 N N . MET A 1 226 ? 7.23 14.922 0.37 1 98.88 226 MET A N 1
ATOM 1742 C CA . MET A 1 226 ? 7.887 14.055 1.343 1 98.88 226 MET A CA 1
ATOM 1743 C C . MET A 1 226 ? 9.398 14.25 1.312 1 98.88 226 MET A C 1
ATOM 1745 O O . MET A 1 226 ? 10.062 14.117 2.338 1 98.88 226 MET A O 1
ATOM 1749 N N . VAL A 1 227 ? 9.914 14.617 0.156 1 98.81 227 VAL A N 1
ATOM 1750 C CA . VAL A 1 227 ? 11.359 14.812 0.011 1 98.81 227 VAL A CA 1
ATOM 1751 C C . VAL A 1 227 ? 11.75 16.188 0.554 1 98.81 227 VAL A C 1
ATOM 1753 O O . VAL A 1 227 ? 12.484 16.281 1.542 1 98.81 227 VAL A O 1
ATOM 1756 N N . HIS A 1 228 ? 11.148 17.234 0.005 1 98.81 228 HIS A N 1
ATOM 1757 C CA . HIS A 1 228 ? 11.594 18.594 0.262 1 98.81 228 HIS A CA 1
ATOM 1758 C C . HIS A 1 228 ? 11.242 19.031 1.682 1 98.81 228 HIS A C 1
ATOM 1760 O O . HIS A 1 228 ? 12.031 19.734 2.334 1 98.81 228 HIS A O 1
ATOM 1766 N N . GLU A 1 229 ? 10.094 18.672 2.131 1 98.94 229 GLU A N 1
ATOM 1767 C CA . GLU A 1 229 ? 9.688 19.094 3.467 1 98.94 229 GLU A CA 1
ATOM 1768 C C . GLU A 1 229 ? 10.484 18.375 4.547 1 98.94 229 GLU A C 1
ATOM 1770 O O . GLU A 1 229 ? 10.82 18.953 5.578 1 98.94 229 GLU A O 1
ATOM 1775 N N . THR A 1 230 ? 10.789 17.047 4.305 1 98.94 230 THR A N 1
ATOM 1776 C CA . THR A 1 230 ? 11.656 16.328 5.238 1 98.94 230 THR A CA 1
ATOM 1777 C C . THR A 1 230 ? 13 17.031 5.371 1 98.94 230 THR A C 1
ATOM 1779 O O . THR A 1 230 ? 13.492 17.234 6.484 1 98.94 230 THR A O 1
ATOM 1782 N N . HIS A 1 231 ? 13.586 17.406 4.242 1 98.88 231 HIS A N 1
ATOM 1783 C CA . HIS A 1 231 ? 14.875 18.094 4.238 1 98.88 231 HIS A CA 1
ATOM 1784 C C . HIS A 1 231 ? 14.812 19.391 5.027 1 98.88 231 HIS A C 1
ATOM 1786 O O . HIS A 1 231 ? 15.719 19.703 5.812 1 98.88 231 HIS A O 1
ATOM 1792 N N . LYS A 1 232 ? 13.75 20.172 4.855 1 98.81 232 LYS A N 1
ATOM 1793 C CA . LYS A 1 232 ? 13.609 21.453 5.531 1 98.81 232 LYS A CA 1
ATOM 1794 C C . LYS A 1 232 ? 13.391 21.266 7.031 1 98.81 232 LYS A C 1
ATOM 1796 O O . LYS A 1 232 ? 14.008 21.969 7.84 1 98.81 232 LYS A O 1
ATOM 1801 N N . ILE A 1 233 ? 12.57 20.312 7.457 1 98.88 233 ILE A N 1
ATOM 1802 C CA . ILE A 1 233 ? 12.203 20.094 8.852 1 98.88 233 ILE A CA 1
ATOM 1803 C C . ILE A 1 233 ? 13.43 19.609 9.633 1 98.88 233 ILE A C 1
ATOM 1805 O O . ILE A 1 233 ? 13.703 20.109 10.727 1 98.88 233 ILE A O 1
ATOM 1809 N N . MET A 1 234 ? 14.164 18.656 9.039 1 98.81 234 MET A N 1
ATOM 1810 C CA . MET A 1 234 ? 15.242 17.984 9.758 1 98.81 234 MET A CA 1
ATOM 1811 C C . MET A 1 234 ? 16.578 18.688 9.531 1 98.81 234 MET A C 1
ATOM 1813 O O . MET A 1 234 ? 17.547 18.438 10.234 1 98.81 234 MET A O 1
ATOM 1817 N N . GLY A 1 235 ? 16.641 19.609 8.57 1 98.44 235 GLY A N 1
ATOM 1818 C CA . GLY A 1 235 ? 17.906 20.25 8.227 1 98.44 235 GLY A CA 1
ATOM 1819 C C . GLY A 1 235 ? 18.922 19.297 7.641 1 98.44 235 GLY A C 1
ATOM 1820 O O . GLY A 1 235 ? 20.094 19.328 8.016 1 98.44 235 GLY A O 1
ATOM 1821 N N . VAL A 1 236 ? 18.469 18.344 6.852 1 98.5 236 VAL A N 1
ATOM 1822 C CA . VAL A 1 236 ? 19.312 17.297 6.266 1 98.5 236 VAL A CA 1
ATOM 1823 C C . VAL A 1 236 ? 19.141 17.297 4.746 1 98.5 236 VAL A C 1
ATOM 1825 O O . VAL A 1 236 ? 18.344 18.078 4.203 1 98.5 236 VAL A O 1
ATOM 1828 N N . ASP A 1 237 ? 19.938 16.484 3.996 1 98.44 237 ASP A N 1
ATOM 1829 C CA . ASP A 1 237 ? 19.828 16.438 2.541 1 98.44 237 ASP A CA 1
ATOM 1830 C C . ASP A 1 237 ? 20.016 15.008 2.029 1 98.44 237 ASP A C 1
ATOM 1832 O O . ASP A 1 237 ? 20.328 14.797 0.853 1 98.44 237 ASP A O 1
ATOM 1836 N N . PHE A 1 238 ? 19.953 13.969 2.986 1 98.81 238 PHE A N 1
ATOM 1837 C CA . PHE A 1 238 ? 20.125 12.609 2.496 1 98.81 238 PHE A CA 1
ATOM 1838 C C . PHE A 1 238 ? 19.031 12.242 1.499 1 98.81 238 PHE A C 1
ATOM 1840 O O . PHE A 1 238 ? 17.922 12.773 1.571 1 98.81 238 PHE A O 1
ATOM 1847 N N . PRO A 1 239 ? 19.312 11.336 0.507 1 98.88 239 PRO A N 1
ATOM 1848 C CA . PRO A 1 239 ? 18.344 10.938 -0.527 1 98.88 239 PRO A CA 1
ATOM 1849 C C . PRO A 1 239 ? 17.094 10.281 0.049 1 98.88 239 PRO A C 1
ATOM 1851 O O . PRO A 1 239 ? 17.203 9.453 0.959 1 98.88 239 PRO A O 1
ATOM 1854 N N . ILE A 1 240 ? 15.977 10.672 -0.425 1 98.94 240 ILE A N 1
ATOM 1855 C CA . ILE A 1 240 ? 14.688 10.07 -0.122 1 98.94 240 ILE A CA 1
ATOM 1856 C C . ILE A 1 240 ? 13.945 9.758 -1.419 1 98.94 240 ILE A C 1
ATOM 1858 O O . ILE A 1 240 ? 13.797 10.625 -2.281 1 98.94 240 ILE A O 1
ATOM 1862 N N . SER A 1 241 ? 13.547 8.555 -1.601 1 98.81 241 SER A N 1
ATOM 1863 C CA . SER A 1 241 ? 12.719 8.133 -2.729 1 98.81 241 SER A CA 1
ATOM 1864 C C . SER A 1 241 ? 11.336 7.703 -2.27 1 98.81 241 SER A C 1
ATOM 1866 O O . SER A 1 241 ? 11.195 6.711 -1.552 1 98.81 241 SER A O 1
ATOM 1868 N N . ALA A 1 242 ? 10.32 8.438 -2.732 1 98.88 242 ALA A N 1
ATOM 1869 C CA . ALA A 1 242 ? 8.961 8.18 -2.25 1 98.88 242 ALA A CA 1
ATOM 1870 C C . ALA A 1 242 ? 8.039 7.762 -3.393 1 98.88 242 ALA A C 1
ATOM 1872 O O . ALA A 1 242 ? 8.086 8.344 -4.477 1 98.88 242 ALA A O 1
ATOM 1873 N N . THR A 1 243 ? 7.301 6.691 -3.268 1 98.94 243 THR A N 1
ATOM 1874 C CA . THR A 1 243 ? 6.145 6.332 -4.082 1 98.94 243 THR A CA 1
ATOM 1875 C C . THR A 1 243 ? 4.859 6.402 -3.26 1 98.94 243 THR A C 1
ATOM 1877 O O . THR A 1 243 ? 4.711 5.684 -2.268 1 98.94 243 THR A O 1
ATOM 1880 N N . CYS A 1 244 ? 3.979 7.27 -3.654 1 98.94 244 CYS A N 1
ATOM 1881 C CA . CYS A 1 244 ? 2.771 7.508 -2.869 1 98.94 244 CYS A CA 1
ATOM 1882 C C . CYS A 1 244 ? 1.554 6.887 -3.545 1 98.94 244 CYS A C 1
ATOM 1884 O O . CYS A 1 244 ? 1.285 7.156 -4.719 1 98.94 244 CYS A O 1
ATOM 1886 N N . VAL A 1 245 ? 0.835 6.07 -2.771 1 98.94 245 VAL A N 1
ATOM 1887 C CA . VAL A 1 245 ? -0.294 5.312 -3.297 1 98.94 245 VAL A CA 1
ATOM 1888 C C . VAL A 1 245 ? -1.511 5.504 -2.395 1 98.94 245 VAL A C 1
ATOM 1890 O O . VAL A 1 245 ? -1.4 5.434 -1.169 1 98.94 245 VAL A O 1
ATOM 1893 N N . ARG A 1 246 ? -2.668 5.848 -2.99 1 98.94 246 ARG A N 1
ATOM 1894 C CA . ARG A 1 246 ? -3.936 5.891 -2.268 1 98.94 246 ARG A CA 1
ATOM 1895 C C . ARG A 1 246 ? -4.586 4.512 -2.215 1 98.94 246 ARG A C 1
ATOM 1897 O O . ARG A 1 246 ? -4.641 3.807 -3.225 1 98.94 246 ARG A O 1
ATOM 1904 N N . VAL A 1 247 ? -4.965 4.07 -1.046 1 98.94 247 VAL A N 1
ATOM 1905 C CA . VAL A 1 247 ? -5.605 2.768 -0.883 1 98.94 247 VAL A CA 1
ATOM 1906 C C . VAL A 1 247 ? -6.98 2.945 -0.246 1 98.94 247 VAL A C 1
ATOM 1908 O O . VAL A 1 247 ? -7.285 4.004 0.31 1 98.94 247 VAL A O 1
ATOM 1911 N N . PRO A 1 248 ? -7.914 1.972 -0.326 1 98.88 248 PRO A N 1
ATOM 1912 C CA . PRO A 1 248 ? -9.281 2.117 0.174 1 98.88 248 PRO A CA 1
ATOM 1913 C C . PRO A 1 248 ? -9.383 1.93 1.686 1 98.88 248 PRO A C 1
ATOM 1915 O O . PRO A 1 248 ? -10.148 1.085 2.156 1 98.88 248 PRO A O 1
ATOM 1918 N N . VAL A 1 249 ? -8.633 2.695 2.41 1 98.88 249 VAL A N 1
ATOM 1919 C CA . VAL A 1 249 ? -8.625 2.834 3.863 1 98.88 249 VAL A CA 1
ATOM 1920 C C . VAL A 1 249 ? -9.188 4.199 4.258 1 98.88 249 VAL A C 1
ATOM 1922 O O . VAL A 1 249 ? -8.906 5.207 3.605 1 98.88 249 VAL A O 1
ATOM 1925 N N . LEU A 1 250 ? -10.031 4.254 5.262 1 98.31 250 LEU A N 1
ATOM 1926 C CA . LEU A 1 250 ? -10.742 5.484 5.598 1 98.31 250 LEU A CA 1
ATOM 1927 C C . LEU A 1 250 ? -9.805 6.488 6.254 1 98.31 250 LEU A C 1
ATOM 1929 O O . LEU A 1 250 ? -9.82 7.676 5.914 1 98.31 250 LEU A O 1
ATOM 1933 N N . ARG A 1 251 ? -9.047 5.914 7.18 1 97.56 251 ARG A N 1
ATOM 1934 C CA . ARG A 1 251 ? -8.266 6.801 8.031 1 97.56 251 ARG A CA 1
ATOM 1935 C C . ARG A 1 251 ? -6.938 6.152 8.422 1 97.56 251 ARG A C 1
ATOM 1937 O O . ARG A 1 251 ? -6.84 4.926 8.5 1 97.56 251 ARG A O 1
ATOM 1944 N N . SER A 1 252 ? -5.883 7.035 8.656 1 98.75 252 SER A N 1
ATOM 1945 C CA . SER A 1 252 ? -4.531 6.66 9.062 1 98.75 252 SER A CA 1
ATOM 1946 C C . SER A 1 252 ? -3.697 6.211 7.871 1 98.75 252 SER A C 1
ATOM 1948 O O . SER A 1 252 ? -4.102 5.316 7.125 1 98.75 252 SER A O 1
ATOM 1950 N N . HIS A 1 253 ? -2.621 6.875 7.621 1 98.94 253 HIS A N 1
ATOM 1951 C CA . HIS A 1 253 ? -1.655 6.52 6.586 1 98.94 253 HIS A CA 1
ATOM 1952 C C . HIS A 1 253 ? -0.683 5.457 7.086 1 98.94 253 HIS A C 1
ATOM 1954 O O . HIS A 1 253 ? -0.36 5.414 8.273 1 98.94 253 HIS A O 1
ATOM 1960 N N . SER A 1 254 ? -0.277 4.555 6.184 1 98.94 254 SER A N 1
ATOM 1961 C CA . SER A 1 254 ? 0.818 3.627 6.445 1 98.94 254 SER A CA 1
ATOM 1962 C C . SER A 1 254 ? 2.008 3.904 5.535 1 98.94 254 SER A C 1
ATOM 1964 O O . SER A 1 254 ? 1.85 4.48 4.457 1 98.94 254 SER A O 1
ATOM 1966 N N . GLU A 1 255 ? 3.205 3.572 5.996 1 98.94 255 GLU A N 1
ATOM 1967 C CA . GLU A 1 255 ? 4.438 3.73 5.227 1 98.94 255 GLU A CA 1
ATOM 1968 C C . GLU A 1 255 ? 5.359 2.525 5.41 1 98.94 255 GLU A C 1
ATOM 1970 O O . GLU A 1 255 ? 5.684 2.152 6.535 1 98.94 255 GLU A O 1
ATOM 1975 N N . SER A 1 256 ? 5.688 1.857 4.309 1 99 256 SER A N 1
ATOM 1976 C CA . SER A 1 256 ? 6.816 0.931 4.297 1 99 256 SER A CA 1
ATOM 1977 C C . SER A 1 256 ? 8.141 1.672 4.133 1 99 256 SER A C 1
ATOM 1979 O O . SER A 1 256 ? 8.336 2.393 3.154 1 99 256 SER A O 1
ATOM 1981 N N . LEU A 1 257 ? 9.047 1.503 5.102 1 98.94 257 LEU A N 1
ATOM 1982 C CA . LEU A 1 257 ? 10.297 2.254 5.121 1 98.94 257 LEU A CA 1
ATOM 1983 C C . LEU A 1 257 ? 11.492 1.323 4.941 1 98.94 257 LEU A C 1
ATOM 1985 O O . LEU A 1 257 ? 11.562 0.267 5.574 1 98.94 257 LEU A O 1
ATOM 1989 N N . SER A 1 258 ? 12.375 1.621 4.074 1 98.94 258 SER A N 1
ATOM 1990 C CA . SER A 1 258 ? 13.742 1.101 3.994 1 98.94 258 SER A CA 1
ATOM 1991 C C . SER A 1 258 ? 14.766 2.189 4.285 1 98.94 258 SER A C 1
ATOM 1993 O O . SER A 1 258 ? 14.906 3.141 3.514 1 98.94 258 SER A O 1
ATOM 1995 N N . ILE A 1 259 ? 15.445 2.068 5.379 1 98.94 259 ILE A N 1
ATOM 1996 C CA . ILE A 1 259 ? 16.344 3.113 5.863 1 98.94 259 ILE A CA 1
ATOM 1997 C C . ILE A 1 259 ? 17.781 2.592 5.887 1 98.94 259 ILE A C 1
ATOM 1999 O O . ILE A 1 259 ? 18.094 1.679 6.652 1 98.94 259 ILE A O 1
ATOM 2003 N N . ALA A 1 260 ? 18.625 3.143 5.059 1 98.94 260 ALA A N 1
ATOM 2004 C CA . ALA A 1 260 ? 20.047 2.814 5.078 1 98.94 260 ALA A CA 1
ATOM 2005 C C . ALA A 1 260 ? 20.812 3.775 5.977 1 98.94 260 ALA A C 1
ATOM 2007 O O . ALA A 1 260 ? 20.625 4.992 5.91 1 98.94 260 ALA A O 1
ATOM 2008 N N . PHE A 1 261 ? 21.641 3.236 6.832 1 98.88 261 PHE A N 1
ATOM 2009 C CA . PHE A 1 261 ? 22.5 4.035 7.703 1 98.88 261 PHE A CA 1
ATOM 2010 C C . PHE A 1 261 ? 23.938 4.039 7.191 1 98.88 261 PHE A C 1
ATOM 2012 O O . PHE A 1 261 ? 24.297 3.232 6.332 1 98.88 261 PHE A O 1
ATOM 2019 N N . GLU A 1 262 ? 24.75 4.973 7.688 1 98.5 262 GLU A N 1
ATOM 2020 C CA . GLU A 1 262 ? 26.156 5.066 7.309 1 98.5 262 GLU A CA 1
ATOM 2021 C C . GLU A 1 262 ? 26.953 3.887 7.855 1 98.5 262 GLU A C 1
ATOM 2023 O O . GLU A 1 262 ? 27.938 3.459 7.242 1 98.5 262 GLU A O 1
ATOM 2028 N N . LYS A 1 263 ? 26.516 3.395 8.984 1 98.44 263 LYS A N 1
ATOM 2029 C CA . LYS A 1 263 ? 27.219 2.295 9.641 1 98.44 263 LYS A CA 1
ATOM 2030 C C . LYS A 1 263 ? 26.25 1.195 10.055 1 98.44 263 LYS A C 1
ATOM 2032 O O . LYS A 1 263 ? 25.031 1.391 10.016 1 98.44 263 LYS A O 1
ATOM 2037 N N . GLU A 1 264 ? 26.828 0.041 10.383 1 98.44 264 GLU A N 1
ATOM 2038 C CA . GLU A 1 264 ? 26.016 -1.038 10.922 1 98.44 264 GLU A CA 1
ATOM 2039 C C . GLU A 1 264 ? 25.344 -0.626 12.234 1 98.44 264 GLU A C 1
ATOM 2041 O O . GLU A 1 264 ? 25.828 0.292 12.914 1 98.44 264 GLU A O 1
ATOM 2046 N N . PHE A 1 265 ? 24.25 -1.231 12.5 1 98.31 265 PHE A N 1
ATOM 2047 C CA . PHE A 1 265 ? 23.5 -0.882 13.703 1 98.31 265 PHE A CA 1
ATOM 2048 C C . PHE A 1 265 ? 23.047 -2.135 14.438 1 98.31 265 PHE A C 1
ATOM 2050 O O . PHE A 1 265 ? 23.047 -3.229 13.867 1 98.31 265 PHE A O 1
ATOM 2057 N N . ASP A 1 266 ? 22.719 -1.965 15.68 1 97.5 266 ASP A N 1
ATOM 2058 C CA . ASP A 1 266 ? 22.094 -3 16.5 1 97.5 266 ASP A CA 1
ATOM 2059 C C . ASP A 1 266 ? 20.578 -2.773 16.625 1 97.5 266 ASP A C 1
ATOM 2061 O O . ASP A 1 266 ? 20.141 -1.687 17 1 97.5 266 ASP A O 1
ATOM 2065 N N . LEU A 1 267 ? 19.875 -3.781 16.297 1 97.81 267 LEU A N 1
ATOM 2066 C CA . LEU A 1 267 ? 18.422 -3.676 16.312 1 97.81 267 LEU A CA 1
ATOM 2067 C C . LEU A 1 267 ? 17.906 -3.314 17.703 1 97.81 267 LEU A C 1
ATOM 2069 O O . LEU A 1 267 ? 16.906 -2.6 17.844 1 97.81 267 LEU A O 1
ATOM 2073 N N . LYS A 1 268 ? 18.547 -3.805 18.734 1 98 268 LYS A N 1
ATOM 2074 C CA . LYS A 1 268 ? 18.172 -3.471 20.094 1 98 268 LYS A CA 1
ATOM 2075 C C . LYS A 1 268 ? 18.266 -1.97 20.344 1 98 268 LYS A C 1
ATOM 2077 O O . LYS A 1 268 ? 17.438 -1.388 21.031 1 98 268 LYS A O 1
ATOM 2082 N N . GLU A 1 269 ? 19.312 -1.355 19.812 1 98.5 269 GLU A N 1
ATOM 2083 C CA . GLU A 1 269 ? 19.484 0.087 19.953 1 98.5 269 GLU A CA 1
ATOM 2084 C C . GLU A 1 269 ? 18.406 0.851 19.188 1 98.5 269 GLU A C 1
ATOM 2086 O O . GLU A 1 269 ? 17.953 1.908 19.641 1 98.5 269 GLU A O 1
ATOM 2091 N N . VAL A 1 270 ? 18 0.324 18.031 1 98.81 270 VAL A N 1
ATOM 2092 C CA . VAL A 1 270 ? 16.922 0.93 17.266 1 98.81 270 VAL A CA 1
ATOM 2093 C C . VAL A 1 270 ? 15.656 0.992 18.109 1 98.81 270 VAL A C 1
ATOM 2095 O O . VAL A 1 270 ? 15 2.033 18.188 1 98.81 270 VAL A O 1
ATOM 2098 N N . TYR A 1 271 ? 15.344 -0.138 18.797 1 98.75 271 TYR A N 1
ATOM 2099 C CA . TYR A 1 271 ? 14.172 -0.192 19.656 1 98.75 271 TYR A CA 1
ATOM 2100 C C . TYR A 1 271 ? 14.266 0.838 20.781 1 98.75 271 TYR A C 1
ATOM 2102 O O . TYR A 1 271 ? 13.297 1.545 21.062 1 98.75 271 TYR A O 1
ATOM 2110 N N . GLU A 1 272 ? 15.391 0.949 21.359 1 98.69 272 GLU A N 1
ATOM 2111 C CA . GLU A 1 272 ? 15.594 1.875 22.469 1 98.69 272 GLU A CA 1
ATOM 2112 C C . GLU A 1 272 ? 15.414 3.322 22.031 1 98.69 272 GLU A C 1
ATOM 2114 O O . GLU A 1 272 ? 14.742 4.109 22.703 1 98.69 272 GLU A O 1
ATOM 2119 N N . VAL A 1 273 ? 16.016 3.65 20.906 1 98.81 273 VAL A N 1
ATOM 2120 C CA . VAL A 1 273 ? 15.938 5.008 20.375 1 98.81 273 VAL A CA 1
ATOM 2121 C C . VAL A 1 273 ? 14.484 5.371 20.094 1 98.81 273 VAL A C 1
ATOM 2123 O O . VAL A 1 273 ? 14.016 6.441 20.484 1 98.81 273 VAL A O 1
ATOM 2126 N N . LEU A 1 274 ? 13.727 4.457 19.469 1 98.88 274 LEU A N 1
ATOM 2127 C CA . LEU A 1 274 ? 12.352 4.738 19.062 1 98.88 274 LEU A CA 1
ATOM 2128 C C . LEU A 1 274 ? 11.414 4.738 20.266 1 98.88 274 LEU A C 1
ATOM 2130 O O . LEU A 1 274 ? 10.453 5.508 20.312 1 98.88 274 LEU A O 1
ATOM 2134 N N . LYS A 1 275 ? 11.688 3.893 21.25 1 98.69 275 LYS A N 1
ATOM 2135 C CA . LYS A 1 275 ? 10.867 3.852 22.453 1 98.69 275 LYS A CA 1
ATOM 2136 C C . LYS A 1 275 ? 10.977 5.156 23.25 1 98.69 275 LYS A C 1
ATOM 2138 O O . LYS A 1 275 ? 10.031 5.562 23.922 1 98.69 275 LYS A O 1
ATOM 2143 N N . ASN A 1 276 ? 12.078 5.812 23.094 1 98.44 276 ASN A N 1
ATOM 2144 C CA . ASN A 1 276 ? 12.32 7.039 23.844 1 98.44 276 ASN A CA 1
ATOM 2145 C C . ASN A 1 276 ? 11.961 8.281 23.031 1 98.44 276 ASN A C 1
ATOM 2147 O O . ASN A 1 276 ? 12.016 9.398 23.531 1 98.44 276 ASN A O 1
ATOM 2151 N N . ALA A 1 277 ? 11.648 8.117 21.75 1 98.44 277 ALA A N 1
ATOM 2152 C CA . ALA A 1 277 ? 11.289 9.25 20.891 1 98.44 277 ALA A CA 1
ATOM 2153 C C . ALA A 1 277 ? 9.898 9.781 21.25 1 98.44 277 ALA A C 1
ATOM 2155 O O . ALA A 1 277 ? 8.961 9.008 21.438 1 98.44 277 ALA A O 1
ATOM 2156 N N . PRO A 1 278 ? 9.797 11.094 21.375 1 97.69 278 PRO A N 1
ATOM 2157 C CA . PRO A 1 278 ? 8.484 11.648 21.703 1 97.69 278 PRO A CA 1
ATOM 2158 C C . PRO A 1 278 ? 7.422 11.32 20.656 1 97.69 278 PRO A C 1
ATOM 2160 O O . PRO A 1 278 ? 7.711 11.336 19.453 1 97.69 278 PRO A O 1
ATOM 2163 N N . SER A 1 279 ? 6.203 10.961 21.016 1 98 279 SER A N 1
ATOM 2164 C CA . SER A 1 279 ? 5.02 10.758 20.188 1 98 279 SER A CA 1
ATOM 2165 C C . SER A 1 279 ? 5.148 9.5 19.328 1 98 279 SER A C 1
ATOM 2167 O O . SER A 1 279 ? 4.426 9.336 18.344 1 98 279 SER A O 1
ATOM 2169 N N . VAL A 1 280 ? 6.195 8.586 19.625 1 98.81 280 VAL A N 1
ATOM 2170 C CA . VAL A 1 280 ? 6.383 7.34 18.891 1 98.81 280 VAL A CA 1
ATOM 2171 C C . VAL A 1 280 ? 6.016 6.156 19.781 1 98.81 280 VAL A C 1
ATOM 2173 O O . VAL A 1 280 ? 6.363 6.133 20.969 1 98.81 280 VAL A O 1
ATOM 2176 N N . VAL A 1 281 ? 5.246 5.266 19.281 1 98.88 281 VAL A N 1
ATOM 2177 C CA . VAL A 1 281 ? 4.906 4.027 19.969 1 98.88 281 VAL A CA 1
ATOM 2178 C C . VAL A 1 281 ? 5.457 2.834 19.188 1 98.88 281 VAL A C 1
ATOM 2180 O O . VAL A 1 281 ? 5.059 2.594 18.047 1 98.88 281 VAL A O 1
ATOM 2183 N N . VAL A 1 282 ? 6.395 2.096 19.797 1 98.81 282 VAL A N 1
ATOM 2184 C CA . VAL A 1 282 ? 6.898 0.869 19.188 1 98.81 282 VAL A CA 1
ATOM 2185 C C . VAL A 1 282 ? 5.902 -0.268 19.406 1 98.81 282 VAL A C 1
ATOM 2187 O O . VAL A 1 282 ? 5.621 -0.633 20.562 1 98.81 282 VAL A O 1
ATOM 2190 N N . CYS A 1 283 ? 5.281 -0.73 18.375 1 98.19 283 CYS A N 1
ATOM 2191 C CA . CYS A 1 283 ? 4.352 -1.852 18.312 1 98.19 283 CYS A CA 1
ATOM 2192 C C . CYS A 1 283 ? 4.914 -2.984 17.469 1 98.19 283 CYS A C 1
ATOM 2194 O O . CYS A 1 283 ? 4.57 -3.113 16.281 1 98.19 283 CYS A O 1
ATOM 2196 N N . ASP A 1 284 ? 5.742 -3.85 18.094 1 98.25 284 ASP A N 1
ATOM 2197 C CA . ASP A 1 284 ? 6.512 -4.785 17.281 1 98.25 284 ASP A CA 1
ATOM 2198 C C . ASP A 1 284 ? 6.777 -6.082 18.031 1 98.25 284 ASP A C 1
ATOM 2200 O O . ASP A 1 284 ? 7.871 -6.289 18.562 1 98.25 284 ASP A O 1
ATOM 2204 N N . ASP A 1 285 ? 5.871 -6.934 18.031 1 97.19 285 ASP A N 1
ATOM 2205 C CA . ASP A 1 285 ? 5.969 -8.312 18.516 1 97.19 285 ASP A CA 1
ATOM 2206 C C . ASP A 1 285 ? 5.223 -9.273 17.594 1 97.19 285 ASP A C 1
ATOM 2208 O O . ASP A 1 285 ? 4.145 -9.758 17.938 1 97.19 285 ASP A O 1
ATOM 2212 N N . PRO A 1 286 ? 5.797 -9.539 16.422 1 94.38 286 PRO A N 1
ATOM 2213 C CA . PRO A 1 286 ? 5.148 -10.359 15.398 1 94.38 286 PRO A CA 1
ATOM 2214 C C . PRO A 1 286 ? 4.691 -11.719 15.93 1 94.38 286 PRO A C 1
ATOM 2216 O O . PRO A 1 286 ? 3.67 -12.25 15.492 1 94.38 286 PRO A O 1
ATOM 2219 N N . SER A 1 287 ? 5.406 -12.359 16.859 1 92.88 287 SER A N 1
ATOM 2220 C CA . SER A 1 287 ? 5.047 -13.664 17.422 1 92.88 287 SER A CA 1
ATOM 2221 C C . SER A 1 287 ? 3.682 -13.617 18.094 1 92.88 287 SER A C 1
ATOM 2223 O O . SER A 1 287 ? 3.004 -14.641 18.219 1 92.88 287 SER A O 1
ATOM 2225 N N . HIS A 1 288 ? 3.213 -12.422 18.453 1 95.62 288 HIS A N 1
ATOM 2226 C CA . HIS A 1 288 ? 1.901 -12.242 19.078 1 95.62 288 HIS A CA 1
ATOM 2227 C C . HIS A 1 288 ? 1.004 -11.367 18.203 1 95.62 288 HIS A C 1
ATOM 2229 O O . HIS A 1 288 ? 0.08 -10.727 18.703 1 95.62 288 HIS A O 1
ATOM 2235 N N . ASN A 1 289 ? 1.357 -11.266 16.953 1 96.06 289 ASN A N 1
ATOM 2236 C CA . ASN A 1 289 ? 0.601 -10.516 15.961 1 96.06 289 ASN A CA 1
ATOM 2237 C C . ASN A 1 289 ? 0.473 -9.047 16.359 1 96.06 289 ASN A C 1
ATOM 2239 O O . ASN A 1 289 ? -0.576 -8.43 16.141 1 96.06 289 ASN A O 1
ATOM 2243 N N . LEU A 1 290 ? 1.544 -8.547 17 1 97.81 290 LEU A N 1
ATOM 2244 C CA . LEU A 1 290 ? 1.544 -7.137 17.359 1 97.81 290 LEU A CA 1
ATOM 2245 C C . LEU A 1 290 ? 2.346 -6.316 16.359 1 97.81 290 LEU A C 1
ATOM 2247 O O . LEU A 1 290 ? 3.564 -6.469 16.266 1 97.81 290 LEU A O 1
ATOM 2251 N N . TYR A 1 291 ? 1.793 -5.547 15.555 1 98.5 291 TYR A N 1
ATOM 2252 C CA . TYR A 1 291 ? 2.336 -4.613 14.578 1 98.5 291 TYR A CA 1
ATOM 2253 C C . TYR A 1 291 ? 1.32 -3.529 14.234 1 98.5 291 TYR A C 1
ATOM 2255 O O . TYR A 1 291 ? 0.13 -3.67 14.523 1 98.5 291 TYR A O 1
ATOM 2263 N N . PRO A 1 292 ? 1.734 -2.43 13.656 1 98.75 292 PRO A N 1
ATOM 2264 C CA . PRO A 1 292 ? 0.831 -1.299 13.438 1 98.75 292 PRO A CA 1
ATOM 2265 C C . PRO A 1 292 ? -0.196 -1.57 12.336 1 98.75 292 PRO A C 1
ATOM 2267 O O . PRO A 1 292 ? 0.131 -2.188 11.32 1 98.75 292 PRO A O 1
ATOM 2270 N N . THR A 1 293 ? -1.398 -1.085 12.523 1 98.75 293 THR A N 1
ATOM 2271 C CA . THR A 1 293 ? -2.443 -1.071 11.5 1 98.75 293 THR A CA 1
ATOM 2272 C C . THR A 1 293 ? -3.182 0.264 11.5 1 98.75 293 THR A C 1
ATOM 2274 O O . THR A 1 293 ? -3.23 0.952 12.523 1 98.75 293 THR A O 1
ATOM 2277 N N . PRO A 1 294 ? -3.752 0.637 10.414 1 98.75 294 PRO A N 1
ATOM 2278 C CA . PRO A 1 294 ? -4.508 1.889 10.344 1 98.75 294 PRO A CA 1
ATOM 2279 C C . PRO A 1 294 ? -5.652 1.946 11.352 1 98.75 294 PRO A C 1
ATOM 2281 O O . PRO A 1 294 ? -5.848 2.971 12.008 1 98.75 294 PRO A O 1
ATOM 2284 N N . LEU A 1 295 ? -6.387 0.871 11.539 1 98.12 295 LEU A N 1
ATOM 2285 C CA . LEU A 1 295 ? -7.508 0.868 12.469 1 98.12 295 LEU A CA 1
ATOM 2286 C C . LEU A 1 295 ? -7.031 1.162 13.891 1 98.12 295 LEU A C 1
ATOM 2288 O O . LEU A 1 295 ? -7.621 1.989 14.586 1 98.12 295 LEU A O 1
ATOM 2292 N N . LYS A 1 296 ? -5.938 0.556 14.234 1 96.12 296 LYS A N 1
ATOM 2293 C CA . LYS A 1 296 ? -5.41 0.721 15.586 1 96.12 296 LYS A CA 1
ATOM 2294 C C . LYS A 1 296 ? -4.891 2.139 15.805 1 96.12 296 LYS A C 1
ATOM 2296 O O . LYS A 1 296 ? -5.031 2.695 16.891 1 96.12 296 LYS A O 1
ATOM 2301 N N . ALA A 1 297 ? -4.293 2.732 14.828 1 98.19 297 ALA A N 1
ATOM 2302 C CA . ALA A 1 297 ? -3.656 4.043 14.945 1 98.19 297 ALA A CA 1
ATOM 2303 C C . ALA A 1 297 ? -4.688 5.16 14.867 1 98.19 297 ALA A C 1
ATOM 2305 O O . ALA A 1 297 ? -4.406 6.301 15.25 1 98.19 297 ALA A O 1
ATOM 2306 N N . SER A 1 298 ? -5.918 4.863 14.391 1 97.38 298 SER A N 1
ATOM 2307 C CA . SER A 1 298 ? -6.93 5.887 14.156 1 97.38 298 SER A CA 1
ATOM 2308 C C . SER A 1 298 ? -7.363 6.551 15.461 1 97.38 298 SER A C 1
ATOM 2310 O O . SER A 1 298 ? -7.488 5.883 16.484 1 97.38 298 SER A O 1
ATOM 2312 N N . HIS A 1 299 ? -7.48 7.84 15.398 1 95.69 299 HIS A N 1
ATOM 2313 C CA . HIS A 1 299 ? -7.973 8.68 16.484 1 95.69 299 HIS A CA 1
ATOM 2314 C C . HIS A 1 299 ? -6.949 8.781 17.609 1 95.69 299 HIS A C 1
ATOM 2316 O O . HIS A 1 299 ? -7.305 9.07 18.75 1 95.69 299 HIS A O 1
ATOM 2322 N N . THR A 1 300 ? -5.691 8.43 17.297 1 96.88 300 THR A N 1
ATOM 2323 C CA . THR A 1 300 ? -4.621 8.594 18.281 1 96.88 300 THR A CA 1
ATOM 2324 C C . THR A 1 300 ? -3.664 9.703 17.859 1 96.88 300 THR A C 1
ATOM 2326 O O . THR A 1 300 ? -3.703 10.164 16.703 1 96.88 300 THR A O 1
ATOM 2329 N N . ASP A 1 301 ? -2.852 10.141 18.75 1 97.88 301 ASP A N 1
ATOM 2330 C CA . ASP A 1 301 ? -1.953 11.266 18.5 1 97.88 301 ASP A CA 1
ATOM 2331 C C . ASP A 1 301 ? -0.502 10.805 18.406 1 97.88 301 ASP A C 1
ATOM 2333 O O . ASP A 1 301 ? 0.424 11.594 18.578 1 97.88 301 ASP A O 1
ATOM 2337 N N . SER A 1 302 ? -0.283 9.5 18.156 1 98.62 302 SER A N 1
ATOM 2338 C CA . SER A 1 302 ? 1.065 8.945 18.125 1 98.62 302 SER A CA 1
ATOM 2339 C C . SER A 1 302 ? 1.355 8.297 16.766 1 98.62 302 SER A C 1
ATOM 2341 O O . SER A 1 302 ? 0.432 7.93 16.031 1 98.62 302 SER A O 1
ATOM 2343 N N . VAL A 1 303 ? 2.598 8.242 16.422 1 98.88 303 VAL A N 1
ATOM 2344 C CA . VAL A 1 303 ? 3.072 7.445 15.305 1 98.88 303 VAL A CA 1
ATOM 2345 C C . VAL A 1 303 ? 3.455 6.047 15.789 1 98.88 303 VAL A C 1
ATOM 2347 O O . VAL A 1 303 ? 4.234 5.902 16.734 1 98.88 303 VAL A O 1
ATOM 2350 N N . PHE A 1 304 ? 2.887 5.023 15.18 1 98.94 304 PHE A N 1
ATOM 2351 C CA . PHE A 1 304 ? 3.205 3.643 15.523 1 98.94 304 PHE A CA 1
ATOM 2352 C C . PHE A 1 304 ? 4.223 3.064 14.547 1 98.94 304 PHE A C 1
ATOM 2354 O O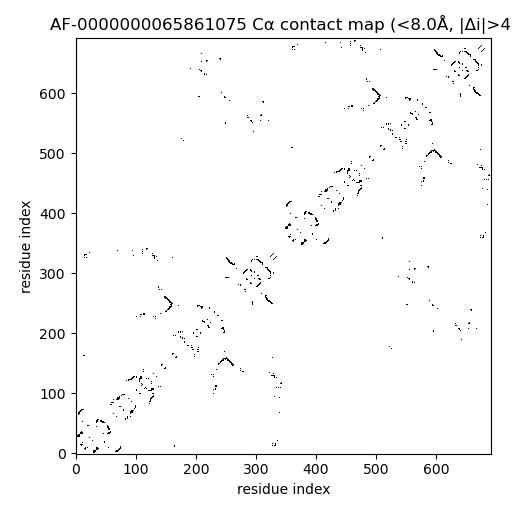 . PHE A 1 304 ? 4.156 3.33 13.344 1 98.94 304 PHE A O 1
ATOM 2361 N N . ILE A 1 305 ? 5.18 2.312 15.047 1 98.94 305 ILE A N 1
ATOM 2362 C CA . ILE A 1 305 ? 6.172 1.676 14.18 1 98.94 305 ILE A CA 1
ATOM 2363 C C . ILE A 1 305 ? 6.387 0.229 14.625 1 98.94 305 ILE A C 1
ATOM 2365 O O . ILE A 1 305 ? 6.324 -0.08 15.812 1 98.94 305 ILE A O 1
ATOM 2369 N N . GLY A 1 306 ? 6.414 -0.673 13.703 1 98.88 306 GLY A N 1
ATOM 2370 C CA . GLY A 1 306 ? 6.738 -2.078 13.891 1 98.88 306 GLY A CA 1
ATOM 2371 C C . GLY A 1 306 ? 7.328 -2.725 12.656 1 98.88 306 GLY A C 1
ATOM 2372 O O . GLY A 1 306 ? 7.898 -2.041 11.797 1 98.88 306 GLY A O 1
ATOM 2373 N N . ARG A 1 307 ? 7.367 -4.129 12.711 1 98.81 307 ARG A N 1
ATOM 2374 C CA . ARG A 1 307 ? 7.969 -4.875 11.609 1 98.81 307 ARG A CA 1
ATOM 2375 C C . ARG A 1 307 ? 9.414 -4.449 11.391 1 98.81 307 ARG A C 1
ATOM 2377 O O . ARG A 1 307 ? 9.883 -4.375 10.25 1 98.81 307 ARG A O 1
ATOM 2384 N N . LEU A 1 308 ? 10.016 -4.043 12.453 1 98.81 308 LEU A N 1
ATOM 2385 C CA . LEU A 1 308 ? 11.422 -3.656 12.383 1 98.81 308 LEU A CA 1
ATOM 2386 C C . LEU A 1 308 ? 12.312 -4.871 12.156 1 98.81 308 LEU A C 1
ATOM 2388 O O . LEU A 1 308 ? 12.203 -5.871 12.875 1 98.81 308 LEU A O 1
ATOM 2392 N N . ARG A 1 309 ? 13.18 -4.844 11.172 1 98.62 309 ARG A N 1
ATOM 2393 C CA . ARG A 1 309 ? 14.086 -5.953 10.891 1 98.62 309 ARG A CA 1
ATOM 2394 C C . ARG A 1 309 ? 15.273 -5.488 10.055 1 98.62 309 ARG A C 1
ATOM 2396 O O . ARG A 1 309 ? 15.164 -4.531 9.281 1 98.62 309 ARG A O 1
ATOM 2403 N N . LYS A 1 310 ? 16.344 -6.164 10.203 1 98.44 310 LYS A N 1
ATOM 2404 C CA . LYS A 1 310 ? 17.516 -5.91 9.375 1 98.44 310 LYS A CA 1
ATOM 2405 C C . LYS A 1 310 ? 17.328 -6.461 7.965 1 98.44 310 LYS A C 1
ATOM 2407 O O . LYS A 1 310 ? 16.688 -7.492 7.777 1 98.44 310 LYS A O 1
ATOM 2412 N N . ASP A 1 311 ? 17.891 -5.742 7.066 1 98.75 311 ASP A N 1
ATOM 2413 C CA . ASP A 1 311 ? 17.891 -6.234 5.691 1 98.75 311 ASP A CA 1
ATOM 2414 C C . ASP A 1 311 ? 18.625 -7.57 5.594 1 98.75 311 ASP A C 1
ATOM 2416 O O . ASP A 1 311 ? 19.609 -7.793 6.285 1 98.75 311 ASP A O 1
ATOM 2420 N N . LEU A 1 312 ? 18.156 -8.422 4.695 1 98.5 312 LEU A N 1
ATOM 2421 C CA . LEU A 1 312 ? 18.703 -9.766 4.547 1 98.5 312 LEU A CA 1
ATOM 2422 C C . LEU A 1 312 ? 20.125 -9.711 3.98 1 98.5 312 LEU A C 1
ATOM 2424 O O . LEU A 1 312 ? 20.922 -10.617 4.215 1 98.5 312 LEU A O 1
ATOM 2428 N N . PHE A 1 313 ? 20.453 -8.633 3.258 1 98.56 313 PHE A N 1
ATOM 2429 C CA . PHE A 1 313 ? 21.672 -8.641 2.457 1 98.56 313 PHE A CA 1
ATOM 2430 C C . PHE A 1 313 ? 22.594 -7.496 2.861 1 98.56 313 PHE A C 1
ATOM 2432 O O . PHE A 1 313 ? 23.75 -7.461 2.459 1 98.56 313 PHE A O 1
ATOM 2439 N N . ASP A 1 314 ? 22.062 -6.527 3.594 1 98.38 314 ASP A N 1
ATOM 2440 C CA . ASP A 1 314 ? 22.828 -5.344 3.967 1 98.38 314 ASP A CA 1
ATOM 2441 C C . ASP A 1 314 ? 22.672 -5.031 5.453 1 98.38 314 ASP A C 1
ATOM 2443 O O . ASP A 1 314 ? 21.625 -4.531 5.879 1 98.38 314 ASP A O 1
ATOM 2447 N N . LYS A 1 315 ? 23.703 -5.176 6.219 1 98.19 315 LYS A N 1
ATOM 2448 C CA . LYS A 1 315 ? 23.688 -5.035 7.672 1 98.19 315 LYS A CA 1
ATOM 2449 C C . LYS A 1 315 ? 23.484 -3.578 8.078 1 98.19 315 LYS A C 1
ATOM 2451 O O . LYS A 1 315 ? 23.219 -3.285 9.25 1 98.19 315 LYS A O 1
ATOM 2456 N N . LYS A 1 316 ? 23.453 -2.688 7.105 1 98.69 316 LYS A N 1
ATOM 2457 C CA . LYS A 1 316 ? 23.312 -1.266 7.406 1 98.69 316 LYS A CA 1
ATOM 2458 C C . LYS A 1 316 ? 21.906 -0.777 7.117 1 98.69 316 LYS A C 1
ATOM 2460 O O . LYS A 1 316 ? 21.609 0.411 7.266 1 98.69 316 LYS A O 1
ATOM 2465 N N . THR A 1 317 ? 21 -1.675 6.703 1 98.88 317 THR A N 1
ATOM 2466 C CA . THR A 1 317 ? 19.688 -1.246 6.254 1 98.88 317 THR A CA 1
ATOM 2467 C C . THR A 1 317 ? 18.594 -1.801 7.168 1 98.88 317 THR A C 1
ATOM 2469 O O . THR A 1 317 ? 18.562 -3 7.449 1 98.88 317 THR A O 1
ATOM 2472 N N . LEU A 1 318 ? 17.734 -0.917 7.637 1 98.94 318 LEU A N 1
ATOM 2473 C CA . LEU A 1 318 ? 16.594 -1.227 8.484 1 98.94 318 LEU A CA 1
ATOM 2474 C C . LEU A 1 318 ? 15.289 -1.119 7.699 1 98.94 318 LEU A C 1
ATOM 2476 O O . LEU A 1 318 ? 15.094 -0.172 6.934 1 98.94 318 LEU A O 1
ATOM 2480 N N . HIS A 1 319 ? 14.469 -2.092 7.855 1 98.94 319 HIS A N 1
ATOM 2481 C CA . HIS A 1 319 ? 13.109 -1.996 7.336 1 98.94 319 HIS A CA 1
ATOM 2482 C C . HIS A 1 319 ? 12.102 -1.806 8.469 1 98.94 319 HIS A C 1
ATOM 2484 O O . HIS A 1 319 ? 12.297 -2.314 9.57 1 98.94 319 HIS A O 1
ATOM 2490 N N . GLY A 1 320 ? 11.07 -1.083 8.25 1 98.88 320 GLY A N 1
ATOM 2491 C CA . GLY A 1 320 ? 9.992 -0.875 9.203 1 98.88 320 GLY A CA 1
ATOM 2492 C C . GLY A 1 320 ? 8.68 -0.502 8.539 1 98.88 320 GLY A C 1
ATOM 2493 O O . GLY A 1 320 ? 8.641 -0.195 7.344 1 98.88 320 GLY A O 1
ATOM 2494 N N . PHE A 1 321 ? 7.617 -0.587 9.273 1 98.94 321 PHE A N 1
ATOM 2495 C CA . PHE A 1 321 ? 6.266 -0.213 8.867 1 98.94 321 PHE A CA 1
ATOM 2496 C C . PHE A 1 321 ? 5.641 0.738 9.875 1 98.94 321 PHE A C 1
ATOM 2498 O O . PHE A 1 321 ? 5.441 0.374 11.039 1 98.94 321 PHE A O 1
ATOM 2505 N N . CYS A 1 322 ? 5.367 1.953 9.477 1 98.75 322 CYS A N 1
ATOM 2506 C CA . CYS A 1 322 ? 4.828 2.908 10.438 1 98.75 322 CYS A CA 1
ATOM 2507 C C . CYS A 1 322 ? 3.438 3.371 10.023 1 98.75 322 CYS A C 1
ATOM 2509 O O . CYS A 1 322 ? 3.123 3.424 8.836 1 98.75 322 CYS A O 1
ATOM 2511 N N . VAL A 1 323 ? 2.566 3.66 11.008 1 98.94 323 VAL A N 1
ATOM 2512 C CA . VAL A 1 323 ? 1.178 4.062 10.797 1 98.94 323 VAL A CA 1
ATOM 2513 C C . VAL A 1 323 ? 0.833 5.223 11.727 1 98.94 323 VAL A C 1
ATOM 2515 O O . VAL A 1 323 ? 1.256 5.246 12.891 1 98.94 323 VAL A O 1
ATOM 2518 N N . ALA A 1 324 ? 0.161 6.191 11.203 1 98.94 324 ALA A N 1
ATOM 2519 C CA . ALA A 1 324 ? -0.306 7.305 12.023 1 98.94 324 ALA A CA 1
ATOM 2520 C C . ALA A 1 324 ? -1.609 7.883 11.477 1 98.94 324 ALA A C 1
ATOM 2522 O O . ALA A 1 324 ? -1.846 7.855 10.266 1 98.94 324 ALA A O 1
ATOM 2523 N N . ASP A 1 325 ? -2.451 8.352 12.367 1 98.56 325 ASP A N 1
ATOM 2524 C CA . ASP A 1 325 ? -3.641 9.094 11.969 1 98.56 325 ASP A CA 1
ATOM 2525 C C . ASP A 1 325 ? -3.266 10.414 11.297 1 98.56 325 ASP A C 1
ATOM 2527 O O . ASP A 1 325 ? -2.873 11.367 11.977 1 98.56 325 ASP A O 1
ATOM 2531 N N . GLN A 1 326 ? -3.402 10.445 9.977 1 98.38 326 GLN A N 1
ATOM 2532 C CA . GLN A 1 326 ? -2.924 11.586 9.203 1 98.38 326 GLN A CA 1
ATOM 2533 C C . GLN A 1 326 ? -3.777 12.82 9.453 1 98.38 326 GLN A C 1
ATOM 2535 O O . GLN A 1 326 ? -3.352 13.945 9.172 1 98.38 326 GLN A O 1
ATOM 2540 N N . LEU A 1 327 ? -4.984 12.688 9.992 1 97.69 327 LEU A N 1
ATOM 2541 C CA . LEU A 1 327 ? -5.816 13.844 10.328 1 97.69 327 LEU A CA 1
ATOM 2542 C C . LEU A 1 327 ? -5.406 14.438 11.672 1 97.69 327 LEU A C 1
ATOM 2544 O O . LEU A 1 327 ? -5.621 15.625 11.922 1 97.69 327 LEU A O 1
ATOM 2548 N N . ARG A 1 328 ? -4.859 13.586 12.516 1 97.62 328 ARG A N 1
ATOM 2549 C CA . ARG A 1 328 ? -4.398 14.023 13.828 1 97.62 328 ARG A CA 1
ATOM 2550 C C . ARG A 1 328 ? -2.896 14.297 13.82 1 97.62 328 ARG A C 1
ATOM 2552 O O . ARG A 1 328 ? -2.469 15.422 13.531 1 97.62 328 ARG A O 1
ATOM 2559 N N . VAL A 1 329 ? -2.082 13.234 13.875 1 98.5 329 VAL A N 1
ATOM 2560 C CA . VAL A 1 329 ? -0.628 13.359 13.875 1 98.5 329 VAL A CA 1
ATOM 2561 C C . VAL A 1 329 ? -0.176 14.188 12.68 1 98.5 329 VAL A C 1
ATOM 2563 O O . VAL A 1 329 ? 0.711 15.031 12.797 1 98.5 329 VAL A O 1
ATOM 2566 N N . GLY A 1 330 ? -0.845 13.992 11.539 1 97.69 330 GLY A N 1
ATOM 2567 C CA . GLY A 1 330 ? -0.386 14.57 10.281 1 97.69 330 GLY A CA 1
ATOM 2568 C C . GLY A 1 330 ? -0.958 15.945 10.008 1 97.69 330 GLY A C 1
ATOM 2569 O O . GLY A 1 330 ? -0.667 16.562 8.977 1 97.69 330 GLY A O 1
ATOM 2570 N N . ALA A 1 331 ? -1.879 16.438 10.93 1 98.12 331 ALA A N 1
ATOM 2571 C CA . ALA A 1 331 ? -2.492 17.734 10.656 1 98.12 331 ALA A CA 1
ATOM 2572 C C . ALA A 1 331 ? -2.904 18.422 11.953 1 98.12 331 ALA A C 1
ATOM 2574 O O . ALA A 1 331 ? -2.168 19.266 12.477 1 98.12 331 ALA A O 1
ATOM 2575 N N . ALA A 1 332 ? -4 18.016 12.602 1 98.31 332 ALA A N 1
ATOM 2576 C CA . ALA A 1 332 ? -4.625 18.719 13.711 1 98.31 332 ALA A CA 1
ATOM 2577 C C . ALA A 1 332 ? -3.734 18.688 14.953 1 98.31 332 ALA A C 1
ATOM 2579 O O . ALA A 1 332 ? -3.477 19.719 15.57 1 98.31 332 ALA A O 1
ATOM 2580 N N . THR A 1 333 ? -3.281 17.453 15.312 1 98.25 333 THR A N 1
ATOM 2581 C CA . THR A 1 333 ? -2.465 17.297 16.516 1 98.25 333 THR A CA 1
ATOM 2582 C C . THR A 1 333 ? -1.172 18.109 16.391 1 98.25 333 THR A C 1
ATOM 2584 O O . THR A 1 333 ? -0.769 18.781 17.344 1 98.25 333 THR A O 1
ATOM 2587 N N . ASN A 1 334 ? -0.533 18.016 15.227 1 98.75 334 ASN A N 1
ATOM 2588 C CA . ASN A 1 334 ? 0.705 18.766 15.039 1 98.75 334 ASN A CA 1
ATOM 2589 C C . ASN A 1 334 ? 0.47 20.266 15.133 1 98.75 334 ASN A C 1
ATOM 2591 O O . ASN A 1 334 ? 1.227 20.969 15.797 1 98.75 334 ASN A O 1
ATOM 2595 N N . ALA A 1 335 ? -0.566 20.766 14.5 1 98.75 335 ALA A N 1
ATOM 2596 C CA . ALA A 1 335 ? -0.897 22.188 14.523 1 98.75 335 ALA A CA 1
ATOM 2597 C C . ALA A 1 335 ? -1.176 22.656 15.945 1 98.75 335 ALA A C 1
ATOM 2599 O O . ALA A 1 335 ? -0.728 23.734 16.344 1 98.75 335 ALA A O 1
ATOM 2600 N N . LEU A 1 336 ? -1.885 21.891 16.688 1 98.31 336 LEU A N 1
ATOM 2601 C CA . LEU A 1 336 ? -2.217 22.25 18.062 1 98.31 336 LEU A CA 1
ATOM 2602 C C . LEU A 1 336 ? -0.967 22.266 18.938 1 98.31 336 LEU A C 1
ATOM 2604 O O . LEU A 1 336 ? -0.823 23.141 19.797 1 98.31 336 LEU A O 1
ATOM 2608 N N . LYS A 1 337 ? -0.104 21.312 18.719 1 98.12 337 LYS A N 1
ATOM 2609 C CA . LYS A 1 337 ? 1.145 21.281 19.469 1 98.12 337 LYS A CA 1
ATOM 2610 C C . LYS A 1 337 ? 1.984 22.531 19.188 1 98.12 337 LYS A C 1
ATOM 2612 O O . LYS A 1 337 ? 2.641 23.062 20.094 1 98.12 337 LYS A O 1
ATOM 2617 N N . ILE A 1 338 ? 1.973 22.969 17.938 1 98.56 338 ILE A N 1
ATOM 2618 C CA . ILE A 1 338 ? 2.674 24.203 17.594 1 98.56 338 ILE A CA 1
ATOM 2619 C C . ILE A 1 338 ? 2.105 25.375 18.391 1 98.56 338 ILE A C 1
ATOM 2621 O O . ILE A 1 338 ? 2.854 26.125 19 1 98.56 338 ILE A O 1
ATOM 2625 N N . ALA A 1 339 ? 0.805 25.5 18.406 1 98.38 339 ALA A N 1
ATOM 2626 C CA . ALA A 1 339 ? 0.139 26.594 19.125 1 98.38 339 ALA A CA 1
ATOM 2627 C C . ALA A 1 339 ? 0.428 26.516 20.609 1 98.38 339 ALA A C 1
ATOM 2629 O O . ALA A 1 339 ? 0.685 27.547 21.25 1 98.38 339 ALA A O 1
ATOM 2630 N N . LEU A 1 340 ? 0.387 25.328 21.156 1 97.12 340 LEU A N 1
ATOM 2631 C CA . LEU A 1 340 ? 0.616 25.141 22.594 1 97.12 340 LEU A CA 1
ATOM 2632 C C . LEU A 1 340 ? 2.049 25.5 22.969 1 97.12 340 LEU A C 1
ATOM 2634 O O . LEU A 1 340 ? 2.283 26.125 24 1 97.12 340 LEU A O 1
ATOM 2638 N N . HIS A 1 341 ? 2.928 25.094 22.125 1 96.88 341 HIS A N 1
ATOM 2639 C CA . HIS A 1 341 ? 4.316 25.469 22.359 1 96.88 341 HIS A CA 1
ATOM 2640 C C . HIS A 1 341 ? 4.492 26.984 22.312 1 96.88 341 HIS A C 1
ATOM 2642 O O . HIS A 1 341 ? 5.246 27.547 23.109 1 96.88 341 HIS A O 1
ATOM 2648 N N . TYR A 1 342 ? 3.809 27.594 21.375 1 96.69 342 TYR A N 1
ATOM 2649 C CA . TYR A 1 342 ? 3.877 29.047 21.234 1 96.69 342 TYR A CA 1
ATOM 2650 C C . TYR A 1 342 ? 3.352 29.75 22.484 1 96.69 342 TYR A C 1
ATOM 2652 O O . TYR A 1 342 ? 4.02 30.609 23.047 1 96.69 342 TYR A O 1
ATOM 2660 N N . ILE A 1 343 ? 2.223 29.391 23.016 1 95.56 343 ILE A N 1
ATOM 2661 C CA . ILE A 1 343 ? 1.587 30.125 24.109 1 95.56 343 ILE A CA 1
ATOM 2662 C C . ILE A 1 343 ? 2.311 29.844 25.422 1 95.56 343 ILE A C 1
ATOM 2664 O O . ILE A 1 343 ? 2.289 30.656 26.344 1 95.56 343 ILE A O 1
ATOM 2668 N N . LYS A 1 344 ? 2.971 28.703 25.453 1 93.81 344 LYS A N 1
ATOM 2669 C CA . LYS A 1 344 ? 3.697 28.344 26.672 1 93.81 344 LYS A CA 1
ATOM 2670 C C . LYS A 1 344 ? 5.023 29.094 26.766 1 93.81 344 LYS A C 1
ATOM 2672 O O . LYS A 1 344 ? 5.531 29.344 27.859 1 93.81 344 LYS A O 1
ATOM 2677 N N . ASN A 1 345 ? 5.539 29.406 25.609 1 90.31 345 ASN A N 1
ATOM 2678 C CA . ASN A 1 345 ? 6.898 29.938 25.609 1 90.31 345 ASN A CA 1
ATOM 2679 C C . ASN A 1 345 ? 6.938 31.359 25.031 1 90.31 345 ASN A C 1
ATOM 2681 O O . ASN A 1 345 ? 7.996 31.984 25 1 90.31 345 ASN A O 1
ATOM 2685 N N . ALA A 1 346 ? 5.863 31.812 24.641 1 81.31 346 ALA A N 1
ATOM 2686 C CA . ALA A 1 346 ? 5.828 33.188 24.141 1 81.31 346 ALA A CA 1
ATOM 2687 C C . ALA A 1 346 ? 5.879 34.188 25.297 1 81.31 346 ALA A C 1
ATOM 2689 O O . ALA A 1 346 ? 5.43 33.906 26.406 1 81.31 346 ALA A O 1
ATOM 2690 N N . MET B 1 1 ? -5.414 -34.594 -33.375 1 71.69 1 MET B N 1
ATOM 2691 C CA . MET B 1 1 ? -4.578 -33.906 -32.406 1 71.69 1 MET B CA 1
ATOM 2692 C C . MET B 1 1 ? -4.648 -34.562 -31.047 1 71.69 1 MET B C 1
ATOM 2694 O O . MET B 1 1 ? -5.68 -35.125 -30.672 1 71.69 1 MET B O 1
ATOM 2698 N N . LYS B 1 2 ? -3.564 -34.75 -30.344 1 92.94 2 LYS B N 1
ATOM 2699 C CA . LYS B 1 2 ? -3.527 -35.438 -29.047 1 92.94 2 LYS B CA 1
ATOM 2700 C C . LYS B 1 2 ? -4.352 -34.656 -28.016 1 92.94 2 LYS B C 1
ATOM 2702 O O . LYS B 1 2 ? -4.328 -33.438 -27.984 1 92.94 2 LYS B O 1
ATOM 2707 N N . THR B 1 3 ? -5.262 -35.344 -27.344 1 96.5 3 THR B N 1
ATOM 2708 C CA . THR B 1 3 ? -6.078 -34.781 -26.266 1 96.5 3 THR B CA 1
ATOM 2709 C C . THR B 1 3 ? -5.629 -35.312 -24.906 1 96.5 3 THR B C 1
ATOM 2711 O O . THR B 1 3 ? -4.887 -36.281 -24.828 1 96.5 3 THR B O 1
ATOM 2714 N N . TYR B 1 4 ? -5.973 -34.625 -23.859 1 97.94 4 TYR B N 1
ATOM 2715 C CA . TYR B 1 4 ? -5.445 -34.938 -22.531 1 97.94 4 TYR B CA 1
ATOM 2716 C C . TYR B 1 4 ? -6.57 -35.031 -21.516 1 97.94 4 TYR B C 1
ATOM 2718 O O . TYR B 1 4 ? -7.531 -34.25 -21.562 1 97.94 4 TYR B O 1
ATOM 2726 N N . ASN B 1 5 ? -6.445 -36.031 -20.625 1 98.56 5 ASN B N 1
ATOM 2727 C CA . ASN B 1 5 ? -7.25 -36.031 -19.406 1 98.56 5 ASN B CA 1
ATOM 2728 C C . ASN B 1 5 ? -6.672 -35.125 -18.344 1 98.56 5 ASN B C 1
ATOM 2730 O O . ASN B 1 5 ? -5.566 -35.344 -17.844 1 98.56 5 ASN B O 1
ATOM 2734 N N . VAL B 1 6 ? -7.469 -34.125 -17.969 1 98.62 6 VAL B N 1
ATOM 2735 C CA . VAL B 1 6 ? -6.949 -33.062 -17.109 1 98.62 6 VAL B CA 1
ATOM 2736 C C . VAL B 1 6 ? -7.684 -33.094 -15.766 1 98.62 6 VAL B C 1
ATOM 2738 O O . VAL B 1 6 ? -8.914 -33.156 -15.727 1 98.62 6 VAL B O 1
ATOM 2741 N N . ALA B 1 7 ? -6.926 -33.062 -14.703 1 98.81 7 ALA B N 1
ATOM 2742 C CA . ALA B 1 7 ? -7.504 -32.938 -13.367 1 98.81 7 ALA B CA 1
ATOM 2743 C C . ALA B 1 7 ? -7.113 -31.625 -12.711 1 98.81 7 ALA B C 1
ATOM 2745 O O . ALA B 1 7 ? -6.016 -31.109 -12.938 1 98.81 7 ALA B O 1
ATOM 2746 N N . ILE B 1 8 ? -7.992 -31.078 -11.898 1 98.81 8 ILE B N 1
ATOM 2747 C CA . ILE B 1 8 ? -7.703 -29.938 -11.031 1 98.81 8 ILE B CA 1
ATOM 2748 C C . ILE B 1 8 ? -7.988 -30.312 -9.578 1 98.81 8 ILE B C 1
ATOM 2750 O O . ILE B 1 8 ? -9.148 -30.516 -9.203 1 98.81 8 ILE B O 1
ATOM 2754 N N . VAL B 1 9 ? -6.926 -30.484 -8.789 1 98.62 9 VAL B N 1
ATOM 2755 C CA . VAL B 1 9 ? -7.047 -30.656 -7.348 1 98.62 9 VAL B CA 1
ATOM 2756 C C . VAL B 1 9 ? -7.301 -29.312 -6.676 1 98.62 9 VAL B C 1
ATOM 2758 O O . VAL B 1 9 ? -6.457 -28.422 -6.73 1 98.62 9 VAL B O 1
ATOM 2761 N N . GLY B 1 10 ? -8.383 -29.125 -6.02 1 97 10 GLY B N 1
ATOM 2762 C CA . GLY B 1 10 ? -8.82 -27.828 -5.527 1 97 10 GLY B CA 1
ATOM 2763 C C . GLY B 1 10 ? -9.688 -27.078 -6.52 1 97 10 GLY B C 1
ATOM 2764 O O . GLY B 1 10 ? -9.57 -25.859 -6.656 1 97 10 GLY B O 1
ATOM 2765 N N . ALA B 1 11 ? -10.57 -27.734 -7.199 1 96.25 11 ALA B N 1
ATOM 2766 C CA . ALA B 1 11 ? -11.336 -27.203 -8.32 1 96.25 11 ALA B CA 1
ATOM 2767 C C . ALA B 1 11 ? -12.344 -26.156 -7.844 1 96.25 11 ALA B C 1
ATOM 2769 O O . ALA B 1 11 ? -12.703 -25.25 -8.594 1 96.25 11 ALA B O 1
ATOM 2770 N N . SER B 1 12 ? -12.758 -26.219 -6.637 1 91.88 12 SER B N 1
ATOM 2771 C CA . SER B 1 12 ? -13.789 -25.328 -6.129 1 91.88 12 SER B CA 1
ATOM 2772 C C . SER B 1 12 ? -13.188 -24.047 -5.562 1 91.88 12 SER B C 1
ATOM 2774 O O . SER B 1 12 ? -13.906 -23.094 -5.262 1 91.88 12 SER B O 1
ATOM 2776 N N . GLY B 1 13 ? -11.891 -24.031 -5.414 1 92.69 13 GLY B N 1
ATOM 2777 C CA . GLY B 1 13 ? -11.227 -22.844 -4.891 1 92.69 13 GLY B CA 1
ATOM 2778 C C . GLY B 1 13 ? -11.094 -21.734 -5.918 1 92.69 13 GLY B C 1
ATOM 2779 O O . GLY B 1 13 ? -11.406 -21.922 -7.094 1 92.69 13 GLY B O 1
ATOM 2780 N N . ALA B 1 14 ? -10.602 -20.562 -5.473 1 93.25 14 ALA B N 1
ATOM 2781 C CA . ALA B 1 14 ? -10.477 -19.391 -6.316 1 93.25 14 ALA B CA 1
ATOM 2782 C C . ALA B 1 14 ? -9.555 -19.656 -7.504 1 93.25 14 ALA B C 1
ATOM 2784 O O . ALA B 1 14 ? -9.883 -19.312 -8.641 1 93.25 14 ALA B O 1
ATOM 2785 N N . VAL B 1 15 ? -8.406 -20.234 -7.254 1 96.62 15 VAL B N 1
ATOM 2786 C CA . VAL B 1 15 ? -7.469 -20.531 -8.328 1 96.62 15 VAL B CA 1
ATOM 2787 C C . VAL B 1 15 ? -8.039 -21.625 -9.234 1 96.62 15 VAL B C 1
ATOM 2789 O O . VAL B 1 15 ? -7.895 -21.562 -10.453 1 96.62 15 VAL B O 1
ATOM 2792 N N . GLY B 1 16 ? -8.656 -22.656 -8.648 1 96.75 16 GLY B N 1
ATOM 2793 C CA . GLY B 1 16 ? -9.289 -23.703 -9.422 1 96.75 16 GLY B CA 1
ATOM 2794 C C . GLY B 1 16 ? -10.305 -23.203 -10.422 1 96.75 16 GLY B C 1
ATOM 2795 O O . GLY B 1 16 ? -10.305 -23.609 -11.586 1 96.75 16 GLY B O 1
ATOM 2796 N N . GLN B 1 17 ? -11.078 -22.266 -9.992 1 94.69 17 GLN B N 1
ATOM 2797 C CA . GLN B 1 17 ? -12.094 -21.688 -10.859 1 94.69 17 GLN B CA 1
ATOM 2798 C C . GLN B 1 17 ? -11.461 -20.906 -12.008 1 94.69 17 GLN B C 1
ATOM 2800 O O . GLN B 1 17 ? -11.953 -20.953 -13.141 1 94.69 17 GLN B O 1
ATOM 2805 N N . GLU B 1 18 ? -10.391 -20.234 -11.719 1 96.5 18 GLU B N 1
ATOM 2806 C CA . GLU B 1 18 ? -9.688 -19.5 -12.773 1 96.5 18 GLU B CA 1
ATOM 2807 C C . GLU B 1 18 ? -9.031 -20.469 -13.766 1 96.5 18 GLU B C 1
ATOM 2809 O O . GLU B 1 18 ? -8.945 -20.172 -14.953 1 96.5 18 GLU B O 1
ATOM 2814 N N . LEU B 1 19 ? -8.531 -21.594 -13.266 1 98.06 19 LEU B N 1
ATOM 2815 C CA . LEU B 1 19 ? -7.973 -22.609 -14.148 1 98.06 19 LEU B CA 1
ATOM 2816 C C . LEU B 1 19 ? -9.039 -23.156 -15.094 1 98.06 19 LEU B C 1
ATOM 2818 O O . LEU B 1 19 ? -8.781 -23.328 -16.281 1 98.06 19 LEU B O 1
ATOM 2822 N N . ILE B 1 20 ? -10.211 -23.406 -14.531 1 97.44 20 ILE B N 1
ATOM 2823 C CA . ILE B 1 20 ? -11.32 -23.891 -15.336 1 97.44 20 ILE B CA 1
ATOM 2824 C C . ILE B 1 20 ? -11.648 -22.891 -16.438 1 97.44 20 ILE B C 1
ATOM 2826 O O . ILE B 1 20 ? -11.75 -23.234 -17.609 1 97.44 20 ILE B O 1
ATOM 2830 N N . LYS B 1 21 ? -11.766 -21.609 -16.047 1 95.94 21 LYS B N 1
ATOM 2831 C CA . LYS B 1 21 ? -12.039 -20.547 -17.016 1 95.94 21 LYS B CA 1
ATOM 2832 C C . LYS B 1 21 ? -10.953 -20.5 -18.078 1 95.94 21 LYS B C 1
ATOM 2834 O O . LYS B 1 21 ? -11.242 -20.312 -19.266 1 95.94 21 LYS B O 1
ATOM 2839 N N . GLY B 1 22 ? -9.703 -20.609 -17.625 1 96.56 22 GLY B N 1
ATOM 2840 C CA . GLY B 1 22 ? -8.586 -20.609 -18.547 1 96.56 22 GLY B CA 1
ATOM 2841 C C . GLY B 1 22 ? -8.633 -21.75 -19.547 1 96.56 22 GLY B C 1
ATOM 2842 O O . GLY B 1 22 ? -8.352 -21.578 -20.734 1 96.56 22 GLY B O 1
ATOM 2843 N N . LEU B 1 23 ? -8.992 -22.906 -19.078 1 97.31 23 LEU B N 1
ATOM 2844 C CA . LEU B 1 23 ? -9.117 -24.078 -19.938 1 97.31 23 LEU B CA 1
ATOM 2845 C C . LEU B 1 23 ? -10.25 -23.891 -20.953 1 97.31 23 LEU B C 1
ATOM 2847 O O . LEU B 1 23 ? -10.109 -24.25 -22.125 1 97.31 23 LEU B O 1
ATOM 2851 N N . GLU B 1 24 ? -11.289 -23.266 -20.469 1 95.94 24 GLU B N 1
ATOM 2852 C CA . GLU B 1 24 ? -12.445 -23.016 -21.328 1 95.94 24 GLU B CA 1
ATOM 2853 C C . GLU B 1 24 ? -12.125 -22 -22.406 1 95.94 24 GLU B C 1
ATOM 2855 O O . GLU B 1 24 ? -12.648 -22.094 -23.531 1 95.94 24 GLU B O 1
ATOM 2860 N N . ASN B 1 25 ? -11.328 -21.062 -22.078 1 93.56 25 ASN B N 1
ATOM 2861 C CA . ASN B 1 25 ? -11.07 -19.938 -22.969 1 93.56 25 ASN B CA 1
ATOM 2862 C C . ASN B 1 25 ? -9.82 -20.156 -23.812 1 93.56 25 ASN B C 1
ATOM 2864 O O . ASN B 1 25 ? -9.352 -19.25 -24.484 1 93.56 25 ASN B O 1
ATOM 2868 N N . SER B 1 26 ? -9.359 -21.344 -23.688 1 89.75 26 SER B N 1
ATOM 2869 C CA . SER B 1 26 ? -8.164 -21.656 -24.469 1 89.75 26 SER B CA 1
ATOM 2870 C C . SER B 1 26 ? -8.406 -22.812 -25.422 1 89.75 26 SER B C 1
ATOM 2872 O O . SER B 1 26 ? -9.516 -23.359 -25.469 1 89.75 26 SER B O 1
ATOM 2874 N N . PHE B 1 27 ? -7.461 -23.047 -26.188 1 85.75 27 PHE B N 1
ATOM 2875 C CA . PHE B 1 27 ? -7.52 -24.156 -27.125 1 85.75 27 PHE B CA 1
ATOM 2876 C C . PHE B 1 27 ? -6.848 -25.406 -26.547 1 85.75 27 PHE B C 1
ATOM 2878 O O . PHE B 1 27 ? -6.258 -26.188 -27.281 1 85.75 27 PHE B O 1
ATOM 2885 N N . PHE B 1 28 ? -6.918 -25.469 -25.266 1 93.56 28 PHE B N 1
ATOM 2886 C CA . PHE B 1 28 ? -6.316 -26.641 -24.641 1 93.56 28 PHE B CA 1
ATOM 2887 C C . PHE B 1 28 ? -7.043 -27.922 -25.062 1 93.56 28 PHE B C 1
ATOM 2889 O O . PHE B 1 28 ? -8.266 -28 -24.969 1 93.56 28 PHE B O 1
ATOM 2896 N N . PRO B 1 29 ? -6.387 -28.891 -25.562 1 96 29 PRO B N 1
ATOM 2897 C CA . PRO B 1 29 ? -7.027 -30.109 -26.062 1 96 29 PRO B CA 1
ATOM 2898 C C . PRO B 1 29 ? -7.422 -31.062 -24.953 1 96 29 PRO B C 1
ATOM 2900 O O . PRO B 1 29 ? -6.676 -32 -24.641 1 96 29 PRO B O 1
ATOM 2903 N N . ILE B 1 30 ? -8.609 -30.969 -24.453 1 96.5 30 ILE B N 1
ATOM 2904 C CA . ILE B 1 30 ? -9.086 -31.75 -23.312 1 96.5 30 ILE B CA 1
ATOM 2905 C C . ILE B 1 30 ? -9.961 -32.906 -23.797 1 96.5 30 ILE B C 1
ATOM 2907 O O . ILE B 1 30 ? -10.891 -32.688 -24.578 1 96.5 30 ILE B O 1
ATOM 2911 N N . LYS B 1 31 ? -9.609 -34.094 -23.391 1 97.12 31 LYS B N 1
ATOM 2912 C CA . LYS B 1 31 ? -10.438 -35.25 -23.625 1 97.12 31 LYS B CA 1
ATOM 2913 C C . LYS B 1 31 ? -11.414 -35.469 -22.469 1 97.12 31 LYS B C 1
ATOM 2915 O O . LYS B 1 31 ? -12.602 -35.719 -22.703 1 97.12 31 LYS B O 1
ATOM 2920 N N . LYS B 1 32 ? -10.836 -35.344 -21.312 1 97.31 32 LYS B N 1
ATOM 2921 C CA . LYS B 1 32 ? -11.594 -35.562 -20.078 1 97.31 32 LYS B CA 1
ATOM 2922 C C . LYS B 1 32 ? -11.172 -34.562 -19 1 97.31 32 LYS B C 1
ATOM 2924 O O . LYS B 1 32 ? -9.984 -34.25 -18.859 1 97.31 32 LYS B O 1
ATOM 2929 N N . PHE B 1 33 ? -12.25 -34 -18.391 1 98.12 33 PHE B N 1
ATOM 2930 C CA . PHE B 1 33 ? -12 -33.125 -17.281 1 98.12 33 PHE B CA 1
ATOM 2931 C C . PHE B 1 33 ? -12.445 -33.75 -15.961 1 98.12 33 PHE B C 1
ATOM 2933 O O . PHE B 1 33 ? -13.57 -34.219 -15.852 1 98.12 33 PHE B O 1
ATOM 2940 N N . VAL B 1 34 ? -11.586 -33.719 -14.906 1 98.44 34 VAL B N 1
ATOM 2941 C CA . VAL B 1 34 ? -11.867 -34.344 -13.625 1 98.44 34 VAL B CA 1
ATOM 2942 C C . VAL B 1 34 ? -11.617 -33.375 -12.492 1 98.44 34 VAL B C 1
ATOM 2944 O O . VAL B 1 34 ? -10.469 -33.156 -12.07 1 98.44 34 VAL B O 1
ATOM 2947 N N . PRO B 1 35 ? -12.656 -32.75 -11.914 1 98.56 35 PRO B N 1
ATOM 2948 C CA . PRO B 1 35 ? -12.484 -31.906 -10.734 1 98.56 35 PRO B CA 1
ATOM 2949 C C . PRO B 1 35 ? -12.289 -32.719 -9.445 1 98.56 35 PRO B C 1
ATOM 2951 O O . PRO B 1 35 ? -13.07 -33.625 -9.172 1 98.56 35 PRO B O 1
ATOM 2954 N N . LEU B 1 36 ? -11.281 -32.406 -8.734 1 98.44 36 LEU B N 1
ATOM 2955 C CA . LEU B 1 36 ? -10.938 -33.094 -7.5 1 98.44 36 LEU B CA 1
ATOM 2956 C C . LEU B 1 36 ? -10.93 -32.156 -6.312 1 98.44 36 LEU B C 1
ATOM 2958 O O . LEU B 1 36 ? -10.625 -30.969 -6.465 1 98.44 36 LEU B O 1
ATOM 2962 N N . ALA B 1 37 ? -11.266 -32.688 -5.164 1 96.75 37 ALA B N 1
ATOM 2963 C CA . ALA B 1 37 ? -11.234 -31.922 -3.914 1 96.75 37 ALA B CA 1
ATOM 2964 C C . ALA B 1 37 ? -11.188 -32.844 -2.711 1 96.75 37 ALA B C 1
ATOM 2966 O O . ALA B 1 37 ? -10.914 -34.062 -2.857 1 96.75 37 ALA B O 1
ATOM 2967 N N . SER B 1 38 ? -11.336 -32.312 -1.559 1 94.56 38 SER B N 1
ATOM 2968 C CA . SER B 1 38 ? -11.328 -33.094 -0.329 1 94.56 38 SER B CA 1
ATOM 2969 C C . SER B 1 38 ? -12.562 -33.969 -0.227 1 94.56 38 SER B C 1
ATOM 2971 O O . SER B 1 38 ? -13.523 -33.812 -0.986 1 94.56 38 SER B O 1
ATOM 2973 N N . ALA B 1 39 ? -12.531 -34.812 0.804 1 93.69 39 ALA B N 1
ATOM 2974 C CA . ALA B 1 39 ? -13.664 -35.719 1.04 1 93.69 39 ALA B CA 1
ATOM 2975 C C . ALA B 1 39 ? -14.93 -34.906 1.349 1 93.69 39 ALA B C 1
ATOM 2977 O O . ALA B 1 39 ? -16.031 -35.312 0.937 1 93.69 39 ALA B O 1
ATOM 2978 N N . ARG B 1 40 ? -14.789 -33.844 1.996 1 91.25 40 ARG B N 1
ATOM 2979 C CA . ARG B 1 40 ? -15.922 -33.031 2.408 1 91.25 40 ARG B CA 1
ATOM 2980 C C . ARG B 1 40 ? -16.609 -32.406 1.202 1 91.25 40 ARG B C 1
ATOM 2982 O O . ARG B 1 40 ? -17.828 -32.188 1.212 1 91.25 40 ARG B O 1
ATOM 2989 N N . SER B 1 41 ? -15.805 -32.156 0.149 1 92.19 41 SER B N 1
ATOM 2990 C CA . SER B 1 41 ? -16.328 -31.5 -1.037 1 92.19 41 SER B CA 1
ATOM 2991 C C . SER B 1 41 ? -16.781 -32.5 -2.088 1 92.19 41 SER B C 1
ATOM 2993 O O . SER B 1 41 ? -17.422 -32.125 -3.07 1 92.19 41 SER B O 1
ATOM 2995 N N . ALA B 1 42 ? -16.359 -33.719 -1.902 1 93.88 42 ALA B N 1
ATOM 2996 C CA . ALA B 1 42 ? -16.703 -34.781 -2.875 1 93.88 42 ALA B CA 1
ATOM 2997 C C . ALA B 1 42 ? -18.203 -34.906 -3.035 1 93.88 42 ALA B C 1
ATOM 2999 O O . ALA B 1 42 ? -18.953 -34.844 -2.053 1 93.88 42 ALA B O 1
ATOM 3000 N N . GLY B 1 43 ? -18.625 -35.031 -4.27 1 95.25 43 GLY B N 1
ATOM 3001 C CA . GLY B 1 43 ? -20.031 -35.188 -4.555 1 95.25 43 GLY B CA 1
ATOM 3002 C C . GLY B 1 43 ? -20.703 -33.906 -4.957 1 95.25 43 GLY B C 1
ATOM 3003 O O . GLY B 1 43 ? -21.75 -33.906 -5.617 1 95.25 43 GLY B O 1
ATOM 3004 N N . LYS B 1 44 ? -20.125 -32.812 -4.539 1 95.69 44 LYS B N 1
ATOM 3005 C CA . LYS B 1 44 ? -20.656 -31.516 -4.977 1 95.69 44 LYS B CA 1
ATOM 3006 C C . LYS B 1 44 ? -20.438 -31.312 -6.473 1 95.69 44 LYS B C 1
ATOM 3008 O O . LYS B 1 44 ? -19.609 -32 -7.082 1 95.69 44 LYS B O 1
ATOM 3013 N N . LYS B 1 45 ? -21.266 -30.5 -7.012 1 96.31 45 LYS B N 1
ATOM 3014 C CA . LYS B 1 45 ? -21.156 -30.234 -8.445 1 96.31 45 LYS B CA 1
ATOM 3015 C C . LYS B 1 45 ? -20.484 -28.891 -8.703 1 96.31 45 LYS B C 1
ATOM 3017 O O . LYS B 1 45 ? -20.609 -27.953 -7.906 1 96.31 45 LYS B O 1
ATOM 3022 N N . ILE B 1 46 ? -19.719 -28.812 -9.773 1 95.56 46 ILE B N 1
ATOM 3023 C CA . ILE B 1 46 ? -19.141 -27.562 -10.234 1 95.56 46 ILE B CA 1
ATOM 3024 C C . ILE B 1 46 ? -19.406 -27.391 -11.727 1 95.56 46 ILE B C 1
ATOM 3026 O O . ILE B 1 46 ? -19.453 -28.359 -12.477 1 95.56 46 ILE B O 1
ATOM 3030 N N . ARG B 1 47 ? -19.781 -26.188 -12.195 1 93.25 47 ARG B N 1
ATOM 3031 C CA . ARG B 1 47 ? -20.031 -25.891 -13.602 1 93.25 47 ARG B CA 1
ATOM 3032 C C . ARG B 1 47 ? -18.719 -25.703 -14.352 1 93.25 47 ARG B C 1
ATOM 3034 O O . ARG B 1 47 ? -17.875 -24.906 -13.938 1 93.25 47 ARG B O 1
ATOM 3041 N N . ALA B 1 48 ? -18.453 -26.422 -15.367 1 95.94 48 ALA B N 1
ATOM 3042 C CA . ALA B 1 48 ? -17.297 -26.312 -16.266 1 95.94 48 ALA B CA 1
ATOM 3043 C C . ALA B 1 48 ? -17.672 -26.766 -17.672 1 95.94 48 ALA B C 1
ATOM 3045 O O . ALA B 1 48 ? -18.453 -27.703 -17.844 1 95.94 48 ALA B O 1
ATOM 3046 N N . PHE B 1 49 ? -17.188 -26.062 -18.703 1 95.12 49 PHE B N 1
ATOM 3047 C CA . PHE B 1 49 ? -17.422 -26.422 -20.094 1 95.12 49 PHE B CA 1
ATOM 3048 C C . PHE B 1 49 ? -18.906 -26.547 -20.375 1 95.12 49 PHE B C 1
ATOM 3050 O O . PHE B 1 49 ? -19.344 -27.469 -21.062 1 95.12 49 PHE B O 1
ATOM 3057 N N . ASN B 1 50 ? -19.672 -25.719 -19.734 1 92.94 50 ASN B N 1
ATOM 3058 C CA . ASN B 1 50 ? -21.109 -25.562 -19.922 1 92.94 50 ASN B CA 1
ATOM 3059 C C . ASN B 1 50 ? -21.859 -26.812 -19.469 1 92.94 50 ASN B C 1
ATOM 3061 O O . ASN B 1 50 ? -22.938 -27.109 -19.984 1 92.94 50 ASN B O 1
ATOM 3065 N N . LYS B 1 51 ? -21.281 -27.578 -18.562 1 95.5 51 LYS B N 1
ATOM 3066 C CA . LYS B 1 51 ? -21.953 -28.719 -17.969 1 95.5 51 LYS B CA 1
ATOM 3067 C C . LYS B 1 51 ? -21.578 -28.891 -16.5 1 95.5 51 LYS B C 1
ATOM 3069 O O . LYS B 1 51 ? -20.625 -28.266 -16.031 1 95.5 51 LYS B O 1
ATOM 3074 N N . ASP B 1 52 ? -22.312 -29.688 -15.773 1 96.81 52 ASP B N 1
ATOM 3075 C CA . ASP B 1 52 ? -22.031 -29.969 -14.367 1 96.81 52 ASP B CA 1
ATOM 3076 C C . ASP B 1 52 ? -21.109 -31.172 -14.219 1 96.81 52 ASP B C 1
ATOM 3078 O O . ASP B 1 52 ? -21.297 -32.188 -14.875 1 96.81 52 ASP B O 1
ATOM 3082 N N . TYR B 1 53 ? -20.141 -30.969 -13.453 1 97.38 53 TYR B N 1
ATOM 3083 C CA . TYR B 1 53 ? -19.219 -32.062 -13.109 1 97.38 53 TYR B CA 1
ATOM 3084 C C . TYR B 1 53 ? -19.312 -32.375 -11.625 1 97.38 53 TYR B C 1
ATOM 3086 O O . TYR B 1 53 ? -19.406 -31.484 -10.781 1 97.38 53 TYR B O 1
ATOM 3094 N N . GLU B 1 54 ? -19.359 -33.594 -11.352 1 97.44 54 GLU B N 1
ATOM 3095 C CA . GLU B 1 54 ? -19.25 -34 -9.953 1 97.44 54 GLU B CA 1
ATOM 3096 C C . GLU B 1 54 ? -17.797 -33.969 -9.484 1 97.44 54 GLU B C 1
ATOM 3098 O O . GLU B 1 54 ? -16.906 -34.469 -10.164 1 97.44 54 GLU B O 1
ATOM 3103 N N . ILE B 1 55 ? -17.578 -33.344 -8.383 1 98.06 55 ILE B N 1
ATOM 3104 C CA . ILE B 1 55 ? -16.25 -33.312 -7.781 1 98.06 55 ILE B CA 1
ATOM 3105 C C . ILE B 1 55 ? -15.922 -34.688 -7.164 1 98.06 55 ILE B C 1
ATOM 3107 O O . ILE B 1 55 ? -16.734 -35.219 -6.398 1 98.06 55 ILE B O 1
ATOM 3111 N N . LEU B 1 56 ? -14.812 -35.219 -7.539 1 98.19 56 LEU B N 1
ATOM 3112 C CA . LEU B 1 56 ? -14.359 -36.469 -6.945 1 98.19 56 LEU B CA 1
ATOM 3113 C C . LEU B 1 56 ? -13.398 -36.219 -5.789 1 98.19 56 LEU B C 1
ATOM 3115 O O . LEU B 1 56 ? -12.758 -35.156 -5.734 1 98.19 56 LEU B O 1
ATOM 3119 N N . GLU B 1 57 ? -13.359 -37.156 -4.895 1 97.94 57 GLU B N 1
ATOM 3120 C CA . GLU B 1 57 ? -12.398 -37.062 -3.801 1 97.94 57 GLU B CA 1
ATOM 3121 C C . GLU B 1 57 ? -10.969 -37.281 -4.301 1 97.94 57 GLU B C 1
ATOM 3123 O O . GLU B 1 57 ? -10.727 -38.156 -5.129 1 97.94 57 GLU B O 1
ATOM 3128 N N . THR B 1 58 ? -10.086 -36.5 -3.842 1 98.38 58 THR B N 1
ATOM 3129 C CA . THR B 1 58 ? -8.672 -36.719 -4.129 1 98.38 58 THR B CA 1
ATOM 3130 C C . THR B 1 58 ? -8.133 -37.906 -3.352 1 98.38 58 THR B C 1
ATOM 3132 O O . THR B 1 58 ? -8.117 -37.906 -2.119 1 98.38 58 THR B O 1
ATOM 3135 N N . THR B 1 59 ? -7.805 -38.906 -4.02 1 98.19 59 THR B N 1
ATOM 3136 C CA . THR B 1 59 ? -7.152 -40.094 -3.455 1 98.19 59 THR B CA 1
ATOM 3137 C C . THR B 1 59 ? -5.902 -40.438 -4.25 1 98.19 59 THR B C 1
ATOM 3139 O O . THR B 1 59 ? -5.676 -39.906 -5.34 1 98.19 59 THR B O 1
ATOM 3142 N N . HIS B 1 60 ? -5.133 -41.312 -3.658 1 98.25 60 HIS B N 1
ATOM 3143 C CA . HIS B 1 60 ? -3.916 -41.719 -4.348 1 98.25 60 HIS B CA 1
ATOM 3144 C C . HIS B 1 60 ? -4.238 -42.438 -5.652 1 98.25 60 HIS B C 1
ATOM 3146 O O . HIS B 1 60 ? -3.5 -42.312 -6.633 1 98.25 60 HIS B O 1
ATOM 3152 N N . GLU B 1 61 ? -5.32 -43.094 -5.738 1 97.56 61 GLU B N 1
ATOM 3153 C CA . GLU B 1 61 ? -5.641 -44 -6.844 1 97.56 61 GLU B CA 1
ATOM 3154 C C . GLU B 1 61 ? -6.402 -43.281 -7.949 1 97.56 61 GLU B C 1
ATOM 3156 O O . GLU B 1 61 ? -6.484 -43.75 -9.078 1 97.56 61 GLU B O 1
ATOM 3161 N N . VAL B 1 62 ? -6.949 -42.094 -7.605 1 98.38 62 VAL B N 1
ATOM 3162 C CA . VAL B 1 62 ? -7.895 -41.438 -8.508 1 98.38 62 VAL B CA 1
ATOM 3163 C C . VAL B 1 62 ? -7.184 -41.062 -9.805 1 98.38 62 VAL B C 1
ATOM 3165 O O . VAL B 1 62 ? -7.789 -41.094 -10.883 1 98.38 62 VAL B O 1
ATOM 3168 N N . PHE B 1 63 ? -5.961 -40.75 -9.742 1 98.56 63 PHE B N 1
ATOM 3169 C CA . PHE B 1 63 ? -5.215 -40.25 -10.898 1 98.56 63 PHE B CA 1
ATOM 3170 C C . PHE B 1 63 ? -5.027 -41.375 -11.922 1 98.56 63 PHE B C 1
ATOM 3172 O O . PHE B 1 63 ? -5.188 -41.156 -13.125 1 98.56 63 PHE B O 1
ATOM 3179 N N . GLU B 1 64 ? -4.641 -42.594 -11.453 1 98.12 64 GLU B N 1
ATOM 3180 C CA . GLU B 1 64 ? -4.547 -43.75 -12.336 1 98.12 64 GLU B CA 1
ATOM 3181 C C . GLU B 1 64 ? -5.926 -44.188 -12.82 1 98.12 64 GLU B C 1
ATOM 3183 O O . GLU B 1 64 ? -6.113 -44.438 -14.008 1 98.12 64 GLU B O 1
ATOM 3188 N N . LYS B 1 65 ? -6.852 -44.219 -11.875 1 98.31 65 LYS B N 1
ATOM 3189 C CA . LYS B 1 65 ? -8.203 -44.688 -12.18 1 98.31 65 LYS B CA 1
ATOM 3190 C C . LYS B 1 65 ? -8.844 -43.844 -13.273 1 98.31 65 LYS B C 1
ATOM 3192 O O . LYS B 1 65 ? -9.539 -44.375 -14.148 1 98.31 65 LYS B O 1
ATOM 3197 N N . GLU B 1 66 ? -8.594 -42.594 -13.219 1 98.31 66 GLU B N 1
ATOM 3198 C CA . GLU B 1 66 ? -9.203 -41.688 -14.164 1 98.31 66 GLU B CA 1
ATOM 3199 C C . GLU B 1 66 ? -8.273 -41.406 -15.344 1 98.31 66 GLU B C 1
ATOM 3201 O O . GLU B 1 66 ? -8.578 -40.562 -16.188 1 98.31 66 GLU B O 1
ATOM 3206 N N . GLU B 1 67 ? -7.117 -42.031 -15.383 1 98.38 67 GLU B N 1
ATOM 3207 C CA . GLU B 1 67 ? -6.148 -41.938 -16.469 1 98.38 67 GLU B CA 1
ATOM 3208 C C . GLU B 1 67 ? -5.727 -40.469 -16.703 1 98.38 67 GLU B C 1
ATOM 3210 O O . GLU B 1 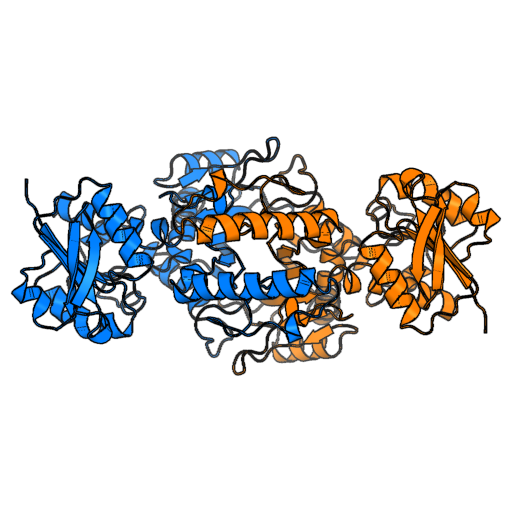67 ? -5.734 -40 -17.844 1 98.38 67 GLU B O 1
ATOM 3215 N N . ILE B 1 68 ? -5.367 -39.812 -15.656 1 98.69 68 ILE B N 1
ATOM 3216 C CA . ILE B 1 68 ? -5.043 -38.406 -15.727 1 98.69 68 ILE B CA 1
ATOM 3217 C C . ILE B 1 68 ? -3.689 -38.219 -16.406 1 98.69 68 ILE B C 1
ATOM 3219 O O . ILE B 1 68 ? -2.711 -38.875 -16.062 1 98.69 68 ILE B O 1
ATOM 3223 N N . ASP B 1 69 ? -3.625 -37.25 -17.406 1 98.44 69 ASP B N 1
ATOM 3224 C CA . ASP B 1 69 ? -2.391 -36.906 -18.109 1 98.44 69 ASP B CA 1
ATOM 3225 C C . ASP B 1 69 ? -1.72 -35.688 -17.469 1 98.44 69 ASP B C 1
ATOM 3227 O O . ASP B 1 69 ? -0.491 -35.594 -17.422 1 98.44 69 ASP B O 1
ATOM 3231 N N . ILE B 1 70 ? -2.508 -34.688 -17.062 1 98.75 70 ILE B N 1
ATOM 3232 C CA . ILE B 1 70 ? -2.037 -33.438 -16.469 1 98.75 70 ILE B CA 1
ATOM 3233 C C . ILE B 1 70 ? -2.885 -33.094 -15.234 1 98.75 70 ILE B C 1
ATOM 3235 O O . ILE B 1 70 ? -4.117 -33.125 -15.305 1 98.75 70 ILE B O 1
ATOM 3239 N N . ALA B 1 71 ? -2.24 -32.875 -14.148 1 98.88 71 ALA B N 1
ATOM 3240 C CA . ALA B 1 71 ? -2.936 -32.531 -12.906 1 98.88 71 ALA B CA 1
ATOM 3241 C C . ALA B 1 71 ? -2.457 -31.203 -12.336 1 98.88 71 ALA B C 1
ATOM 3243 O O . ALA B 1 71 ? -1.268 -31.031 -12.062 1 98.88 71 ALA B O 1
ATOM 3244 N N . PHE B 1 72 ? -3.367 -30.266 -12.164 1 98.88 72 PHE B N 1
ATOM 3245 C CA . PHE B 1 72 ? -3.094 -29 -11.492 1 98.88 72 PHE B CA 1
ATOM 3246 C C . PHE B 1 72 ? -3.422 -29.094 -10 1 98.88 72 PHE B C 1
ATOM 3248 O O . PHE B 1 72 ? -4.508 -29.547 -9.633 1 98.88 72 PHE B O 1
ATOM 3255 N N . PHE B 1 73 ? -2.467 -28.734 -9.172 1 98.75 73 PHE B N 1
ATOM 3256 C CA . PHE B 1 73 ? -2.674 -28.766 -7.727 1 98.75 73 PHE B CA 1
ATOM 3257 C C . PHE B 1 73 ? -2.832 -27.359 -7.172 1 98.75 73 PHE B C 1
ATOM 3259 O O . PHE B 1 73 ? -1.929 -26.531 -7.297 1 98.75 73 PHE B O 1
ATOM 3266 N N . SER B 1 74 ? -3.922 -27.078 -6.605 1 97.5 74 SER B N 1
ATOM 3267 C CA . SER B 1 74 ? -4.211 -25.766 -6.031 1 97.5 74 SER B CA 1
ATOM 3268 C C . SER B 1 74 ? -5.043 -25.891 -4.758 1 97.5 74 SER B C 1
ATOM 3270 O O . SER B 1 74 ? -5.957 -25.094 -4.527 1 97.5 74 SER B O 1
ATOM 3272 N N . ALA B 1 75 ? -4.797 -26.891 -3.906 1 95.81 75 ALA B N 1
ATOM 3273 C CA . ALA B 1 75 ? -5.621 -27.172 -2.732 1 95.81 75 ALA B CA 1
ATOM 3274 C C . ALA B 1 75 ? -4.824 -26.969 -1.445 1 95.81 75 ALA B C 1
ATOM 3276 O O . ALA B 1 75 ? -5.27 -27.375 -0.367 1 95.81 75 ALA B O 1
ATOM 3277 N N . GLY B 1 76 ? -3.643 -26.406 -1.537 1 95.19 76 GLY B N 1
ATOM 3278 C CA . GLY B 1 76 ? -2.824 -26.188 -0.355 1 95.19 76 GLY B CA 1
ATOM 3279 C C . GLY B 1 76 ? -1.626 -27.109 -0.278 1 95.19 76 GLY B C 1
ATOM 3280 O O . GLY B 1 76 ? -1.647 -28.219 -0.836 1 95.19 76 GLY B O 1
ATOM 3281 N N . GLY B 1 77 ? -0.649 -26.719 0.449 1 96.94 77 GLY B N 1
ATOM 3282 C CA . GLY B 1 77 ? 0.625 -27.406 0.53 1 96.94 77 GLY B CA 1
ATOM 3283 C C . GLY B 1 77 ? 0.507 -28.797 1.117 1 96.94 77 GLY B C 1
ATOM 3284 O O . GLY B 1 77 ? 1.197 -29.719 0.68 1 96.94 77 GLY B O 1
ATOM 3285 N N . SER B 1 78 ? -0.334 -28.953 2.1 1 97.5 78 SER B N 1
ATOM 3286 C CA . SER B 1 78 ? -0.498 -30.266 2.742 1 97.5 78 SER B CA 1
ATOM 3287 C C . SER B 1 78 ? -1.077 -31.281 1.772 1 97.5 78 SER B C 1
ATOM 3289 O O . SER B 1 78 ? -0.718 -32.469 1.819 1 97.5 78 SER B O 1
ATOM 3291 N N . VAL B 1 79 ? -1.91 -30.844 0.886 1 98 79 VAL B N 1
ATOM 3292 C CA . VAL B 1 79 ? -2.504 -31.719 -0.116 1 98 79 VAL B CA 1
ATOM 3293 C C . VAL B 1 79 ? -1.451 -32.094 -1.15 1 98 79 VAL B C 1
ATOM 3295 O O . VAL B 1 79 ? -1.372 -33.281 -1.555 1 98 79 VAL B O 1
ATOM 3298 N N . SER B 1 80 ? -0.675 -31.141 -1.541 1 98.56 80 SER B N 1
ATOM 3299 C CA . SER B 1 80 ? 0.426 -31.438 -2.451 1 98.56 80 SER B CA 1
ATOM 3300 C C . SER B 1 80 ? 1.412 -32.406 -1.827 1 98.56 80 SER B C 1
ATOM 3302 O O . SER B 1 80 ? 1.863 -33.344 -2.486 1 98.56 80 SER B O 1
ATOM 3304 N N . GLU B 1 81 ? 1.711 -32.156 -0.587 1 98.38 81 GLU B N 1
ATOM 3305 C CA . GLU B 1 81 ? 2.619 -33.031 0.136 1 98.38 81 GLU B CA 1
ATOM 3306 C C . GLU B 1 81 ? 2.113 -34.5 0.128 1 98.38 81 GLU B C 1
ATOM 3308 O O . GLU B 1 81 ? 2.895 -35.438 -0.035 1 98.38 81 GLU B O 1
ATOM 3313 N N . GLU B 1 82 ? 0.865 -34.594 0.223 1 98.5 82 GLU B N 1
ATOM 3314 C CA . GLU B 1 82 ? 0.252 -35.938 0.378 1 98.5 82 GLU B CA 1
ATOM 3315 C C . GLU B 1 82 ? 0.084 -36.625 -0.971 1 98.5 82 GLU B C 1
ATOM 3317 O O . GLU B 1 82 ? 0.347 -37.812 -1.096 1 98.5 82 GLU B O 1
ATOM 3322 N N . PHE B 1 83 ? -0.288 -35.875 -2.047 1 98.69 83 PHE B N 1
ATOM 3323 C CA . PHE B 1 83 ? -0.861 -36.594 -3.188 1 98.69 83 PHE B CA 1
ATOM 3324 C C . PHE B 1 83 ? -0.041 -36.344 -4.449 1 98.69 83 PHE B C 1
ATOM 3326 O O . PHE B 1 83 ? -0.198 -37.062 -5.449 1 98.69 83 PHE B O 1
ATOM 3333 N N . ALA B 1 84 ? 0.8 -35.344 -4.492 1 98.75 84 ALA B N 1
ATOM 3334 C CA . ALA B 1 84 ? 1.439 -34.938 -5.734 1 98.75 84 ALA B CA 1
ATOM 3335 C C . ALA B 1 84 ? 2.34 -36.031 -6.297 1 98.75 84 ALA B C 1
ATOM 3337 O O . ALA B 1 84 ? 2.389 -36.219 -7.512 1 98.75 84 ALA B O 1
ATOM 3338 N N . ILE B 1 85 ? 3.07 -36.75 -5.43 1 98.12 85 ILE B N 1
ATOM 3339 C CA . ILE B 1 85 ? 3.984 -37.781 -5.875 1 98.12 85 ILE B CA 1
ATOM 3340 C C . ILE B 1 85 ? 3.189 -38.938 -6.492 1 98.12 85 ILE B C 1
ATOM 3342 O O . ILE B 1 85 ? 3.586 -39.5 -7.52 1 98.12 85 ILE B O 1
ATOM 3346 N N . SER B 1 86 ? 2.047 -39.25 -5.863 1 98.12 86 SER B N 1
ATOM 3347 C CA . SER B 1 86 ? 1.181 -40.281 -6.43 1 98.12 86 SER B CA 1
ATOM 3348 C C . SER B 1 86 ? 0.663 -39.875 -7.805 1 98.12 86 SER B C 1
ATOM 3350 O O . SER B 1 86 ? 0.615 -40.688 -8.727 1 98.12 86 SER B O 1
ATOM 3352 N N . ALA B 1 87 ? 0.235 -38.656 -7.918 1 98.75 87 ALA B N 1
ATOM 3353 C CA . ALA B 1 87 ? -0.268 -38.125 -9.188 1 98.75 87 ALA B CA 1
ATOM 3354 C C . ALA B 1 87 ? 0.821 -38.156 -10.258 1 98.75 87 ALA B C 1
ATOM 3356 O O . ALA B 1 87 ? 0.548 -38.438 -11.422 1 98.75 87 ALA B O 1
ATOM 3357 N N . SER B 1 88 ? 2.023 -37.875 -9.828 1 98.62 88 SER B N 1
ATOM 3358 C CA . SER B 1 88 ? 3.129 -37.656 -10.758 1 98.62 88 SER B CA 1
ATOM 3359 C C . SER B 1 88 ? 3.557 -38.969 -11.398 1 98.62 88 SER B C 1
ATOM 3361 O O . SER B 1 88 ? 4.277 -38.969 -12.398 1 98.62 88 SER B O 1
ATOM 3363 N N . LYS B 1 89 ? 3.109 -40.125 -10.906 1 97.81 89 LYS B N 1
ATOM 3364 C CA . LYS B 1 89 ? 3.428 -41.438 -11.477 1 97.81 89 LYS B CA 1
ATOM 3365 C C . LYS B 1 89 ? 2.799 -41.594 -12.859 1 97.81 89 LYS B C 1
ATOM 3367 O O . LYS B 1 89 ? 3.328 -42.312 -13.703 1 97.81 89 LYS B O 1
ATOM 3372 N N . THR B 1 90 ? 1.688 -40.906 -13.062 1 96 90 THR B N 1
ATOM 3373 C CA . THR B 1 90 ? 0.985 -41.094 -14.328 1 96 90 THR B CA 1
ATOM 3374 C C . THR B 1 90 ? 0.733 -39.75 -15.008 1 96 90 THR B C 1
ATOM 3376 O O . THR B 1 90 ? 0.508 -39.719 -16.219 1 96 90 THR B O 1
ATOM 3379 N N . ALA B 1 91 ? 0.8 -38.688 -14.305 1 98.19 91 ALA B N 1
ATOM 3380 C CA . ALA B 1 91 ? 0.416 -37.375 -14.828 1 98.19 91 ALA B CA 1
ATOM 3381 C C . ALA B 1 91 ? 1.536 -36.344 -14.633 1 98.19 91 ALA B C 1
ATOM 3383 O O . ALA B 1 91 ? 2.275 -36.406 -13.648 1 98.19 91 ALA B O 1
ATOM 3384 N N . LEU B 1 92 ? 1.688 -35.438 -15.547 1 98.5 92 LEU B N 1
ATOM 3385 C CA . LEU B 1 92 ? 2.451 -34.219 -15.242 1 98.5 92 LEU B CA 1
ATOM 3386 C C . LEU B 1 92 ? 1.746 -33.406 -14.172 1 98.5 92 LEU B C 1
ATOM 3388 O O . LEU B 1 92 ? 0.589 -33 -14.352 1 98.5 92 LEU B O 1
ATOM 3392 N N . VAL B 1 93 ? 2.479 -33.156 -13.094 1 98.88 93 VAL B N 1
ATOM 3393 C CA . VAL B 1 93 ? 1.897 -32.375 -12.016 1 98.88 93 VAL B CA 1
ATOM 3394 C C . VAL B 1 93 ? 2.393 -30.938 -12.102 1 98.88 93 VAL B C 1
ATOM 3396 O O . VAL B 1 93 ? 3.6 -30.688 -12.172 1 98.88 93 VAL B O 1
ATOM 3399 N N . ILE B 1 94 ? 1.513 -30 -12.172 1 98.94 94 ILE B N 1
ATOM 3400 C CA . ILE B 1 94 ? 1.8 -28.562 -12.031 1 98.94 94 ILE B CA 1
ATOM 3401 C C . ILE B 1 94 ? 1.255 -28.062 -10.695 1 98.94 94 ILE B C 1
ATOM 3403 O O . ILE B 1 94 ? 0.041 -27.922 -10.523 1 98.94 94 ILE B O 1
ATOM 3407 N N . ASP B 1 95 ? 2.154 -27.797 -9.766 1 98.88 95 ASP B N 1
ATOM 3408 C CA . ASP B 1 95 ? 1.78 -27.531 -8.375 1 98.88 95 ASP B CA 1
ATOM 3409 C C . ASP B 1 95 ? 1.79 -26.031 -8.07 1 98.88 95 ASP B C 1
ATOM 3411 O O . ASP B 1 95 ? 2.855 -25.422 -7.996 1 98.88 95 ASP B O 1
ATOM 3415 N N . ASN B 1 96 ? 0.617 -25.5 -7.781 1 98.25 96 ASN B N 1
ATOM 3416 C CA . ASN B 1 96 ? 0.461 -24.078 -7.484 1 98.25 96 ASN B CA 1
ATOM 3417 C C . ASN B 1 96 ? 0.772 -23.781 -6.023 1 98.25 96 ASN B C 1
ATOM 3419 O O . ASN B 1 96 ? 0.775 -22.609 -5.617 1 98.25 96 ASN B O 1
ATOM 3423 N N . THR B 1 97 ? 1.059 -24.812 -5.211 1 97.5 97 THR B N 1
ATOM 3424 C CA . THR B 1 97 ? 1.341 -24.562 -3.801 1 97.5 97 THR B CA 1
ATOM 3425 C C . THR B 1 97 ? 2.83 -24.328 -3.582 1 97.5 97 THR B C 1
ATOM 3427 O O . THR B 1 97 ? 3.635 -24.5 -4.5 1 97.5 97 THR B O 1
ATOM 3430 N N . SER B 1 98 ? 3.156 -23.984 -2.35 1 97.75 98 SER B N 1
ATOM 3431 C CA . SER B 1 98 ? 4.543 -23.625 -2.084 1 97.75 98 SER B CA 1
ATOM 3432 C C . SER B 1 98 ? 5.379 -24.844 -1.743 1 97.75 98 SER B C 1
ATOM 3434 O O . SER B 1 98 ? 6.598 -24.75 -1.572 1 97.75 98 SER B O 1
ATOM 3436 N N . PHE B 1 99 ? 4.824 -26 -1.715 1 98 99 PHE B N 1
ATOM 3437 C CA . PHE B 1 99 ? 5.445 -27.156 -1.084 1 98 99 PHE B CA 1
ATOM 3438 C C . PHE B 1 99 ? 6.727 -27.547 -1.814 1 98 99 PHE B C 1
ATOM 3440 O O . PHE B 1 99 ? 7.746 -27.828 -1.183 1 98 99 PHE B O 1
ATOM 3447 N N . PHE B 1 100 ? 6.777 -27.484 -3.146 1 98.56 100 PHE B N 1
ATOM 3448 C CA . PHE B 1 100 ? 7.895 -28.047 -3.902 1 98.56 100 PHE B CA 1
ATOM 3449 C C . PHE B 1 100 ? 8.773 -26.922 -4.457 1 98.56 100 PHE B C 1
ATOM 3451 O O . PHE B 1 100 ? 9.75 -27.188 -5.156 1 98.56 100 PHE B O 1
ATOM 3458 N N . ARG B 1 101 ? 8.484 -25.656 -4.191 1 98.75 101 ARG B N 1
ATOM 3459 C CA . ARG B 1 101 ? 9.016 -24.531 -4.961 1 98.75 101 ARG B CA 1
ATOM 3460 C C . ARG B 1 101 ? 10.531 -24.438 -4.809 1 98.75 101 ARG B C 1
ATOM 3462 O O . ARG B 1 101 ? 11.227 -24.047 -5.746 1 98.75 101 ARG B O 1
ATOM 3469 N N . LEU B 1 102 ? 11.023 -24.906 -3.643 1 98.38 102 LEU B N 1
ATOM 3470 C CA . LEU B 1 102 ? 12.461 -24.781 -3.445 1 98.38 102 LEU B CA 1
ATOM 3471 C C . LEU B 1 102 ? 13.133 -26.156 -3.502 1 98.38 102 LEU B C 1
ATOM 3473 O O . LEU B 1 102 ? 14.32 -26.281 -3.209 1 98.38 102 LEU B O 1
ATOM 3477 N N . ASN B 1 103 ? 12.352 -27.219 -3.85 1 98.19 103 ASN B N 1
ATOM 3478 C CA . ASN B 1 103 ? 12.906 -28.547 -4.066 1 98.19 103 ASN B CA 1
ATOM 3479 C C . ASN B 1 103 ? 13.82 -28.578 -5.289 1 98.19 103 ASN B C 1
ATOM 3481 O O . ASN B 1 103 ? 13.422 -28.156 -6.379 1 98.19 103 ASN B O 1
ATOM 3485 N N . LYS B 1 104 ? 15 -29.078 -5.172 1 97.19 104 LYS B N 1
ATOM 3486 C CA . LYS B 1 104 ? 16 -29.062 -6.23 1 97.19 104 LYS B CA 1
ATOM 3487 C C . LYS B 1 104 ? 15.578 -29.922 -7.41 1 97.19 104 LYS B C 1
ATOM 3489 O O . LYS B 1 104 ? 16.016 -29.703 -8.539 1 97.19 104 LYS B O 1
ATOM 3494 N N . ASP B 1 105 ? 14.727 -30.891 -7.184 1 98.06 105 ASP B N 1
ATOM 3495 C CA . ASP B 1 105 ? 14.32 -31.828 -8.219 1 98.06 105 ASP B CA 1
ATOM 3496 C C . ASP B 1 105 ? 13.016 -31.391 -8.883 1 98.06 105 ASP B C 1
ATOM 3498 O O . ASP B 1 105 ? 12.445 -32.125 -9.695 1 98.06 105 ASP B O 1
ATOM 3502 N N . VAL B 1 106 ? 12.5 -30.25 -8.539 1 98.81 106 VAL B N 1
ATOM 3503 C CA . VAL B 1 106 ? 11.273 -29.688 -9.102 1 98.81 106 VAL B CA 1
ATOM 3504 C C . VAL B 1 106 ? 11.555 -28.297 -9.648 1 98.81 106 VAL B C 1
ATOM 3506 O O . VAL B 1 106 ? 11.898 -27.375 -8.898 1 98.81 106 VAL B O 1
ATOM 3509 N N . PRO B 1 107 ? 11.469 -28.125 -10.969 1 98.81 107 PRO B N 1
ATOM 3510 C CA . PRO B 1 107 ? 11.688 -26.781 -11.516 1 98.81 107 PRO B CA 1
ATOM 3511 C C . PRO B 1 107 ? 10.594 -25.797 -11.102 1 98.81 107 PRO B C 1
ATOM 3513 O O . PRO B 1 107 ? 9.445 -26.203 -10.906 1 98.81 107 PRO B O 1
ATOM 3516 N N . LEU B 1 108 ? 10.961 -24.609 -10.875 1 98.94 108 LEU B N 1
ATOM 3517 C CA . LEU B 1 108 ? 10.086 -23.453 -10.625 1 98.94 108 LEU B CA 1
ATOM 3518 C C . LEU B 1 108 ? 10 -22.562 -11.852 1 98.94 108 LEU B C 1
ATOM 3520 O O . LEU B 1 108 ? 10.992 -21.938 -12.242 1 98.94 108 LEU B O 1
ATOM 3524 N N . VAL B 1 109 ? 8.75 -22.469 -12.422 1 98.94 109 VAL B N 1
ATOM 3525 C CA . VAL B 1 109 ? 8.797 -22.062 -13.82 1 98.94 109 VAL B CA 1
ATOM 3526 C C . VAL B 1 109 ? 7.871 -20.859 -14.047 1 98.94 109 VAL B C 1
ATOM 3528 O O . VAL B 1 109 ? 6.723 -20.875 -13.594 1 98.94 109 VAL B O 1
ATOM 3531 N N . VAL B 1 110 ? 8.359 -19.875 -14.602 1 98.94 110 VAL B N 1
ATOM 3532 C CA . VAL B 1 110 ? 7.664 -18.828 -15.344 1 98.94 110 VAL B CA 1
ATOM 3533 C C . VAL B 1 110 ? 8.008 -18.922 -16.828 1 98.94 110 VAL B C 1
ATOM 3535 O O . VAL B 1 110 ? 9.109 -18.562 -17.234 1 98.94 110 VAL B O 1
ATOM 3538 N N . PRO B 1 111 ? 7.055 -19.312 -17.594 1 98.69 111 PRO B N 1
ATOM 3539 C CA . PRO B 1 111 ? 7.383 -19.656 -18.984 1 98.69 111 PRO B CA 1
ATOM 3540 C C . PRO B 1 111 ? 8.055 -18.516 -19.734 1 98.69 111 PRO B C 1
ATOM 3542 O O . PRO B 1 111 ? 8.945 -18.75 -20.562 1 98.69 111 PRO B O 1
ATOM 3545 N N . GLU B 1 112 ? 7.691 -17.266 -19.469 1 98.5 112 GLU B N 1
ATOM 3546 C CA . GLU B 1 112 ? 8.297 -16.094 -20.094 1 98.5 112 GLU B CA 1
ATOM 3547 C C . GLU B 1 112 ? 9.789 -16.016 -19.797 1 98.5 112 GLU B C 1
ATOM 3549 O O . GLU B 1 112 ? 10.523 -15.305 -20.484 1 98.5 112 GLU B O 1
ATOM 3554 N N . ILE B 1 113 ? 10.258 -16.781 -18.812 1 98.75 113 ILE B N 1
ATOM 3555 C CA . ILE B 1 113 ? 11.617 -16.562 -18.312 1 98.75 113 ILE B CA 1
ATOM 3556 C C . ILE B 1 113 ? 12.43 -17.844 -18.5 1 98.75 113 ILE B C 1
ATOM 3558 O O . ILE B 1 113 ? 13.555 -17.812 -18.984 1 98.75 113 ILE B O 1
ATOM 3562 N N . ASN B 1 114 ? 11.828 -19.016 -18.125 1 98.62 114 ASN B N 1
ATOM 3563 C CA . ASN B 1 114 ? 12.641 -20.219 -18.094 1 98.62 114 ASN B CA 1
ATOM 3564 C C . ASN B 1 114 ? 11.836 -21.453 -18.516 1 98.62 114 ASN B C 1
ATOM 3566 O O . ASN B 1 114 ? 11.898 -22.484 -17.859 1 98.62 114 ASN B O 1
ATOM 3570 N N . ALA B 1 115 ? 11.141 -21.391 -19.594 1 98.38 115 ALA B N 1
ATOM 3571 C CA . ALA B 1 115 ? 10.266 -22.453 -20.109 1 98.38 115 ALA B CA 1
ATOM 3572 C C . ALA B 1 115 ? 11.039 -23.75 -20.328 1 98.38 115 ALA B C 1
ATOM 3574 O O . ALA B 1 115 ? 10.477 -24.844 -20.203 1 98.38 115 ALA B O 1
ATOM 3575 N N . GLN B 1 116 ? 12.312 -23.625 -20.641 1 97.62 116 GLN B N 1
ATOM 3576 C CA . GLN B 1 116 ? 13.117 -24.812 -20.938 1 97.62 116 GLN B CA 1
ATOM 3577 C C . GLN B 1 116 ? 13.188 -25.75 -19.719 1 97.62 116 GLN B C 1
ATOM 3579 O O . GLN B 1 116 ? 13.367 -26.953 -19.875 1 97.62 116 GLN B O 1
ATOM 3584 N N . GLU B 1 117 ? 12.953 -25.219 -18.547 1 98.38 117 GLU B N 1
ATOM 3585 C CA . GLU B 1 117 ? 13.047 -26 -17.312 1 98.38 117 GLU B CA 1
ATOM 3586 C C . GLU B 1 117 ? 11.875 -26.969 -17.188 1 98.38 117 GLU B C 1
ATOM 3588 O O . GLU B 1 117 ? 11.922 -27.906 -16.375 1 98.38 117 GLU B O 1
ATOM 3593 N N . ILE B 1 118 ? 10.828 -26.766 -17.969 1 98.38 118 ILE B N 1
ATOM 3594 C CA . ILE B 1 118 ? 9.656 -27.641 -17.969 1 98.38 118 ILE B CA 1
ATOM 3595 C C . ILE B 1 118 ? 10.078 -29.078 -18.266 1 98.38 118 ILE B C 1
ATOM 3597 O O . ILE B 1 118 ? 9.5 -30.016 -17.719 1 98.38 118 ILE B O 1
ATOM 3601 N N . PHE B 1 119 ? 11.141 -29.219 -19 1 97.5 119 PHE B N 1
ATOM 3602 C CA . PHE B 1 119 ? 11.562 -30.547 -19.438 1 97.5 119 PHE B CA 1
ATOM 3603 C C . PHE B 1 119 ? 12.688 -31.078 -18.562 1 97.5 119 PHE B C 1
ATOM 3605 O O . PHE B 1 119 ? 13.234 -32.156 -18.828 1 97.5 119 PHE B O 1
ATOM 3612 N N . ASN B 1 120 ? 13.07 -30.391 -17.578 1 97.06 120 ASN B N 1
ATOM 3613 C CA . ASN B 1 120 ? 14.023 -30.797 -16.562 1 97.06 120 ASN B CA 1
ATOM 3614 C C . ASN B 1 120 ? 13.336 -31.047 -15.219 1 97.06 120 ASN B C 1
ATOM 3616 O O . ASN B 1 120 ? 13.711 -30.453 -14.203 1 97.06 120 ASN B O 1
ATOM 3620 N N . ALA B 1 121 ? 12.336 -31.969 -15.273 1 97.56 121 ALA B N 1
ATOM 3621 C CA . ALA B 1 121 ? 11.516 -32.281 -14.109 1 97.56 121 ALA B CA 1
ATOM 3622 C C . ALA B 1 121 ? 11.586 -33.75 -13.766 1 97.56 121 ALA B C 1
ATOM 3624 O O . ALA B 1 121 ? 10.641 -34.5 -14.031 1 97.56 121 ALA B O 1
ATOM 3625 N N . PRO B 1 122 ? 12.641 -34.188 -13.07 1 97.25 122 PRO B N 1
ATOM 3626 C CA . PRO B 1 122 ? 12.836 -35.625 -12.836 1 97.25 122 PRO B CA 1
ATOM 3627 C C . PRO B 1 122 ? 11.703 -36.25 -12.031 1 97.25 122 PRO B C 1
ATOM 3629 O O . PRO B 1 122 ? 11.43 -37.438 -12.164 1 97.25 122 PRO B O 1
ATOM 3632 N N . LEU B 1 123 ? 10.953 -35.469 -11.258 1 98 123 LEU B N 1
ATOM 3633 C CA . LEU B 1 123 ? 9.859 -36 -10.461 1 98 123 LEU B CA 1
ATOM 3634 C C . LEU B 1 123 ? 8.531 -35.875 -11.211 1 98 123 LEU B C 1
ATOM 3636 O O . LEU B 1 123 ? 7.477 -36.219 -10.664 1 98 123 LEU B O 1
ATOM 3640 N N . ASN B 1 124 ? 8.617 -35.375 -12.383 1 98.31 124 ASN B N 1
ATOM 3641 C CA . ASN B 1 124 ? 7.426 -35.125 -13.188 1 98.31 124 ASN B CA 1
ATOM 3642 C C . ASN B 1 124 ? 6.477 -34.156 -12.492 1 98.31 124 ASN B C 1
ATOM 3644 O O . ASN B 1 124 ? 5.254 -34.281 -12.609 1 98.31 124 ASN B O 1
ATOM 3648 N N . ILE B 1 125 ? 7.043 -33.25 -11.688 1 98.88 125 ILE B N 1
ATOM 3649 C CA . ILE B 1 125 ? 6.359 -32.156 -10.992 1 98.88 125 ILE B CA 1
ATOM 3650 C C . ILE B 1 125 ? 7.004 -30.828 -11.359 1 98.88 125 ILE B C 1
ATOM 3652 O O . ILE B 1 125 ? 8.227 -30.703 -11.344 1 98.88 125 ILE B O 1
ATOM 3656 N N . ILE B 1 126 ? 6.23 -29.906 -11.789 1 98.94 126 ILE B N 1
ATOM 3657 C CA . ILE B 1 126 ? 6.641 -28.516 -12.023 1 98.94 126 ILE B CA 1
ATOM 3658 C C . ILE B 1 126 ? 5.941 -27.594 -11.023 1 98.94 126 ILE B C 1
ATOM 3660 O O . ILE B 1 126 ? 4.723 -27.672 -10.852 1 98.94 126 ILE B O 1
ATOM 3664 N N . ALA B 1 127 ? 6.715 -26.797 -10.328 1 98.94 127 ALA B N 1
ATOM 3665 C CA . ALA B 1 127 ? 6.141 -25.875 -9.352 1 98.94 127 ALA B CA 1
ATOM 3666 C C . ALA B 1 127 ? 5.812 -24.531 -9.992 1 98.94 127 ALA B C 1
ATOM 3668 O O . ALA B 1 127 ? 6.578 -24.016 -10.812 1 98.94 127 ALA B O 1
ATOM 3669 N N . ASN B 1 128 ? 4.625 -24.016 -9.727 1 98.88 128 ASN B N 1
ATOM 3670 C CA . ASN B 1 128 ? 4.203 -22.656 -10.039 1 98.88 128 ASN B CA 1
ATOM 3671 C C . ASN B 1 128 ? 4.586 -21.688 -8.93 1 98.88 128 ASN B C 1
ATOM 3673 O O . ASN B 1 128 ? 4.289 -21.922 -7.758 1 98.88 128 ASN B O 1
ATOM 3677 N N . PRO B 1 129 ? 5.273 -20.594 -9.242 1 98.88 129 PRO B N 1
ATOM 3678 C CA . PRO B 1 129 ? 5.805 -19.719 -8.203 1 98.88 129 PRO B CA 1
ATOM 3679 C C . PRO B 1 129 ? 4.711 -18.922 -7.492 1 98.88 129 PRO B C 1
ATOM 3681 O O . PRO B 1 129 ? 3.541 -18.984 -7.879 1 98.88 129 PRO B O 1
ATOM 3684 N N . ASN B 1 130 ? 5.109 -18.203 -6.441 1 98.75 130 ASN B N 1
ATOM 3685 C CA . ASN B 1 130 ? 4.289 -17.25 -5.703 1 98.75 130 ASN B CA 1
ATOM 3686 C C . ASN B 1 130 ? 3.727 -16.156 -6.613 1 98.75 130 ASN B C 1
ATOM 3688 O O . ASN B 1 130 ? 4.426 -15.672 -7.504 1 98.75 130 ASN B O 1
ATOM 3692 N N . CYS B 1 131 ? 2.508 -15.828 -6.363 1 98.69 131 CYS B N 1
ATOM 3693 C CA . CYS B 1 131 ? 1.788 -14.898 -7.227 1 98.69 131 CYS B CA 1
ATOM 3694 C C . CYS B 1 131 ? 2.516 -13.562 -7.32 1 98.69 131 CYS B C 1
ATOM 3696 O O . CYS B 1 131 ? 2.668 -13.008 -8.414 1 98.69 131 CYS B O 1
ATOM 3698 N N . SER B 1 132 ? 2.998 -13 -6.195 1 98.81 132 SER B N 1
ATOM 3699 C CA . SER B 1 132 ? 3.719 -11.734 -6.211 1 98.81 132 SER B CA 1
ATOM 3700 C C . SER B 1 132 ? 5.066 -11.867 -6.914 1 98.81 132 SER B C 1
ATOM 3702 O O . SER B 1 132 ? 5.539 -10.93 -7.551 1 98.81 132 SER B O 1
ATOM 3704 N N . THR B 1 133 ? 5.652 -13.086 -6.805 1 98.94 133 THR B N 1
ATOM 3705 C CA . THR B 1 133 ? 6.949 -13.352 -7.418 1 98.94 133 THR B CA 1
ATOM 3706 C C . THR B 1 133 ? 6.832 -13.375 -8.938 1 98.94 133 THR B C 1
ATOM 3708 O O . THR B 1 133 ? 7.66 -12.797 -9.641 1 98.94 133 THR B O 1
ATOM 3711 N N . ILE B 1 134 ? 5.793 -14.062 -9.477 1 98.94 134 ILE B N 1
ATOM 3712 C CA . ILE B 1 134 ? 5.613 -14.164 -10.922 1 98.94 134 ILE B CA 1
ATOM 3713 C C . ILE B 1 134 ? 5.477 -12.766 -11.516 1 98.94 134 ILE B C 1
ATOM 3715 O O . ILE B 1 134 ? 6.141 -12.445 -12.508 1 98.94 134 ILE B O 1
ATOM 3719 N N . GLN B 1 135 ? 4.648 -11.984 -10.875 1 98.62 135 GLN B N 1
ATOM 3720 C CA . GLN B 1 135 ? 4.418 -10.609 -11.289 1 98.62 135 GLN B CA 1
ATOM 3721 C C . GLN B 1 135 ? 5.723 -9.82 -11.32 1 98.62 135 GLN B C 1
ATOM 3723 O O . GLN B 1 135 ? 6.043 -9.188 -12.328 1 98.62 135 GLN B O 1
ATOM 3728 N N . MET B 1 136 ? 6.488 -9.859 -10.328 1 98.94 136 MET B N 1
ATOM 3729 C CA . MET B 1 136 ? 7.723 -9.094 -10.188 1 98.94 136 MET B CA 1
ATOM 3730 C C . MET B 1 136 ? 8.773 -9.562 -11.188 1 98.94 136 MET B C 1
ATOM 3732 O O . MET B 1 136 ? 9.43 -8.75 -11.836 1 98.94 136 MET B O 1
ATOM 3736 N N . THR B 1 137 ? 8.922 -10.891 -11.336 1 98.94 137 THR B N 1
ATOM 3737 C CA . THR B 1 137 ? 9.992 -11.438 -12.164 1 98.94 137 THR B CA 1
ATOM 3738 C C . THR B 1 137 ? 9.75 -11.133 -13.641 1 98.94 137 THR B C 1
ATOM 3740 O O . THR B 1 137 ? 10.695 -10.969 -14.414 1 98.94 137 THR B O 1
ATOM 3743 N N . GLN B 1 138 ? 8.492 -11.016 -14.078 1 98.88 138 GLN B N 1
ATOM 3744 C CA . GLN B 1 138 ? 8.195 -10.695 -15.469 1 98.88 138 GLN B CA 1
ATOM 3745 C C . GLN B 1 138 ? 8.641 -9.273 -15.812 1 98.88 138 GLN B C 1
ATOM 3747 O O . GLN B 1 138 ? 8.852 -8.953 -16.984 1 98.88 138 GLN B O 1
ATOM 3752 N N . ILE B 1 139 ? 8.758 -8.391 -14.789 1 98.94 139 ILE B N 1
ATOM 3753 C CA . ILE B 1 139 ? 9.289 -7.047 -14.977 1 98.94 139 ILE B CA 1
ATOM 3754 C C . ILE B 1 139 ? 10.812 -7.066 -14.836 1 98.94 139 ILE B C 1
ATOM 3756 O O . ILE B 1 139 ? 11.523 -6.48 -15.648 1 98.94 139 ILE B O 1
ATOM 3760 N N . LEU B 1 140 ? 11.312 -7.785 -13.828 1 98.94 140 LEU B N 1
ATOM 3761 C CA . LEU B 1 140 ? 12.727 -7.723 -13.469 1 98.94 140 LEU B CA 1
ATOM 3762 C C . LEU B 1 140 ? 13.578 -8.43 -14.516 1 98.94 140 LEU B C 1
ATOM 3764 O O . LEU B 1 140 ? 14.68 -7.969 -14.836 1 98.94 140 LEU B O 1
ATOM 3768 N N . ASN B 1 141 ? 13.117 -9.578 -15.039 1 98.94 141 ASN B N 1
ATOM 3769 C CA . ASN B 1 141 ? 13.977 -10.398 -15.883 1 98.94 141 ASN B CA 1
ATOM 3770 C C . ASN B 1 141 ? 14.391 -9.664 -17.156 1 98.94 141 ASN B C 1
ATOM 3772 O O . ASN B 1 141 ? 15.586 -9.562 -17.453 1 98.94 141 ASN B O 1
ATOM 3776 N N . PRO B 1 142 ? 13.422 -9.133 -17.969 1 98.88 142 PRO B N 1
ATOM 3777 C CA . PRO B 1 142 ? 13.867 -8.398 -19.156 1 98.88 142 PRO B CA 1
ATOM 3778 C C . PRO B 1 142 ? 14.758 -7.207 -18.812 1 98.88 142 PRO B C 1
ATOM 3780 O O . PRO B 1 142 ? 15.695 -6.902 -19.562 1 98.88 142 PRO B O 1
ATOM 3783 N N . LEU B 1 143 ? 14.539 -6.492 -17.703 1 98.94 143 LEU B N 1
ATOM 3784 C CA . LEU B 1 143 ? 15.383 -5.375 -17.297 1 98.94 143 LEU B CA 1
ATOM 3785 C C . LEU B 1 143 ? 16.781 -5.855 -16.922 1 98.94 143 LEU B C 1
ATOM 3787 O O . LEU B 1 143 ? 17.766 -5.199 -17.234 1 98.94 143 LEU B O 1
ATOM 3791 N N . HIS B 1 144 ? 16.828 -6.98 -16.219 1 98.88 144 HIS B N 1
ATOM 3792 C CA . HIS B 1 144 ? 18.109 -7.52 -15.789 1 98.88 144 HIS B CA 1
ATOM 3793 C C . HIS B 1 144 ? 18.969 -7.926 -16.984 1 98.88 144 HIS B C 1
ATOM 3795 O O . HIS B 1 144 ? 20.172 -7.691 -16.984 1 98.88 144 HIS B O 1
ATOM 3801 N N . LEU B 1 145 ? 18.328 -8.602 -17.938 1 98.56 145 LEU B N 1
ATOM 3802 C CA . LEU B 1 145 ? 19.047 -9.078 -19.125 1 98.56 145 LEU B CA 1
ATOM 3803 C C . LEU B 1 145 ? 19.672 -7.914 -19.875 1 98.56 145 LEU B C 1
ATOM 3805 O O . LEU B 1 145 ? 20.75 -8.062 -20.469 1 98.56 145 LEU B O 1
ATOM 3809 N N . HIS B 1 146 ? 19.031 -6.719 -19.828 1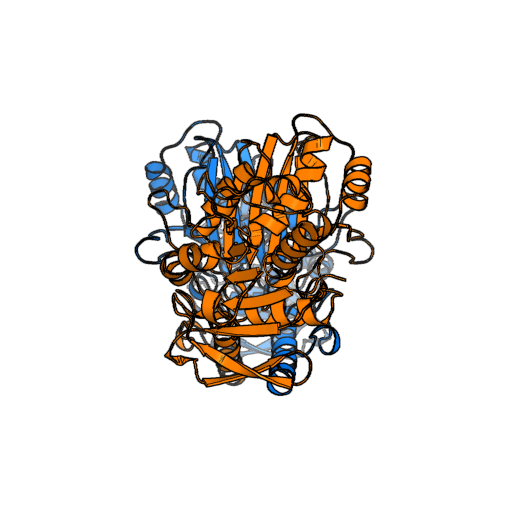 98.12 146 HIS B N 1
ATOM 3810 C CA . HIS B 1 146 ? 19.484 -5.582 -20.625 1 98.12 146 HIS B CA 1
ATOM 3811 C C . HIS B 1 146 ? 20.375 -4.652 -19.797 1 98.12 146 HIS B C 1
ATOM 3813 O O . HIS B 1 146 ? 21.375 -4.129 -20.297 1 98.12 146 HIS B O 1
ATOM 3819 N N . PHE B 1 147 ? 20.016 -4.355 -18.453 1 98.44 147 PHE B N 1
ATOM 3820 C CA . PHE B 1 147 ? 20.656 -3.299 -17.688 1 98.44 147 PHE B CA 1
ATOM 3821 C C . PHE B 1 147 ? 21.438 -3.883 -16.516 1 98.44 147 PHE B C 1
ATOM 3823 O O . PHE B 1 147 ? 22.234 -3.184 -15.883 1 98.44 147 PHE B O 1
ATOM 3830 N N . LYS B 1 148 ? 21.266 -5.137 -16.203 1 98.75 148 LYS B N 1
ATOM 3831 C CA . LYS B 1 148 ? 21.875 -5.828 -15.062 1 98.75 148 LYS B CA 1
ATOM 3832 C C . LYS B 1 148 ? 21.438 -5.199 -13.742 1 98.75 148 LYS B C 1
ATOM 3834 O O . LYS B 1 148 ? 21.922 -4.129 -13.367 1 98.75 148 LYS B O 1
ATOM 3839 N N . ILE B 1 149 ? 20.688 -5.812 -13.008 1 98.94 149 ILE B N 1
ATOM 3840 C CA . ILE B 1 149 ? 20.141 -5.324 -11.742 1 98.94 149 ILE B CA 1
ATOM 3841 C C . ILE B 1 149 ? 21.156 -5.535 -10.625 1 98.94 149 ILE B C 1
ATOM 3843 O O . ILE B 1 149 ? 21.797 -6.586 -10.547 1 98.94 149 ILE B O 1
ATOM 3847 N N . LYS B 1 150 ? 21.297 -4.508 -9.805 1 98.88 150 LYS B N 1
ATOM 3848 C CA . LYS B 1 150 ? 22.156 -4.57 -8.633 1 98.88 150 LYS B CA 1
ATOM 3849 C C . LYS B 1 150 ? 21.359 -4.93 -7.383 1 98.88 150 LYS B C 1
ATOM 3851 O O . LYS B 1 150 ? 21.828 -5.684 -6.527 1 98.88 150 LYS B O 1
ATOM 3856 N N . SER B 1 151 ? 20.172 -4.402 -7.184 1 98.88 151 SER B N 1
ATOM 3857 C CA . SER B 1 151 ? 19.312 -4.668 -6.035 1 98.88 151 SER B CA 1
ATOM 3858 C C . SER B 1 151 ? 17.891 -4.211 -6.301 1 98.88 151 SER B C 1
ATOM 3860 O O . SER B 1 151 ? 17.641 -3.418 -7.211 1 98.88 151 SER B O 1
ATOM 3862 N N . VAL B 1 152 ? 16.953 -4.75 -5.566 1 98.94 152 VAL B N 1
ATOM 3863 C CA . VAL B 1 152 ? 15.539 -4.414 -5.691 1 98.94 152 VAL B CA 1
ATOM 3864 C C . VAL B 1 152 ? 14.93 -4.219 -4.301 1 98.94 152 VAL B C 1
ATOM 3866 O O . VAL B 1 152 ? 15.188 -5.004 -3.389 1 98.94 152 VAL B O 1
ATOM 3869 N N . ILE B 1 153 ? 14.203 -3.143 -4.078 1 98.94 153 ILE B N 1
ATOM 3870 C CA . ILE B 1 153 ? 13.312 -2.971 -2.936 1 98.94 153 ILE B CA 1
ATOM 3871 C C . ILE B 1 153 ? 11.859 -2.961 -3.41 1 98.94 153 ILE B C 1
ATOM 3873 O O . ILE B 1 153 ? 11.516 -2.238 -4.348 1 98.94 153 ILE B O 1
ATOM 3877 N N . VAL B 1 154 ? 11.039 -3.812 -2.801 1 98.94 154 VAL B N 1
ATOM 3878 C CA . VAL B 1 154 ? 9.656 -3.932 -3.252 1 98.94 154 VAL B CA 1
ATOM 3879 C C . VAL B 1 154 ? 8.711 -3.854 -2.053 1 98.94 154 VAL B C 1
ATOM 3881 O O . VAL B 1 154 ? 8.992 -4.414 -0.993 1 98.94 154 VAL B O 1
ATOM 3884 N N . SER B 1 155 ? 7.695 -3.057 -2.098 1 98.94 155 SER B N 1
ATOM 3885 C CA . SER B 1 155 ? 6.547 -3.033 -1.198 1 98.94 155 SER B CA 1
ATOM 3886 C C . SER B 1 155 ? 5.266 -3.434 -1.926 1 98.94 155 SER B C 1
ATOM 3888 O O . SER B 1 155 ? 4.918 -2.846 -2.951 1 98.94 155 SER B O 1
ATOM 3890 N N . THR B 1 156 ? 4.562 -4.387 -1.388 1 99 156 THR B N 1
ATOM 3891 C CA . THR B 1 156 ? 3.41 -4.891 -2.125 1 99 156 THR B CA 1
ATOM 3892 C C . THR B 1 156 ? 2.111 -4.367 -1.522 1 99 156 THR B C 1
ATOM 3894 O O . THR B 1 156 ? 2.078 -3.963 -0.358 1 99 156 THR B O 1
ATOM 3897 N N . TYR B 1 157 ? 1.131 -4.262 -2.301 1 98.94 157 TYR B N 1
ATOM 3898 C CA . TYR B 1 157 ? -0.279 -4.035 -1.998 1 98.94 157 TYR B CA 1
ATOM 3899 C C . TYR B 1 157 ? -1.13 -5.215 -2.463 1 98.94 157 TYR B C 1
ATOM 3901 O O . TYR B 1 157 ? -1.699 -5.184 -3.555 1 98.94 157 TYR B O 1
ATOM 3909 N N . GLN B 1 158 ? -1.191 -6.207 -1.587 1 98.94 158 GLN B N 1
ATOM 3910 C CA . GLN B 1 158 ? -1.732 -7.473 -2.068 1 98.94 158 GLN B CA 1
ATOM 3911 C C . GLN B 1 158 ? -3.23 -7.57 -1.794 1 98.94 158 GLN B C 1
ATOM 3913 O O . GLN B 1 158 ? -3.691 -7.219 -0.707 1 98.94 158 GLN B O 1
ATOM 3918 N N . ALA B 1 159 ? -3.941 -8.062 -2.732 1 98.88 159 ALA B N 1
ATOM 3919 C CA . ALA B 1 159 ? -5.391 -8.25 -2.674 1 98.88 159 ALA B CA 1
ATOM 3920 C C . ALA B 1 159 ? -5.758 -9.398 -1.742 1 98.88 159 ALA B C 1
ATOM 3922 O O . ALA B 1 159 ? -4.965 -10.32 -1.544 1 98.88 159 ALA B O 1
ATOM 3923 N N . VAL B 1 160 ? -6.984 -9.398 -1.273 1 98.75 160 VAL B N 1
ATOM 3924 C CA . VAL B 1 160 ? -7.441 -10.367 -0.281 1 98.75 160 VAL B CA 1
ATOM 3925 C C . VAL B 1 160 ? -7.68 -11.719 -0.951 1 98.75 160 VAL B C 1
ATOM 3927 O O . VAL B 1 160 ? -7.633 -12.766 -0.294 1 98.75 160 VAL B O 1
ATOM 3930 N N . SER B 1 161 ? -7.906 -11.68 -2.26 1 97.88 161 SER B N 1
ATOM 3931 C CA . SER B 1 161 ? -8.148 -12.938 -2.961 1 97.88 161 SER B CA 1
ATOM 3932 C C . SER B 1 161 ? -6.902 -13.82 -2.949 1 97.88 161 SER B C 1
ATOM 3934 O O . SER B 1 161 ? -6.98 -15.016 -3.23 1 97.88 161 SER B O 1
ATOM 3936 N N . GLY B 1 162 ? -5.742 -13.211 -2.607 1 97.12 162 GLY B N 1
ATOM 3937 C CA . GLY B 1 162 ? -4.551 -14.016 -2.375 1 97.12 162 GLY B CA 1
ATOM 3938 C C . GLY B 1 162 ? -4.73 -15.047 -1.276 1 97.12 162 GLY B C 1
ATOM 3939 O O . GLY B 1 162 ? -3.986 -16.031 -1.208 1 97.12 162 GLY B O 1
ATOM 3940 N N . ALA B 1 163 ? -5.699 -14.82 -0.413 1 96.75 163 ALA B N 1
ATOM 3941 C CA . ALA B 1 163 ? -6.02 -15.758 0.657 1 96.75 163 ALA B CA 1
ATOM 3942 C C . ALA B 1 163 ? -7.219 -16.625 0.281 1 96.75 163 ALA B C 1
ATOM 3944 O O . ALA B 1 163 ? -7.84 -17.25 1.148 1 96.75 163 ALA B O 1
ATOM 3945 N N . GLY B 1 164 ? -7.602 -16.656 -1.022 1 94.12 164 GLY B N 1
ATOM 3946 C CA . GLY B 1 164 ? -8.688 -17.5 -1.512 1 94.12 164 GLY B CA 1
ATOM 3947 C C . GLY B 1 164 ? -10.062 -16.922 -1.216 1 94.12 164 GLY B C 1
ATOM 3948 O O . GLY B 1 164 ? -10.188 -15.727 -0.937 1 94.12 164 GLY B O 1
ATOM 3949 N N . ASN B 1 165 ? -11.047 -17.797 -1.324 1 93.62 165 ASN B N 1
ATOM 3950 C CA . ASN B 1 165 ? -12.43 -17.375 -1.124 1 93.62 165 ASN B CA 1
ATOM 3951 C C . ASN B 1 165 ? -12.656 -16.859 0.294 1 93.62 165 ASN B C 1
ATOM 3953 O O . ASN B 1 165 ? -13.469 -15.961 0.506 1 93.62 165 ASN B O 1
ATOM 3957 N N . LYS B 1 166 ? -11.953 -17.422 1.196 1 96.25 166 LYS B N 1
ATOM 3958 C CA . LYS B 1 166 ? -12.094 -16.984 2.582 1 96.25 166 LYS B CA 1
ATOM 3959 C C . LYS B 1 166 ? -11.688 -15.531 2.742 1 96.25 166 LYS B C 1
ATOM 3961 O O . LYS B 1 166 ? -12.312 -14.781 3.496 1 96.25 166 LYS B O 1
ATOM 3966 N N . GLY B 1 167 ? -10.609 -15.086 2.092 1 98 167 GLY B N 1
ATOM 3967 C CA . GLY B 1 167 ? -10.188 -13.695 2.127 1 98 167 GLY B CA 1
ATOM 3968 C C . GLY B 1 167 ? -11.195 -12.75 1.509 1 98 167 GLY B C 1
ATOM 3969 O O . GLY B 1 167 ? -11.477 -11.68 2.064 1 98 167 GLY B O 1
ATOM 3970 N N . ILE B 1 168 ? -11.766 -13.172 0.413 1 97.44 168 ILE B N 1
ATOM 3971 C CA . ILE B 1 168 ? -12.75 -12.375 -0.314 1 97.44 168 ILE B CA 1
ATOM 3972 C C . ILE B 1 168 ? -13.992 -12.172 0.547 1 97.44 168 ILE B C 1
ATOM 3974 O O . ILE B 1 168 ? -14.445 -11.047 0.74 1 97.44 168 ILE B O 1
ATOM 3978 N N . GLU B 1 169 ? -14.492 -13.281 1.062 1 97.31 169 GLU B N 1
ATOM 3979 C CA . GLU B 1 169 ? -15.711 -13.234 1.862 1 97.31 169 GLU B CA 1
ATOM 3980 C C . GLU B 1 169 ? -15.5 -12.43 3.145 1 97.31 169 GLU B C 1
ATOM 3982 O O . GLU B 1 169 ? -16.391 -11.703 3.58 1 97.31 169 GLU B O 1
ATOM 3987 N N . SER B 1 170 ? -14.336 -12.602 3.736 1 98.5 170 SER B N 1
ATOM 3988 C CA . SER B 1 170 ? -14.016 -11.844 4.938 1 98.5 170 SER B CA 1
ATOM 3989 C C . SER B 1 170 ? -14.109 -10.344 4.684 1 98.5 170 SER B C 1
ATOM 3991 O O . SER B 1 170 ? -14.742 -9.617 5.449 1 98.5 170 SER B O 1
ATOM 3993 N N . LEU B 1 171 ? -13.523 -9.844 3.609 1 98.75 171 LEU B N 1
ATOM 3994 C CA . LEU B 1 171 ? -13.555 -8.422 3.301 1 98.75 171 LEU B CA 1
ATOM 3995 C C . LEU B 1 171 ? -14.984 -7.941 3.068 1 98.75 171 LEU B C 1
ATOM 3997 O O . LEU B 1 171 ? -15.398 -6.918 3.619 1 98.75 171 LEU B O 1
ATOM 4001 N N . LYS B 1 172 ? -15.719 -8.688 2.252 1 98.31 172 LYS B N 1
ATOM 4002 C CA . LYS B 1 172 ? -17.094 -8.281 1.933 1 98.31 172 LYS B CA 1
ATOM 4003 C C . LYS B 1 172 ? -17.938 -8.172 3.195 1 98.31 172 LYS B C 1
ATOM 4005 O O . LYS B 1 172 ? -18.656 -7.188 3.381 1 98.31 172 LYS B O 1
ATOM 4010 N N . ASN B 1 173 ? -17.812 -9.18 4.035 1 98.44 173 ASN B N 1
ATOM 4011 C CA . ASN B 1 173 ? -18.609 -9.203 5.258 1 98.44 173 ASN B CA 1
ATOM 4012 C C . ASN B 1 173 ? -18.219 -8.078 6.207 1 98.44 173 ASN B C 1
ATOM 4014 O O . ASN B 1 173 ? -19.094 -7.434 6.809 1 98.44 173 ASN B O 1
ATOM 4018 N N . GLU B 1 174 ? -16.984 -7.906 6.379 1 98.81 174 GLU B N 1
ATOM 4019 C CA . GLU B 1 174 ? -16.5 -6.836 7.254 1 98.81 174 GLU B CA 1
ATOM 4020 C C . GLU B 1 174 ? -16.938 -5.469 6.738 1 98.81 174 GLU B C 1
ATOM 4022 O O . GLU B 1 174 ? -17.297 -4.594 7.523 1 98.81 174 GLU B O 1
ATOM 4027 N N . LEU B 1 175 ? -16.891 -5.238 5.387 1 98.75 175 LEU B N 1
ATOM 4028 C CA . LEU B 1 175 ? -17.281 -3.967 4.797 1 98.75 175 LEU B CA 1
ATOM 4029 C C . LEU B 1 175 ? -18.781 -3.711 5.008 1 98.75 175 LEU B C 1
ATOM 4031 O O . LEU B 1 175 ? -19.188 -2.582 5.289 1 98.75 175 LEU B O 1
ATOM 4035 N N . LYS B 1 176 ? -19.562 -4.746 4.805 1 98.31 176 LYS B N 1
ATOM 4036 C CA . LYS B 1 176 ? -20.984 -4.609 5.047 1 98.31 176 LYS B CA 1
ATOM 4037 C C . LYS B 1 176 ? -21.266 -4.148 6.477 1 98.31 176 LYS B C 1
ATOM 4039 O O . LYS B 1 176 ? -22.047 -3.219 6.699 1 98.31 176 LYS B O 1
ATOM 4044 N N . THR B 1 177 ? -20.609 -4.797 7.406 1 98.31 177 THR B N 1
ATOM 4045 C CA . THR B 1 177 ? -20.766 -4.445 8.812 1 98.31 177 THR B CA 1
ATOM 4046 C C . THR B 1 177 ? -20.312 -3.01 9.062 1 98.31 177 THR B C 1
ATOM 4048 O O . THR B 1 177 ? -21.016 -2.24 9.727 1 98.31 177 THR B O 1
ATOM 4051 N N . ALA B 1 178 ? -19.156 -2.668 8.539 1 98.44 178 ALA B N 1
ATOM 4052 C CA . ALA B 1 178 ? -18.594 -1.34 8.758 1 98.44 178 ALA B CA 1
ATOM 4053 C C . ALA B 1 178 ? -19.516 -0.254 8.203 1 98.44 178 ALA B C 1
ATOM 4055 O O . ALA B 1 178 ? -19.766 0.751 8.875 1 98.44 178 ALA B O 1
ATOM 4056 N N . LEU B 1 179 ? -20 -0.45 6.957 1 98.25 179 LEU B N 1
ATOM 4057 C CA . LEU B 1 179 ? -20.828 0.556 6.293 1 98.25 179 LEU B CA 1
ATOM 4058 C C . LEU B 1 179 ? -22.156 0.737 7.02 1 98.25 179 LEU B C 1
ATOM 4060 O O . LEU B 1 179 ? -22.656 1.857 7.125 1 98.25 179 LEU B O 1
ATOM 4064 N N . GLU B 1 180 ? -22.672 -0.373 7.492 1 97.75 180 GLU B N 1
ATOM 4065 C CA . GLU B 1 180 ? -23.922 -0.303 8.258 1 97.75 180 GLU B CA 1
ATOM 4066 C C . GLU B 1 180 ? -23.734 0.534 9.523 1 97.75 180 GLU B C 1
ATOM 4068 O O . GLU B 1 180 ? -24.594 1.363 9.852 1 97.75 180 GLU B O 1
ATOM 4073 N N . HIS B 1 181 ? -22.703 0.335 10.242 1 97.62 181 HIS B N 1
ATOM 4074 C CA . HIS B 1 181 ? -22.453 1.053 11.492 1 97.62 181 HIS B CA 1
ATOM 4075 C C . HIS B 1 181 ? -22.109 2.514 11.219 1 97.62 181 HIS B C 1
ATOM 4077 O O . HIS B 1 181 ? -22.531 3.4 11.969 1 97.62 181 HIS B O 1
ATOM 4083 N N . LEU B 1 182 ? -21.359 2.736 10.148 1 96.62 182 LEU B N 1
ATOM 4084 C CA . LEU B 1 182 ? -20.969 4.098 9.797 1 96.62 182 LEU B CA 1
ATOM 4085 C C . LEU B 1 182 ? -22.172 4.922 9.375 1 96.62 182 LEU B C 1
ATOM 4087 O O . LEU B 1 182 ? -22.203 6.141 9.578 1 96.62 182 LEU B O 1
ATOM 4091 N N . GLU B 1 183 ? -23.109 4.266 8.742 1 95.94 183 GLU B N 1
ATOM 4092 C CA . GLU B 1 183 ? -24.344 4.949 8.359 1 95.94 183 GLU B CA 1
ATOM 4093 C C . GLU B 1 183 ? -25.125 5.418 9.578 1 95.94 183 GLU B C 1
ATOM 4095 O O . GLU B 1 183 ? -25.719 6.492 9.562 1 95.94 183 GLU B O 1
ATOM 4100 N N . LYS B 1 184 ? -25.094 4.641 10.609 1 95.88 184 LYS B N 1
ATOM 4101 C CA . LYS B 1 184 ? -25.797 4.969 11.844 1 95.88 184 LYS B CA 1
ATOM 4102 C C . LYS B 1 184 ? -25.031 5.996 12.672 1 95.88 184 LYS B C 1
ATOM 4104 O O . LYS B 1 184 ? -25.625 6.887 13.281 1 95.88 184 LYS B O 1
ATOM 4109 N N . ASP B 1 185 ? -23.719 5.879 12.68 1 94.69 185 ASP B N 1
ATOM 4110 C CA . ASP B 1 185 ? -22.844 6.762 13.438 1 94.69 185 ASP B CA 1
ATOM 4111 C C . ASP B 1 185 ? -21.516 6.98 12.688 1 94.69 185 ASP B C 1
ATOM 4113 O O . ASP B 1 185 ? -20.578 6.191 12.828 1 94.69 185 ASP B O 1
ATOM 4117 N N . PRO B 1 186 ? -21.422 8.117 12.055 1 88.94 186 PRO B N 1
ATOM 4118 C CA . PRO B 1 186 ? -20.234 8.383 11.242 1 88.94 186 PRO B CA 1
ATOM 4119 C C . PRO B 1 186 ? -18.953 8.477 12.07 1 88.94 186 PRO B C 1
ATOM 4121 O O . PRO B 1 186 ? -17.859 8.391 11.523 1 88.94 186 PRO B O 1
ATOM 4124 N N . ALA B 1 187 ? -19.109 8.633 13.32 1 86.69 187 ALA B N 1
ATOM 4125 C CA . ALA B 1 187 ? -17.938 8.836 14.18 1 86.69 187 ALA B CA 1
ATOM 4126 C C . ALA B 1 187 ? -17.594 7.551 14.93 1 86.69 187 ALA B C 1
ATOM 4128 O O . ALA B 1 187 ? -16.703 7.551 15.797 1 86.69 187 ALA B O 1
ATOM 4129 N N . ILE B 1 188 ? -18.188 6.445 14.516 1 92.81 188 ILE B N 1
ATOM 4130 C CA . ILE B 1 188 ? -18.031 5.188 15.242 1 92.81 188 ILE B CA 1
ATOM 4131 C C . ILE B 1 188 ? -16.594 4.703 15.117 1 92.81 188 ILE B C 1
ATOM 4133 O O . ILE B 1 188 ? -15.961 4.867 14.07 1 92.81 188 ILE B O 1
ATOM 4137 N N . ASP B 1 189 ? -16.031 4.18 16.188 1 93.38 189 ASP B N 1
ATOM 4138 C CA . ASP B 1 189 ? -14.75 3.482 16.156 1 93.38 189 ASP B CA 1
ATOM 4139 C C . ASP B 1 189 ? -14.906 2.068 15.602 1 93.38 189 ASP B C 1
ATOM 4141 O O . ASP B 1 189 ? -15.422 1.181 16.281 1 93.38 189 ASP B O 1
ATOM 4145 N N . LEU B 1 190 ? -14.438 1.854 14.484 1 96.06 190 LEU B N 1
ATOM 4146 C CA . LEU B 1 190 ? -14.648 0.596 13.781 1 96.06 190 LEU B CA 1
ATOM 4147 C C . LEU B 1 190 ? -13.969 -0.557 14.508 1 96.06 190 LEU B C 1
ATOM 4149 O O . LEU B 1 190 ? -14.328 -1.721 14.312 1 96.06 190 LEU B O 1
ATOM 4153 N N . ASN B 1 191 ? -12.969 -0.301 15.391 1 92.25 191 ASN B N 1
ATOM 4154 C CA . ASN B 1 191 ? -12.32 -1.34 16.188 1 92.25 191 ASN B CA 1
ATOM 4155 C C . ASN B 1 191 ? -13.312 -2.01 17.141 1 92.25 191 ASN B C 1
ATOM 4157 O O . ASN B 1 191 ? -13.102 -3.15 17.547 1 92.25 191 ASN B O 1
ATOM 4161 N N . GLN B 1 192 ? -14.32 -1.274 17.391 1 93.62 192 GLN B N 1
ATOM 4162 C CA . GLN B 1 192 ? -15.273 -1.779 18.375 1 93.62 192 GLN B CA 1
ATOM 4163 C C . GLN B 1 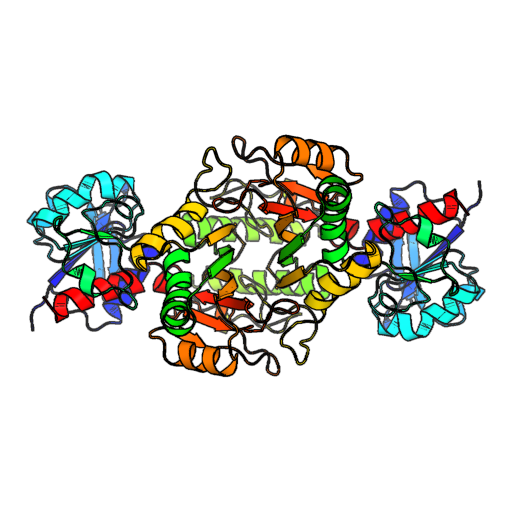192 ? -16.328 -2.664 17.719 1 93.62 192 GLN B C 1
ATOM 4165 O O . GLN B 1 192 ? -17.031 -3.414 18.391 1 93.62 192 GLN B O 1
ATOM 4170 N N . VAL B 1 193 ? -16.422 -2.6 16.438 1 95.5 193 VAL B N 1
ATOM 4171 C CA . VAL B 1 193 ? -17.562 -3.277 15.828 1 95.5 193 VAL B CA 1
ATOM 4172 C C . VAL B 1 193 ? -17.078 -4.324 14.828 1 95.5 193 VAL B C 1
ATOM 4174 O O . VAL B 1 193 ? -17.812 -5.262 14.5 1 95.5 193 VAL B O 1
ATOM 4177 N N . LEU B 1 194 ? -15.867 -4.164 14.328 1 97.88 194 LEU B N 1
ATOM 4178 C CA . LEU B 1 194 ? -15.352 -5.109 13.344 1 97.88 194 LEU B CA 1
ATOM 4179 C C . LEU B 1 194 ? -14.656 -6.285 14.023 1 97.88 194 LEU B C 1
ATOM 4181 O O . LEU B 1 194 ? -13.984 -6.109 15.039 1 97.88 194 LEU B O 1
ATOM 4185 N N . GLN B 1 195 ? -14.891 -7.441 13.469 1 97.19 195 GLN B N 1
ATOM 4186 C CA . GLN B 1 195 ? -14.203 -8.664 13.883 1 97.19 195 GLN B CA 1
ATOM 4187 C C . GLN B 1 195 ? -13.391 -9.258 12.727 1 97.19 195 GLN B C 1
ATOM 4189 O O . GLN B 1 195 ? -13.859 -9.289 11.586 1 97.19 195 GLN B O 1
ATOM 4194 N N . ALA B 1 196 ? -12.211 -9.695 13.125 1 97 196 ALA B N 1
ATOM 4195 C CA . ALA B 1 196 ? -11.344 -10.297 12.109 1 97 196 ALA B CA 1
ATOM 4196 C C . ALA B 1 196 ? -11.953 -11.578 11.555 1 97 196 ALA B C 1
ATOM 4198 O O . ALA B 1 196 ? -12.438 -12.422 12.312 1 97 196 ALA B O 1
ATOM 4199 N N . GLY B 1 197 ? -11.984 -11.688 10.242 1 97.19 197 GLY B N 1
ATOM 4200 C CA . GLY B 1 197 ? -12.406 -12.906 9.578 1 97.19 197 GLY B CA 1
ATOM 4201 C C . GLY B 1 197 ? -11.25 -13.805 9.18 1 97.19 197 GLY B C 1
ATOM 4202 O O . GLY B 1 197 ? -10.734 -14.57 10 1 97.19 197 GLY B O 1
ATOM 4203 N N . ALA B 1 198 ? -10.719 -13.664 8.008 1 97.44 198 ALA B N 1
ATOM 4204 C CA . ALA B 1 198 ? -9.727 -14.562 7.418 1 97.44 198 ALA B CA 1
ATOM 4205 C C . ALA B 1 198 ? -8.312 -14.164 7.832 1 97.44 198 ALA B C 1
ATOM 4207 O O . ALA B 1 198 ? -7.367 -14.938 7.668 1 97.44 198 ALA B O 1
ATOM 4208 N N . PHE B 1 199 ? -8.125 -12.984 8.398 1 98.12 199 PHE B N 1
ATOM 4209 C CA . PHE B 1 199 ? -6.797 -12.461 8.695 1 98.12 199 PHE B CA 1
ATOM 4210 C C . PHE B 1 199 ? -6.645 -12.18 10.188 1 98.12 199 PHE B C 1
ATOM 4212 O O . PHE B 1 199 ? -7.605 -12.312 10.945 1 98.12 199 PHE B O 1
ATOM 4219 N N . ALA B 1 200 ? -5.363 -11.828 10.648 1 97.31 200 ALA B N 1
ATOM 4220 C CA . ALA B 1 200 ? -5.078 -11.609 12.07 1 97.31 200 ALA B CA 1
ATOM 4221 C C . ALA B 1 200 ? -5.84 -10.398 12.602 1 97.31 200 ALA B C 1
ATOM 4223 O O . ALA B 1 200 ? -6.145 -10.328 13.797 1 97.31 200 ALA B O 1
ATOM 4224 N N . TYR B 1 201 ? -6.199 -9.43 11.727 1 98.38 201 TYR B N 1
ATOM 4225 C CA . TYR B 1 201 ? -6.984 -8.234 11.992 1 98.38 201 TYR B CA 1
ATOM 4226 C C . TYR B 1 201 ? -8.062 -8.031 10.938 1 98.38 201 TYR B C 1
ATOM 4228 O O . TYR B 1 201 ? -7.984 -8.609 9.852 1 98.38 201 TYR B O 1
ATOM 4236 N N . PRO B 1 202 ? -9.164 -7.266 11.312 1 98.69 202 PRO B N 1
ATOM 4237 C CA . PRO B 1 202 ? -10.07 -6.895 10.227 1 98.69 202 PRO B CA 1
ATOM 4238 C C . PRO B 1 202 ? -9.359 -6.23 9.055 1 98.69 202 PRO B C 1
ATOM 4240 O O . PRO B 1 202 ? -8.469 -5.402 9.258 1 98.69 202 PRO B O 1
ATOM 4243 N N . ILE B 1 203 ? -9.719 -6.652 7.867 1 98.88 203 ILE B N 1
ATOM 4244 C CA . ILE B 1 203 ? -9.016 -6.16 6.688 1 98.88 203 ILE B CA 1
ATOM 4245 C C . ILE B 1 203 ? -9.773 -4.977 6.09 1 98.88 203 ILE B C 1
ATOM 4247 O O . ILE B 1 203 ? -9.203 -4.176 5.348 1 98.88 203 ILE B O 1
ATOM 4251 N N . ALA B 1 204 ? -11.148 -4.848 6.445 1 98.81 204 ALA B N 1
ATOM 4252 C CA . ALA B 1 204 ? -11.898 -3.68 5.992 1 98.81 204 ALA B CA 1
ATOM 4253 C C . ALA B 1 204 ? -11.289 -2.389 6.535 1 98.81 204 ALA B C 1
ATOM 4255 O O . ALA B 1 204 ? -11.094 -2.25 7.746 1 98.81 204 ALA B O 1
ATOM 4256 N N . PHE B 1 205 ? -10.961 -1.473 5.586 1 98.81 205 PHE B N 1
ATOM 4257 C CA . PHE B 1 205 ? -10.414 -0.158 5.898 1 98.81 205 PHE B CA 1
ATOM 4258 C C . PHE B 1 205 ? -9.117 -0.286 6.688 1 98.81 205 PHE B C 1
ATOM 4260 O O . PHE B 1 205 ? -8.859 0.498 7.602 1 98.81 205 PHE B O 1
ATOM 4267 N N . ASN B 1 206 ? -8.352 -1.305 6.336 1 98.81 206 ASN B N 1
ATOM 4268 C CA . ASN B 1 206 ? -7.113 -1.589 7.055 1 98.81 206 ASN B CA 1
ATOM 4269 C C . ASN B 1 206 ? -5.977 -1.938 6.098 1 98.81 206 ASN B C 1
ATOM 4271 O O . ASN B 1 206 ? -6.18 -2.012 4.883 1 98.81 206 ASN B O 1
ATOM 4275 N N . ALA B 1 207 ? -4.789 -1.996 6.477 1 98.88 207 ALA B N 1
ATOM 4276 C CA . ALA B 1 207 ? -3.58 -2.5 5.824 1 98.88 207 ALA B CA 1
ATOM 4277 C C . ALA B 1 207 ? -2.758 -3.357 6.785 1 98.88 207 ALA B C 1
ATOM 4279 O O . ALA B 1 207 ? -2.385 -2.902 7.871 1 98.88 207 ALA B O 1
ATOM 4280 N N . ILE B 1 208 ? -2.547 -4.582 6.426 1 98.88 208 ILE B N 1
ATOM 4281 C CA . ILE B 1 208 ? -1.971 -5.551 7.352 1 98.88 208 ILE B CA 1
ATOM 4282 C C . ILE B 1 208 ? -0.602 -5.996 6.844 1 98.88 208 ILE B C 1
ATOM 4284 O O . ILE B 1 208 ? -0.51 -6.781 5.895 1 98.88 208 ILE B O 1
ATOM 4288 N N . ALA B 1 209 ? 0.478 -5.547 7.492 1 98.81 209 ALA B N 1
ATOM 4289 C CA . ALA B 1 209 ? 1.839 -5.918 7.109 1 98.81 209 ALA B CA 1
ATOM 4290 C C . ALA B 1 209 ? 2.189 -7.312 7.617 1 98.81 209 ALA B C 1
ATOM 4292 O O . ALA B 1 209 ? 3.199 -7.496 8.297 1 98.81 209 ALA B O 1
ATOM 4293 N N . HIS B 1 210 ? 1.307 -8.258 7.246 1 98.69 210 HIS B N 1
ATOM 4294 C CA . HIS B 1 210 ? 1.401 -9.656 7.664 1 98.69 210 HIS B CA 1
ATOM 4295 C C . HIS B 1 210 ? 0.751 -10.578 6.641 1 98.69 210 HIS B C 1
ATOM 4297 O O . HIS B 1 210 ? -0.471 -10.75 6.641 1 98.69 210 HIS B O 1
ATOM 4303 N N . ILE B 1 211 ? 1.52 -11.164 5.797 1 98.5 211 ILE B N 1
ATOM 4304 C CA . ILE B 1 211 ? 1.064 -12.164 4.844 1 98.5 211 ILE B CA 1
ATOM 4305 C C . ILE B 1 211 ? 1.872 -13.453 5.02 1 98.5 211 ILE B C 1
ATOM 4307 O O . ILE B 1 211 ? 3.098 -13.445 4.871 1 98.5 211 ILE B O 1
ATOM 4311 N N . ASP B 1 212 ? 1.12 -14.602 5.289 1 97.31 212 ASP B N 1
ATOM 4312 C CA . ASP B 1 212 ? 1.728 -15.875 5.637 1 97.31 212 ASP B CA 1
ATOM 4313 C C . ASP B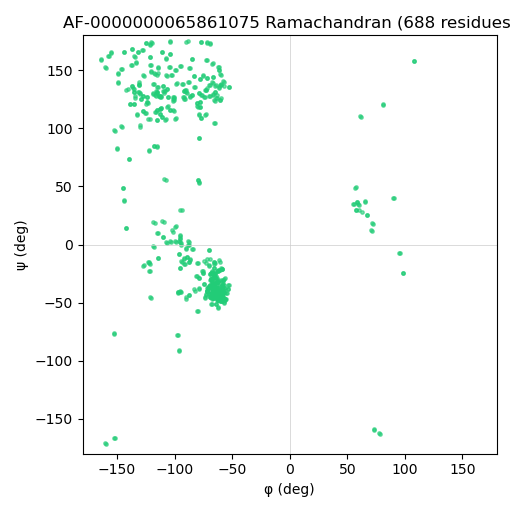 1 212 ? 2.283 -15.852 7.059 1 97.31 212 ASP B C 1
ATOM 4315 O O . ASP B 1 212 ? 1.8 -15.094 7.906 1 97.31 212 ASP B O 1
ATOM 4319 N N . THR B 1 213 ? 3.201 -16.688 7.473 1 97.31 213 THR B N 1
ATOM 4320 C CA . THR B 1 213 ? 3.66 -16.812 8.852 1 97.31 213 THR B CA 1
ATOM 4321 C C . THR B 1 213 ? 4.973 -16.062 9.062 1 97.31 213 THR B C 1
ATOM 4323 O O . THR B 1 213 ? 5.758 -15.906 8.125 1 97.31 213 THR B O 1
ATOM 4326 N N . PHE B 1 214 ? 5.176 -15.594 10.25 1 98.06 214 PHE B N 1
ATOM 4327 C CA . PHE B 1 214 ? 6.418 -14.914 10.609 1 98.06 214 PHE B CA 1
ATOM 4328 C C . PHE B 1 214 ? 7.531 -15.93 10.859 1 98.06 214 PHE B C 1
ATOM 4330 O O . PHE B 1 214 ? 7.285 -17.016 11.375 1 98.06 214 PHE B O 1
ATOM 4337 N N . LYS B 1 215 ? 8.711 -15.562 10.445 1 97 215 LYS B N 1
ATOM 4338 C CA . LYS B 1 215 ? 9.922 -16.312 10.766 1 97 215 LYS B CA 1
ATOM 4339 C C . LYS B 1 215 ? 10.727 -15.617 11.852 1 97 215 LYS B C 1
ATOM 4341 O O . LYS B 1 215 ? 10.414 -14.492 12.242 1 97 215 LYS B O 1
ATOM 4346 N N . GLU B 1 216 ? 11.805 -16.219 12.344 1 95 216 GLU B N 1
ATOM 4347 C CA . GLU B 1 216 ? 12.594 -15.734 13.469 1 95 216 GLU B CA 1
ATOM 4348 C C . GLU B 1 216 ? 13.289 -14.422 13.125 1 95 216 GLU B C 1
ATOM 4350 O O . GLU B 1 216 ? 13.484 -13.562 13.992 1 95 216 GLU B O 1
ATOM 4355 N N . ASN B 1 217 ? 13.539 -14.227 11.906 1 94.94 217 ASN B N 1
ATOM 4356 C CA . ASN B 1 217 ? 14.297 -13.055 11.5 1 94.94 217 ASN B CA 1
ATOM 4357 C C . ASN B 1 217 ? 13.383 -11.852 11.266 1 94.94 217 ASN B C 1
ATOM 4359 O O . ASN B 1 217 ? 13.828 -10.812 10.773 1 94.94 217 ASN B O 1
ATOM 4363 N N . GLY B 1 218 ? 12.086 -11.961 11.484 1 96.31 218 GLY B N 1
ATOM 4364 C CA . GLY B 1 218 ? 11.156 -10.844 11.383 1 96.31 218 GLY B CA 1
ATOM 4365 C C . GLY B 1 218 ? 10.477 -10.75 10.031 1 96.31 218 GLY B C 1
ATOM 4366 O O . GLY B 1 218 ? 9.547 -9.953 9.852 1 96.31 218 GLY B O 1
ATOM 4367 N N . TYR B 1 219 ? 10.93 -11.609 9.078 1 98.38 219 TYR B N 1
ATOM 4368 C CA . TYR B 1 219 ? 10.289 -11.656 7.77 1 98.38 219 TYR B CA 1
ATOM 4369 C C . TYR B 1 219 ? 9.109 -12.625 7.77 1 98.38 219 TYR B C 1
ATOM 4371 O O . TYR B 1 219 ? 9.062 -13.547 8.586 1 98.38 219 TYR B O 1
ATOM 4379 N N . THR B 1 220 ? 8.148 -12.375 6.945 1 98.62 220 THR B N 1
ATOM 4380 C CA . THR B 1 220 ? 7.121 -13.383 6.703 1 98.62 220 THR B CA 1
ATOM 4381 C C . THR B 1 220 ? 7.578 -14.375 5.633 1 98.62 220 THR B C 1
ATOM 4383 O O . THR B 1 220 ? 8.461 -14.062 4.832 1 98.62 220 THR B O 1
ATOM 4386 N N . LYS B 1 221 ? 6.98 -15.492 5.613 1 98.19 221 LYS B N 1
ATOM 4387 C CA . LYS B 1 221 ? 7.254 -16.453 4.555 1 98.19 221 LYS B CA 1
ATOM 4388 C C . LYS B 1 221 ? 6.961 -15.875 3.18 1 98.19 221 LYS B C 1
ATOM 4390 O O . LYS B 1 221 ? 7.656 -16.172 2.209 1 98.19 221 LYS B O 1
ATOM 4395 N N . GLU B 1 222 ? 5.863 -15.062 3.07 1 98.75 222 GLU B N 1
ATOM 4396 C CA . GLU B 1 222 ? 5.547 -14.391 1.812 1 98.75 222 GLU B CA 1
ATOM 4397 C C . GLU B 1 222 ? 6.719 -13.547 1.322 1 98.75 222 GLU B C 1
ATOM 4399 O O . GLU B 1 222 ? 7.09 -13.609 0.147 1 98.75 222 GLU B O 1
ATOM 4404 N N . GLU B 1 223 ? 7.281 -12.781 2.205 1 98.88 223 GLU B N 1
ATOM 4405 C CA . GLU B 1 223 ? 8.414 -11.922 1.865 1 98.88 223 GLU B CA 1
ATOM 4406 C C . GLU B 1 223 ? 9.625 -12.742 1.446 1 98.88 223 GLU B C 1
ATOM 4408 O O . GLU B 1 223 ? 10.305 -12.406 0.477 1 98.88 223 GLU B O 1
ATOM 4413 N N . LEU B 1 224 ? 9.875 -13.805 2.131 1 98.81 224 LEU B N 1
ATOM 4414 C CA . LEU B 1 224 ? 11.008 -14.656 1.81 1 98.81 224 LEU B CA 1
ATOM 4415 C C . LEU B 1 224 ? 10.789 -15.383 0.489 1 98.81 224 LEU B C 1
ATOM 4417 O O . LEU B 1 224 ? 11.734 -15.609 -0.267 1 98.81 224 LEU B O 1
ATOM 4421 N N . LYS B 1 225 ? 9.555 -15.789 0.184 1 98.81 225 LYS B N 1
ATOM 4422 C CA . LYS B 1 225 ? 9.242 -16.406 -1.105 1 98.81 225 LYS B CA 1
ATOM 4423 C C . LYS B 1 225 ? 9.625 -15.477 -2.258 1 98.81 225 LYS B C 1
ATOM 4425 O O . LYS B 1 225 ? 10.172 -15.922 -3.268 1 98.81 225 LYS B O 1
ATOM 4430 N N . MET B 1 226 ? 9.352 -14.18 -2.119 1 98.88 226 MET B N 1
ATOM 4431 C CA . MET B 1 226 ? 9.68 -13.227 -3.182 1 98.88 226 MET B CA 1
ATOM 4432 C C . MET B 1 226 ? 11.18 -13.18 -3.424 1 98.88 226 MET B C 1
ATOM 4434 O O . MET B 1 226 ? 11.625 -12.961 -4.551 1 98.88 226 MET B O 1
ATOM 4438 N N . VAL B 1 227 ? 11.953 -13.43 -2.379 1 98.81 227 VAL B N 1
ATOM 4439 C CA . VAL B 1 227 ? 13.406 -13.391 -2.496 1 98.81 227 VAL B CA 1
ATOM 4440 C C . VAL B 1 227 ? 13.914 -14.688 -3.119 1 98.81 227 VAL B C 1
ATOM 4442 O O . VAL B 1 227 ? 14.469 -14.68 -4.219 1 98.81 227 VAL B O 1
ATOM 4445 N N . HIS B 1 228 ? 13.594 -15.812 -2.492 1 98.81 228 HIS B N 1
ATOM 4446 C CA . HIS B 1 228 ? 14.203 -17.094 -2.846 1 98.81 228 HIS B CA 1
ATOM 4447 C C . HIS B 1 228 ? 13.68 -17.594 -4.188 1 98.81 228 HIS B C 1
ATOM 4449 O O . HIS B 1 228 ? 14.438 -18.156 -4.98 1 98.81 228 HIS B O 1
ATOM 4455 N N . GLU B 1 229 ? 12.43 -17.422 -4.418 1 98.94 229 GLU B N 1
ATOM 4456 C CA . GLU B 1 229 ? 11.859 -17.938 -5.664 1 98.94 229 GLU B CA 1
ATOM 4457 C C . GLU B 1 229 ? 12.328 -17.109 -6.859 1 98.94 229 GLU B C 1
ATOM 4459 O O . GLU B 1 229 ? 12.555 -17.641 -7.945 1 98.94 229 GLU B O 1
ATOM 4464 N N . THR B 1 230 ? 12.453 -15.75 -6.66 1 98.94 230 THR B N 1
ATOM 4465 C CA . THR B 1 230 ? 13.016 -14.922 -7.719 1 98.94 230 THR B CA 1
ATOM 4466 C C . THR B 1 230 ? 14.414 -15.398 -8.102 1 98.94 230 THR B C 1
ATOM 4468 O O . THR B 1 230 ? 14.727 -15.539 -9.281 1 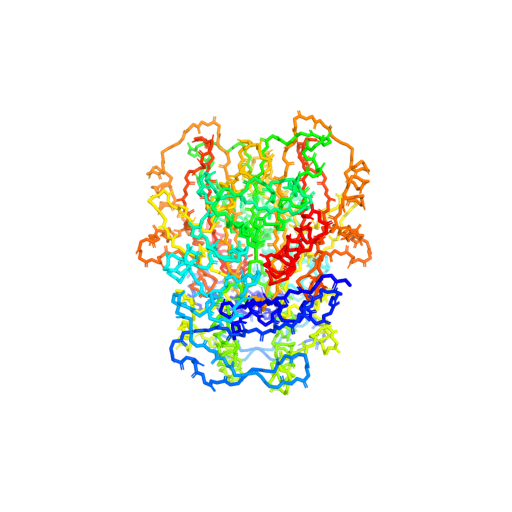98.94 230 THR B O 1
ATOM 4471 N N . HIS B 1 231 ? 15.25 -15.664 -7.098 1 98.88 231 HIS B N 1
ATOM 4472 C CA . HIS B 1 231 ? 16.609 -16.141 -7.328 1 98.88 231 HIS B CA 1
ATOM 4473 C C . HIS B 1 231 ? 16.609 -17.438 -8.109 1 98.88 231 HIS B C 1
ATOM 4475 O O . HIS B 1 231 ? 17.391 -17.609 -9.047 1 98.88 231 HIS B O 1
ATOM 4481 N N . LYS B 1 232 ? 15.734 -18.375 -7.77 1 98.81 232 LYS B N 1
ATOM 4482 C CA . LYS B 1 232 ? 15.688 -19.672 -8.43 1 98.81 232 LYS B CA 1
ATOM 4483 C C . LYS B 1 232 ? 15.18 -19.547 -9.859 1 98.81 232 LYS B C 1
ATOM 4485 O O . LYS B 1 232 ? 15.75 -20.141 -10.781 1 98.81 232 LYS B O 1
ATOM 4490 N N . ILE B 1 233 ? 14.148 -18.75 -10.125 1 98.88 233 ILE B N 1
ATOM 4491 C CA . ILE B 1 233 ? 13.516 -18.594 -11.43 1 98.88 233 ILE B CA 1
ATOM 4492 C C . ILE B 1 233 ? 14.484 -17.938 -12.406 1 98.88 233 ILE B C 1
ATOM 4494 O O . ILE B 1 233 ? 14.641 -18.406 -13.539 1 98.88 233 ILE B O 1
ATOM 4498 N N . MET B 1 234 ? 15.148 -16.875 -11.945 1 98.88 234 MET B N 1
ATOM 4499 C CA . MET B 1 234 ? 15.961 -16.047 -12.828 1 98.88 234 MET B CA 1
ATOM 4500 C C . MET B 1 234 ? 17.406 -16.531 -12.852 1 98.88 234 MET B C 1
ATOM 4502 O O . MET B 1 234 ? 18.188 -16.125 -13.711 1 98.88 234 MET B O 1
ATOM 4506 N N . GLY B 1 235 ? 17.797 -17.406 -11.938 1 98.44 235 GLY B N 1
ATOM 4507 C CA . GLY B 1 235 ? 19.188 -17.828 -11.828 1 98.44 235 GLY B CA 1
ATOM 4508 C C . GLY B 1 235 ? 20.125 -16.703 -11.422 1 98.44 235 GLY B C 1
ATOM 4509 O O . GLY B 1 235 ? 21.203 -16.547 -12 1 98.44 235 GLY B O 1
ATOM 4510 N N . VAL B 1 236 ? 19.672 -15.836 -10.547 1 98.5 236 VAL B N 1
ATOM 4511 C CA . VAL B 1 236 ? 20.422 -14.672 -10.102 1 98.5 236 VAL B CA 1
ATOM 4512 C C . VAL B 1 236 ? 20.531 -14.672 -8.578 1 98.5 236 VAL B C 1
ATOM 4514 O O . VAL B 1 236 ? 19.969 -15.547 -7.91 1 98.5 236 VAL B O 1
ATOM 4517 N N . ASP B 1 237 ? 21.312 -13.727 -7.969 1 98.44 237 ASP B N 1
ATOM 4518 C CA . ASP B 1 237 ? 21.453 -13.672 -6.52 1 98.44 237 ASP B CA 1
ATOM 4519 C C . ASP B 1 237 ? 21.5 -12.227 -6.027 1 98.44 237 ASP B C 1
ATOM 4521 O O . ASP B 1 237 ? 21.984 -11.953 -4.926 1 98.44 237 ASP B O 1
ATOM 4525 N N . PHE B 1 238 ? 21.094 -11.227 -6.949 1 98.81 238 PHE B N 1
ATOM 4526 C CA . PHE B 1 238 ? 21.125 -9.844 -6.477 1 98.81 238 PHE B CA 1
ATOM 4527 C C . PHE B 1 238 ? 20.188 -9.648 -5.293 1 98.81 238 PHE B C 1
ATOM 4529 O O . PHE B 1 238 ? 19.188 -10.352 -5.172 1 98.81 238 PHE B O 1
ATOM 4536 N N . PRO B 1 239 ? 20.484 -8.695 -4.348 1 98.88 239 PRO B N 1
ATOM 4537 C CA . PRO B 1 239 ? 19.672 -8.453 -3.154 1 98.88 239 PRO B CA 1
ATOM 4538 C C . PRO B 1 239 ? 18.25 -8.008 -3.488 1 98.88 239 PRO B C 1
ATOM 4540 O O . PRO B 1 239 ? 18.047 -7.195 -4.395 1 98.88 239 PRO B O 1
ATOM 4543 N N . ILE B 1 240 ? 17.312 -8.562 -2.818 1 98.94 240 ILE B N 1
ATOM 4544 C CA . ILE B 1 240 ? 15.914 -8.172 -2.881 1 98.94 240 ILE B CA 1
ATOM 4545 C C . ILE B 1 240 ? 15.367 -7.961 -1.469 1 98.94 240 ILE B C 1
ATOM 4547 O O . ILE B 1 240 ? 15.516 -8.828 -0.604 1 98.94 240 ILE B O 1
ATOM 4551 N N . SER B 1 241 ? 14.82 -6.836 -1.199 1 98.81 241 SER B N 1
ATOM 4552 C CA . SER B 1 241 ? 14.156 -6.531 0.061 1 98.81 241 SER B CA 1
ATOM 4553 C C . SER B 1 241 ? 12.656 -6.34 -0.141 1 98.81 241 SER B C 1
ATOM 4555 O O . SER B 1 241 ? 12.227 -5.395 -0.812 1 98.81 241 SER B O 1
ATOM 4557 N N . ALA B 1 242 ? 11.875 -7.219 0.485 1 98.88 242 ALA B N 1
ATOM 4558 C CA . ALA B 1 242 ? 10.43 -7.199 0.252 1 98.88 242 ALA B CA 1
ATOM 4559 C C . ALA B 1 242 ? 9.672 -6.91 1.545 1 98.88 242 ALA B C 1
ATOM 4561 O O . ALA B 1 242 ? 10 -7.461 2.6 1 98.88 242 ALA B O 1
ATOM 4562 N N . THR B 1 243 ? 8.758 -5.973 1.562 1 98.94 243 THR B N 1
ATOM 4563 C CA . THR B 1 243 ? 7.723 -5.789 2.572 1 98.94 243 THR B CA 1
ATOM 4564 C C . THR B 1 243 ? 6.34 -6.078 1.991 1 98.94 243 THR B C 1
ATOM 4566 O O . THR B 1 243 ? 5.902 -5.41 1.054 1 98.94 243 THR B O 1
ATOM 4569 N N . CYS B 1 244 ? 5.699 -7.07 2.523 1 98.94 244 CYS B N 1
ATOM 4570 C CA . CYS B 1 244 ? 4.426 -7.508 1.965 1 98.94 244 CYS B CA 1
ATOM 4571 C C . CYS B 1 244 ? 3.264 -7.082 2.854 1 98.94 244 CYS B C 1
ATOM 4573 O O . CYS B 1 244 ? 3.254 -7.375 4.051 1 98.94 244 CYS B O 1
ATOM 4575 N N . VAL B 1 245 ? 2.299 -6.402 2.234 1 98.94 245 VAL B N 1
ATOM 4576 C CA . VAL B 1 245 ? 1.174 -5.828 2.963 1 98.94 245 VAL B CA 1
ATOM 4577 C C . VAL B 1 245 ? -0.137 -6.227 2.287 1 98.94 245 VAL B C 1
ATOM 4579 O O . VAL B 1 245 ? -0.258 -6.156 1.062 1 98.94 245 VAL B O 1
ATOM 4582 N N . ARG B 1 246 ? -1.102 -6.746 3.072 1 98.94 246 ARG B N 1
ATOM 4583 C CA . ARG B 1 246 ? -2.453 -7.004 2.586 1 98.94 246 ARG B CA 1
ATOM 4584 C C . ARG B 1 246 ? -3.314 -5.746 2.668 1 98.94 246 ARG B C 1
ATOM 4586 O O . ARG B 1 246 ? -3.299 -5.047 3.682 1 98.94 246 ARG B O 1
ATOM 4593 N N . VAL B 1 247 ? -3.963 -5.383 1.594 1 98.94 247 VAL B N 1
ATOM 4594 C CA . VAL B 1 247 ? -4.82 -4.203 1.565 1 98.94 247 VAL B CA 1
ATOM 4595 C C . VAL B 1 247 ? -6.242 -4.605 1.184 1 98.94 247 VAL B C 1
ATOM 4597 O O . VAL B 1 247 ? -6.469 -5.707 0.675 1 98.94 247 VAL B O 1
ATOM 4600 N N . PRO B 1 248 ? -7.289 -3.791 1.44 1 98.88 248 PRO B N 1
ATOM 4601 C CA . PRO B 1 248 ? -8.688 -4.16 1.19 1 98.88 248 PRO B CA 1
ATOM 4602 C C . PRO B 1 248 ? -9.078 -4.012 -0.277 1 98.88 248 PRO B C 1
ATOM 4604 O O . PRO B 1 248 ? -10.047 -3.307 -0.592 1 98.88 248 PRO B O 1
ATOM 4607 N N . VAL B 1 249 ? -8.367 -4.652 -1.13 1 98.88 249 VAL B N 1
ATOM 4608 C CA . VAL B 1 249 ? -8.594 -4.809 -2.562 1 98.88 249 VAL B CA 1
ATOM 4609 C C . VAL B 1 249 ? -8.992 -6.25 -2.869 1 98.88 249 VAL B C 1
ATOM 4611 O O . VAL B 1 249 ? -8.438 -7.191 -2.293 1 98.88 249 VAL B O 1
ATOM 4614 N N . LEU B 1 250 ? -9.977 -6.457 -3.709 1 98.38 250 LEU B N 1
ATOM 4615 C CA . LEU B 1 250 ? -10.531 -7.789 -3.93 1 98.38 250 LEU B CA 1
ATOM 4616 C C . LEU B 1 250 ? -9.57 -8.641 -4.758 1 98.38 250 LEU B C 1
ATOM 4618 O O . LEU B 1 250 ? -9.336 -9.805 -4.434 1 98.38 250 LEU B O 1
ATOM 4622 N N . ARG B 1 251 ? -9.102 -7.973 -5.793 1 97.62 251 ARG B N 1
ATOM 4623 C CA . ARG B 1 251 ? -8.352 -8.734 -6.789 1 97.62 251 ARG B CA 1
ATOM 4624 C C . ARG B 1 251 ? -7.234 -7.891 -7.395 1 97.62 251 ARG B C 1
ATOM 4626 O O . ARG B 1 251 ? -7.348 -6.664 -7.473 1 97.62 251 ARG B O 1
ATOM 4633 N N . SER B 1 252 ? -6.117 -8.594 -7.828 1 98.75 252 SER B N 1
ATOM 4634 C CA . SER B 1 252 ? -4.938 -8.016 -8.469 1 98.75 252 SER B CA 1
ATOM 4635 C C . SER B 1 252 ? -3.988 -7.422 -7.434 1 98.75 252 SER B C 1
ATOM 4637 O O . SER B 1 252 ? -4.391 -6.59 -6.617 1 98.75 252 SER B O 1
ATOM 4639 N N . HIS B 1 253 ? -2.789 -7.902 -7.391 1 98.94 253 HIS B N 1
ATOM 4640 C CA . HIS B 1 253 ? -1.724 -7.383 -6.539 1 98.94 253 HIS B CA 1
ATOM 4641 C C . HIS B 1 253 ? -1.039 -6.184 -7.191 1 98.94 253 HIS B C 1
ATOM 4643 O O . HIS B 1 253 ? -0.949 -6.105 -8.414 1 98.94 253 HIS B O 1
ATOM 4649 N N . SER B 1 254 ? -0.623 -5.223 -6.355 1 98.94 254 SER B N 1
ATOM 4650 C CA . SER B 1 254 ? 0.245 -4.133 -6.797 1 98.94 254 SER B CA 1
ATOM 4651 C C . SER B 1 254 ? 1.608 -4.207 -6.117 1 98.94 254 SER B C 1
ATOM 4653 O O . SER B 1 254 ? 1.739 -4.785 -5.035 1 98.94 254 SER B O 1
ATOM 4655 N N . GLU B 1 255 ? 2.641 -3.693 -6.777 1 98.94 255 GLU B N 1
ATOM 4656 C CA . GLU B 1 255 ? 3.998 -3.641 -6.242 1 98.94 255 GLU B CA 1
ATOM 4657 C C . GLU B 1 255 ? 4.664 -2.307 -6.562 1 98.94 255 GLU B C 1
ATOM 4659 O O . GLU B 1 255 ? 4.719 -1.898 -7.727 1 98.94 255 GLU B O 1
ATOM 4664 N N . SER B 1 256 ? 5.07 -1.582 -5.531 1 99 256 SER B N 1
ATOM 4665 C CA . SER B 1 256 ? 6.016 -0.485 -5.707 1 99 256 SER B CA 1
ATOM 4666 C C . SER B 1 256 ? 7.449 -0.998 -5.789 1 99 256 SER B C 1
ATOM 4668 O O . SER B 1 256 ? 7.93 -1.659 -4.867 1 99 256 SER B O 1
ATOM 4670 N N . LEU B 1 257 ? 8.133 -0.703 -6.902 1 98.94 257 LEU B N 1
ATOM 4671 C CA . LEU B 1 257 ? 9.469 -1.242 -7.152 1 98.94 257 LEU B CA 1
ATOM 4672 C C . LEU B 1 257 ? 10.508 -0.128 -7.176 1 98.94 257 LEU B C 1
ATOM 4674 O O . LEU B 1 257 ? 10.289 0.917 -7.789 1 98.94 257 LEU B O 1
ATOM 4678 N N . SER B 1 258 ? 11.578 -0.263 -6.484 1 98.94 258 SER B N 1
ATOM 4679 C CA . SER B 1 258 ? 12.828 0.471 -6.645 1 98.94 258 SER B CA 1
ATOM 4680 C C . SER B 1 258 ? 13.945 -0.445 -7.125 1 98.94 258 SER B C 1
ATOM 4682 O O . SER B 1 258 ? 14.375 -1.344 -6.398 1 98.94 258 SER B O 1
ATOM 4684 N N . ILE B 1 259 ? 14.391 -0.24 -8.328 1 98.94 259 ILE B N 1
ATOM 4685 C CA . ILE B 1 259 ? 15.344 -1.135 -8.977 1 98.94 259 ILE B CA 1
ATOM 4686 C C . ILE B 1 259 ? 16.656 -0.392 -9.25 1 98.94 259 ILE B C 1
ATOM 4688 O O . ILE B 1 259 ? 16.688 0.551 -10.039 1 98.94 259 ILE B O 1
ATOM 4692 N N . ALA B 1 260 ? 17.703 -0.8 -8.586 1 98.94 260 ALA B N 1
ATOM 4693 C CA . ALA B 1 260 ? 19.031 -0.25 -8.852 1 98.94 260 ALA B CA 1
ATOM 4694 C C . ALA B 1 260 ? 19.766 -1.086 -9.891 1 98.94 260 ALA B C 1
ATOM 4696 O O . ALA B 1 260 ? 19.781 -2.316 -9.812 1 98.94 260 ALA B O 1
ATOM 4697 N N . PHE B 1 261 ? 20.344 -0.43 -10.875 1 98.88 261 PHE B N 1
ATOM 4698 C CA . PHE B 1 261 ? 21.141 -1.094 -11.898 1 98.88 261 PHE B CA 1
ATOM 4699 C C . PHE B 1 261 ? 22.625 -0.859 -11.648 1 98.88 261 PHE B C 1
ATOM 4701 O O . PHE B 1 261 ? 23 0.014 -10.867 1 98.88 261 PHE B O 1
ATOM 4708 N N . GLU B 1 262 ? 23.484 -1.668 -12.289 1 98.5 262 GLU B N 1
ATOM 4709 C CA . GLU B 1 262 ? 24.938 -1.532 -12.164 1 98.5 262 GLU B CA 1
ATOM 4710 C C . GLU B 1 262 ? 25.422 -0.248 -12.828 1 98.5 262 GLU B C 1
ATOM 4712 O O . GLU B 1 262 ? 26.422 0.34 -12.391 1 98.5 262 GLU B O 1
ATOM 4717 N N . LYS B 1 263 ? 24.719 0.16 -13.859 1 98.44 263 LYS B N 1
ATOM 4718 C CA . LYS B 1 263 ? 25.109 1.347 -14.617 1 98.44 263 LYS B CA 1
ATOM 4719 C C . LYS B 1 263 ? 23.906 2.273 -14.828 1 98.44 263 LYS B C 1
ATOM 4721 O O . LYS B 1 263 ? 22.766 1.888 -14.586 1 98.44 263 LYS B O 1
ATOM 4726 N N . GLU B 1 264 ? 24.234 3.492 -15.234 1 98.44 264 GLU B N 1
ATOM 4727 C CA . GLU B 1 264 ? 23.172 4.422 -15.609 1 98.44 264 GLU B CA 1
ATOM 4728 C C . GLU B 1 264 ? 22.375 3.893 -16.797 1 98.44 264 GLU B C 1
ATOM 4730 O O . GLU B 1 264 ? 22.859 3.057 -17.562 1 98.44 264 GLU B O 1
ATOM 4735 N N . PHE B 1 265 ? 21.156 4.316 -16.844 1 98.31 265 PHE B N 1
ATOM 4736 C CA . PHE B 1 265 ? 20.281 3.836 -17.906 1 98.31 265 PHE B CA 1
ATOM 4737 C C . PHE B 1 265 ? 19.5 4.988 -18.516 1 98.31 265 PHE B C 1
ATOM 4739 O O . PHE B 1 265 ? 19.422 6.078 -17.938 1 98.31 265 PHE B O 1
ATOM 4746 N N . ASP B 1 266 ? 18.969 4.754 -19.688 1 97.5 266 ASP B N 1
ATOM 4747 C CA . ASP B 1 266 ? 18.047 5.66 -20.375 1 97.5 266 ASP B CA 1
ATOM 4748 C C . ASP B 1 266 ? 16.609 5.195 -20.219 1 97.5 266 ASP B C 1
ATOM 4750 O O . ASP B 1 266 ? 16.281 4.047 -20.531 1 97.5 266 ASP B O 1
ATOM 4754 N N . LEU B 1 267 ? 15.812 6.078 -19.766 1 97.81 267 LEU B N 1
ATOM 4755 C CA . LEU B 1 267 ? 14.414 5.742 -19.531 1 97.81 267 LEU B CA 1
ATOM 4756 C C . LEU B 1 267 ? 13.734 5.281 -20.812 1 97.81 267 LEU B C 1
ATOM 4758 O O . LEU B 1 267 ? 12.852 4.418 -20.781 1 97.81 267 LEU B O 1
ATOM 4762 N N . LYS B 1 268 ? 14.086 5.859 -21.922 1 98 268 LYS B N 1
ATOM 4763 C CA . LYS B 1 268 ? 13.531 5.453 -23.219 1 98 268 LYS B CA 1
ATOM 4764 C C . LYS B 1 268 ? 13.836 3.982 -23.5 1 98 268 LYS B C 1
ATOM 4766 O O . LYS B 1 268 ? 12.992 3.264 -24.031 1 98 268 LYS B O 1
ATOM 4771 N N . GLU B 1 269 ? 15.031 3.549 -23.172 1 98.5 269 GLU B N 1
ATOM 4772 C CA . GLU B 1 269 ? 15.414 2.152 -23.359 1 98.5 269 GLU B CA 1
ATOM 4773 C C . GLU B 1 269 ? 14.617 1.233 -22.438 1 98.5 269 GLU B C 1
ATOM 4775 O O . GLU B 1 269 ? 14.273 0.113 -22.812 1 98.5 269 GLU B O 1
ATOM 4780 N N . VAL B 1 270 ? 14.352 1.706 -21.203 1 98.81 270 VAL B N 1
ATOM 4781 C CA . VAL B 1 270 ? 13.539 0.945 -20.266 1 98.81 270 VAL B CA 1
ATOM 4782 C C . VAL B 1 270 ? 12.164 0.672 -20.875 1 98.81 270 VAL B C 1
ATOM 4784 O O . VAL B 1 270 ? 11.68 -0.461 -20.844 1 98.81 270 VAL B O 1
ATOM 4787 N N . TYR B 1 271 ? 11.562 1.728 -21.469 1 98.75 271 TYR B N 1
ATOM 4788 C CA . TYR B 1 271 ? 10.258 1.584 -22.125 1 98.75 271 TYR B CA 1
ATOM 4789 C C . TYR B 1 271 ? 10.312 0.566 -23.25 1 98.75 271 TYR B C 1
ATOM 4791 O O . TYR B 1 271 ? 9.438 -0.29 -23.375 1 98.75 271 TYR B O 1
ATOM 4799 N N . GLU B 1 272 ? 11.32 0.628 -24.031 1 98.69 272 GLU B N 1
ATOM 4800 C CA . GLU B 1 272 ? 11.461 -0.269 -25.172 1 98.69 272 GLU B CA 1
ATOM 4801 C C . GLU B 1 272 ? 11.602 -1.72 -24.719 1 98.69 272 GLU B C 1
ATOM 4803 O O . GLU B 1 272 ? 10.953 -2.611 -25.281 1 98.69 272 GLU B O 1
ATOM 4808 N N . VAL B 1 273 ? 12.438 -1.936 -23.734 1 98.81 273 VAL B N 1
ATOM 4809 C CA . VAL B 1 273 ? 12.672 -3.277 -23.219 1 98.81 273 VAL B CA 1
ATOM 4810 C C . VAL B 1 273 ? 11.367 -3.865 -22.688 1 98.81 273 VAL B C 1
ATOM 4812 O O . VAL B 1 273 ? 11.008 -5 -23.016 1 98.81 273 VAL B O 1
ATOM 4815 N N . LEU B 1 274 ? 10.594 -3.076 -21.922 1 98.88 274 LEU B N 1
ATOM 4816 C CA . LEU B 1 274 ? 9.383 -3.568 -21.281 1 98.88 274 LEU B CA 1
ATOM 4817 C C . LEU B 1 274 ? 8.258 -3.73 -22.297 1 98.88 274 LEU B C 1
ATOM 4819 O O . LEU B 1 274 ? 7.438 -4.648 -22.188 1 98.88 274 LEU B O 1
ATOM 4823 N N . LYS B 1 275 ? 8.203 -2.859 -23.297 1 98.69 275 LYS B N 1
ATOM 4824 C CA . LYS B 1 275 ? 7.191 -2.965 -24.344 1 98.69 275 LYS B CA 1
ATOM 4825 C C . LYS B 1 275 ? 7.367 -4.246 -25.156 1 98.69 275 LYS B C 1
ATOM 4827 O O . LYS B 1 275 ? 6.395 -4.805 -25.672 1 98.69 275 LYS B O 1
ATOM 4832 N N . ASN B 1 276 ? 8.562 -4.719 -25.219 1 98.44 276 ASN B N 1
ATOM 4833 C CA . ASN B 1 276 ? 8.859 -5.902 -26.016 1 98.44 276 ASN B CA 1
ATOM 4834 C C . ASN B 1 276 ? 8.852 -7.172 -25.172 1 98.44 276 ASN B C 1
ATOM 4836 O O . ASN B 1 276 ? 8.992 -8.273 -25.703 1 98.44 276 ASN B O 1
ATOM 4840 N N . ALA B 1 277 ? 8.758 -7.047 -23.844 1 98.44 277 ALA B N 1
ATOM 4841 C CA . ALA B 1 277 ? 8.742 -8.211 -22.969 1 98.44 277 ALA B CA 1
ATOM 4842 C C . ALA B 1 277 ? 7.418 -8.961 -23.078 1 98.44 277 ALA B C 1
ATOM 4844 O O . ALA B 1 277 ? 6.348 -8.344 -23.094 1 98.44 277 ALA B O 1
ATOM 4845 N N . PRO B 1 278 ? 7.5 -10.273 -23.188 1 97.69 278 PRO B N 1
ATOM 4846 C CA . PRO B 1 278 ? 6.254 -11.039 -23.281 1 97.69 278 PRO B CA 1
ATOM 4847 C C . PRO B 1 278 ? 5.359 -10.867 -22.062 1 97.69 278 PRO B C 1
ATOM 4849 O O . PRO B 1 278 ? 5.855 -10.812 -20.938 1 97.69 278 PRO B O 1
ATOM 4852 N N . SER B 1 279 ? 4.055 -10.711 -22.203 1 98 279 SER B N 1
ATOM 4853 C CA . SER B 1 279 ? 3.021 -10.695 -21.172 1 98 279 SER B CA 1
ATOM 4854 C C . SER B 1 279 ? 3.096 -9.414 -20.344 1 98 279 SER B C 1
ATOM 4856 O O . SER B 1 279 ? 2.553 -9.359 -19.234 1 98 279 SER B O 1
ATOM 4858 N N . VAL B 1 280 ? 3.91 -8.352 -20.797 1 98.81 280 VAL B N 1
ATOM 4859 C CA . VAL B 1 280 ? 4.027 -7.074 -20.094 1 98.81 280 VAL B CA 1
ATOM 4860 C C . VAL B 1 280 ? 3.318 -5.98 -20.891 1 98.81 280 VAL B C 1
ATOM 4862 O O . VAL B 1 280 ? 3.443 -5.914 -22.125 1 98.81 280 VAL B O 1
ATOM 4865 N N . VAL B 1 281 ? 2.52 -5.215 -20.25 1 98.88 281 VAL B N 1
ATOM 4866 C CA . VAL B 1 281 ? 1.873 -4.051 -20.844 1 98.88 281 VAL B CA 1
ATOM 4867 C C . VAL B 1 281 ? 2.357 -2.777 -20.156 1 98.88 281 VAL B C 1
ATOM 4869 O O . VAL B 1 281 ? 2.139 -2.592 -18.953 1 98.88 281 VAL B O 1
ATOM 4872 N N . VAL B 1 282 ? 3.045 -1.912 -20.906 1 98.81 282 VAL B N 1
ATOM 4873 C CA . VAL B 1 282 ? 3.449 -0.613 -20.375 1 98.81 282 VAL B CA 1
ATOM 4874 C C . VAL B 1 282 ? 2.264 0.349 -20.406 1 98.81 282 VAL B C 1
ATOM 4876 O O . VAL B 1 282 ? 1.729 0.651 -21.484 1 98.81 282 VAL B O 1
ATOM 4879 N N . CYS B 1 283 ? 1.766 0.722 -19.266 1 98.19 283 CYS B N 1
ATOM 4880 C CA . CYS B 1 283 ? 0.691 1.679 -19.016 1 98.19 283 CYS B CA 1
ATOM 4881 C C . CYS B 1 283 ? 1.208 2.9 -18.266 1 98.19 283 CYS B C 1
ATOM 4883 O O . CYS B 1 283 ? 1.07 2.988 -17.047 1 98.19 283 CYS B O 1
ATOM 4885 N N . ASP B 1 284 ? 1.761 3.873 -19.031 1 98.25 284 ASP B N 1
ATOM 4886 C CA . ASP B 1 284 ? 2.504 4.93 -18.344 1 98.25 284 ASP B CA 1
ATOM 4887 C C . ASP B 1 284 ? 2.42 6.246 -19.125 1 98.25 284 ASP B C 1
ATOM 4889 O O . ASP B 1 284 ? 3.359 6.613 -19.828 1 98.25 284 ASP B O 1
ATOM 4893 N N . ASP B 1 285 ? 1.403 6.945 -18.953 1 97.19 285 ASP B N 1
ATOM 4894 C CA . ASP B 1 285 ? 1.193 8.305 -19.422 1 97.19 285 ASP B CA 1
ATOM 4895 C C . ASP B 1 285 ? 0.485 9.156 -18.375 1 97.19 285 ASP B C 1
ATOM 4897 O O . ASP B 1 285 ? -0.703 9.461 -18.516 1 97.19 285 ASP B O 1
ATOM 4901 N N . PRO B 1 286 ? 1.223 9.531 -17.328 1 94.19 286 PRO B N 1
ATOM 4902 C CA . PRO B 1 286 ? 0.645 10.266 -16.188 1 94.19 286 PRO B CA 1
ATOM 4903 C C . PRO B 1 286 ? -0.108 11.516 -16.625 1 94.19 286 PRO B C 1
ATOM 4905 O O . PRO B 1 286 ? -1.1 11.898 -16 1 94.19 286 PRO B O 1
ATOM 4908 N N . SER B 1 287 ? 0.306 12.25 -17.672 1 92.94 287 SER B N 1
ATOM 4909 C CA . SER B 1 287 ? -0.35 13.461 -18.156 1 92.94 287 SER B CA 1
ATOM 4910 C C . SER B 1 287 ? -1.792 13.188 -18.562 1 92.94 287 SER B C 1
ATOM 4912 O O . SER B 1 287 ? -2.631 14.094 -18.547 1 92.94 287 SER B O 1
ATOM 4914 N N . HIS B 1 288 ? -2.119 11.938 -18.844 1 95.62 288 HIS B N 1
ATOM 4915 C CA . HIS B 1 288 ? -3.475 11.539 -19.203 1 95.62 288 HIS B CA 1
ATOM 4916 C C . HIS B 1 288 ? -4.051 10.562 -18.188 1 95.62 288 HIS B C 1
ATOM 4918 O O . HIS B 1 288 ? -4.938 9.773 -18.516 1 95.62 288 HIS B O 1
ATOM 4924 N N . ASN B 1 289 ? -3.463 10.523 -17.047 1 96.12 289 ASN B N 1
ATOM 4925 C CA . ASN B 1 289 ? -3.896 9.68 -15.93 1 96.12 289 ASN B CA 1
ATOM 4926 C C . ASN B 1 289 ? -3.859 8.203 -16.297 1 96.12 289 ASN B C 1
ATOM 4928 O O . ASN B 1 289 ? -4.742 7.434 -15.914 1 96.12 289 ASN B O 1
ATOM 4932 N N . LEU B 1 290 ? -2.863 7.871 -17.141 1 97.81 290 LEU B N 1
ATOM 4933 C CA . LEU B 1 290 ? -2.707 6.469 -17.516 1 97.81 290 LEU B CA 1
ATOM 4934 C C . LEU B 1 290 ? -1.618 5.805 -16.688 1 97.81 290 LEU B C 1
ATOM 4936 O O . LEU B 1 290 ? -0.441 6.148 -16.797 1 97.81 290 LEU B O 1
ATOM 4940 N N . TYR B 1 291 ? -1.895 4.961 -15.797 1 98.5 291 TYR B N 1
ATOM 4941 C CA . TYR B 1 291 ? -1.043 4.141 -14.945 1 98.5 291 TYR B CA 1
ATOM 4942 C C . TYR B 1 291 ? -1.793 2.908 -14.445 1 98.5 291 TYR B C 1
ATOM 4944 O O . TYR B 1 291 ? -3.023 2.852 -14.523 1 98.5 291 TYR B O 1
ATOM 4952 N N . PRO B 1 292 ? -1.11 1.899 -13.969 1 98.75 292 PRO B N 1
ATOM 4953 C CA . PRO B 1 292 ? -1.768 0.642 -13.609 1 98.75 292 PRO B CA 1
ATOM 4954 C C . PRO B 1 292 ? -2.613 0.759 -12.344 1 98.75 292 PRO B C 1
ATOM 4956 O O . PRO B 1 292 ? -2.213 1.434 -11.391 1 98.75 292 PRO B O 1
ATOM 4959 N N . THR B 1 293 ? -3.732 0.083 -12.32 1 98.75 293 THR B N 1
ATOM 4960 C CA . THR B 1 293 ? -4.562 -0.083 -11.133 1 98.75 293 THR B CA 1
ATOM 4961 C C . THR B 1 293 ? -5.07 -1.519 -11.023 1 98.75 293 THR B C 1
ATOM 4963 O O . THR B 1 293 ? -5.184 -2.221 -12.031 1 98.75 293 THR B O 1
ATOM 4966 N N . PRO B 1 294 ? -5.367 -1.965 -9.852 1 98.75 294 PRO B N 1
ATOM 4967 C CA . PRO B 1 294 ? -5.891 -3.32 -9.672 1 98.75 294 PRO B CA 1
ATOM 4968 C C . PRO B 1 294 ? -7.172 -3.572 -10.461 1 98.75 294 PRO B C 1
ATOM 4970 O O . PRO B 1 294 ? -7.316 -4.625 -11.094 1 98.75 294 PRO B O 1
ATOM 4973 N N . LEU B 1 295 ? -8.086 -2.625 -10.5 1 98.19 295 LEU B N 1
ATOM 4974 C CA . LEU B 1 295 ? -9.344 -2.814 -11.219 1 98.19 295 LEU B CA 1
ATOM 4975 C C . LEU B 1 295 ? -9.086 -3.049 -12.703 1 98.19 295 LEU B C 1
ATOM 4977 O O . LEU B 1 295 ? -9.648 -3.967 -13.297 1 98.19 295 LEU B O 1
ATOM 4981 N N . LYS B 1 296 ? -8.172 -2.277 -13.227 1 96.25 296 LYS B N 1
ATOM 4982 C CA . LYS B 1 296 ? -7.879 -2.373 -14.648 1 96.25 296 LYS B CA 1
ATOM 4983 C C . LYS B 1 296 ? -7.191 -3.695 -14.977 1 96.25 296 LYS B C 1
ATOM 4985 O O . LYS B 1 296 ? -7.43 -4.277 -16.047 1 96.25 296 LYS B O 1
ATOM 4990 N N . ALA B 1 297 ? -6.344 -4.18 -14.133 1 98.25 297 ALA B N 1
ATOM 4991 C CA . ALA B 1 297 ? -5.539 -5.371 -14.391 1 98.25 297 ALA B CA 1
ATOM 4992 C C . ALA B 1 297 ? -6.352 -6.641 -14.148 1 98.25 297 ALA B C 1
ATOM 4994 O O . ALA B 1 297 ? -5.965 -7.727 -14.586 1 98.25 297 ALA B O 1
ATOM 4995 N N . SER B 1 298 ? -7.508 -6.535 -13.445 1 97.5 298 SER B N 1
ATOM 4996 C CA . SER B 1 298 ? -8.289 -7.707 -13.055 1 97.5 298 SER B CA 1
ATOM 4997 C C . SER B 1 298 ? -8.828 -8.445 -14.266 1 97.5 298 SER B C 1
ATOM 4999 O O . SER B 1 298 ? -9.234 -7.824 -15.25 1 97.5 298 SER B O 1
ATOM 5001 N N . HIS B 1 299 ? -8.734 -9.734 -14.203 1 95.75 299 HIS B N 1
ATOM 5002 C CA . HIS B 1 299 ? -9.266 -10.664 -15.195 1 95.75 299 HIS B CA 1
ATOM 5003 C C . HIS B 1 299 ? -8.461 -10.609 -16.484 1 95.75 299 HIS B C 1
ATOM 5005 O O . HIS B 1 299 ? -8.969 -10.961 -17.562 1 95.75 299 HIS B O 1
ATOM 5011 N N . THR B 1 300 ? -7.242 -10.07 -16.406 1 96.94 300 THR B N 1
ATOM 5012 C CA . THR B 1 300 ? -6.348 -10.07 -17.562 1 96.94 300 THR B CA 1
ATOM 5013 C C . THR B 1 300 ? -5.168 -11.008 -17.328 1 96.94 300 THR B C 1
ATOM 5015 O O . THR B 1 300 ? -4.93 -11.453 -16.203 1 96.94 300 THR B O 1
ATOM 5018 N N . ASP B 1 301 ? -4.453 -11.32 -18.359 1 97.88 301 ASP B N 1
ATOM 5019 C CA . ASP B 1 301 ? -3.357 -12.281 -18.281 1 97.88 301 ASP B CA 1
ATOM 5020 C C . ASP B 1 301 ? -2.008 -11.586 -18.453 1 97.88 301 ASP B C 1
ATOM 5022 O O . ASP B 1 301 ? -1.013 -12.227 -18.797 1 97.88 301 ASP B O 1
ATOM 5026 N N . SER B 1 302 ? -1.96 -10.266 -18.234 1 98.62 302 SER B N 1
ATOM 5027 C CA . SER B 1 302 ? -0.734 -9.492 -18.422 1 98.62 302 SER B CA 1
ATOM 5028 C C . SER B 1 302 ? -0.313 -8.797 -17.125 1 98.62 302 SER B C 1
ATOM 5030 O O . SER B 1 302 ? -1.138 -8.578 -16.234 1 98.62 302 SER B O 1
ATOM 5032 N N . VAL B 1 303 ? 0.943 -8.539 -17.016 1 98.88 303 VAL B N 1
ATOM 5033 C CA . VAL B 1 303 ? 1.478 -7.664 -15.977 1 98.88 303 VAL B CA 1
ATOM 5034 C C . VAL B 1 303 ? 1.542 -6.23 -16.5 1 98.88 303 VAL B C 1
ATOM 5036 O O . VAL B 1 303 ? 2.107 -5.973 -17.562 1 98.88 303 VAL B O 1
ATOM 5039 N N . PHE B 1 304 ? 0.93 -5.301 -15.781 1 98.94 304 PHE B N 1
ATOM 5040 C CA . PHE B 1 304 ? 0.955 -3.889 -16.156 1 98.94 304 PHE B CA 1
ATOM 5041 C C . PHE B 1 304 ? 2.023 -3.143 -15.359 1 98.94 304 PHE B C 1
ATOM 5043 O O . PHE B 1 304 ? 2.211 -3.396 -14.172 1 98.94 304 PHE B O 1
ATOM 5050 N N . ILE B 1 305 ? 2.756 -2.258 -16.016 1 98.94 305 ILE B N 1
ATOM 5051 C CA . ILE B 1 305 ? 3.77 -1.459 -15.336 1 98.94 305 ILE B CA 1
ATOM 5052 C C . ILE B 1 305 ? 3.668 -0.003 -15.781 1 98.94 305 ILE B C 1
ATOM 5054 O O . ILE B 1 305 ? 3.346 0.276 -16.938 1 98.94 305 ILE B O 1
ATOM 5058 N N . GLY B 1 306 ? 3.709 0.904 -14.867 1 98.88 306 GLY B N 1
ATOM 5059 C CA . GLY B 1 306 ? 3.762 2.34 -15.086 1 98.88 306 GLY B CA 1
ATOM 5060 C C . GLY B 1 306 ? 4.453 3.092 -13.969 1 98.88 306 GLY B C 1
ATOM 5061 O O . GLY B 1 306 ? 5.258 2.516 -13.227 1 98.88 306 GLY B O 1
ATOM 5062 N N . ARG B 1 307 ? 4.258 4.48 -14.016 1 98.81 307 ARG B N 1
ATOM 5063 C CA . ARG B 1 307 ? 4.922 5.332 -13.031 1 98.81 307 ARG B CA 1
ATOM 5064 C C . ARG B 1 307 ? 6.434 5.145 -13.078 1 98.81 307 ARG B C 1
ATOM 5066 O O . ARG B 1 307 ? 7.098 5.164 -12.039 1 98.81 307 ARG B O 1
ATOM 5073 N N . LEU B 1 308 ? 6.895 4.82 -14.227 1 98.81 308 LEU B N 1
ATOM 5074 C CA . LEU B 1 308 ? 8.336 4.664 -14.422 1 98.81 308 LEU B CA 1
ATOM 5075 C C . LEU B 1 308 ? 9.047 6.012 -14.336 1 98.81 308 LEU B C 1
ATOM 5077 O O . LEU B 1 308 ? 8.656 6.965 -15.016 1 98.81 308 LEU B O 1
ATOM 5081 N N . ARG B 1 309 ? 10.062 6.141 -13.523 1 98.62 309 ARG B N 1
ATOM 5082 C CA . ARG B 1 309 ? 10.812 7.383 -13.383 1 98.62 309 ARG B CA 1
ATOM 5083 C C . ARG B 1 309 ? 12.188 7.125 -12.781 1 98.62 309 ARG B C 1
ATOM 5085 O O . ARG B 1 309 ? 12.367 6.176 -12.008 1 98.62 309 ARG B O 1
ATOM 5092 N N . LYS B 1 310 ? 13.094 7.953 -13.102 1 98.44 310 LYS B N 1
ATOM 5093 C CA . LYS B 1 310 ? 14.422 7.898 -12.5 1 98.44 310 LYS B CA 1
ATOM 5094 C C . LYS B 1 310 ? 14.406 8.438 -11.07 1 98.44 310 LYS B C 1
ATOM 5096 O O . LYS B 1 310 ? 13.648 9.359 -10.766 1 98.44 310 LYS B O 1
ATOM 5101 N N . ASP B 1 311 ? 15.211 7.82 -10.305 1 98.75 311 ASP B N 1
ATOM 5102 C CA . ASP B 1 311 ? 15.391 8.328 -8.953 1 98.75 311 ASP B CA 1
ATOM 5103 C C . ASP B 1 311 ? 15.906 9.766 -8.961 1 98.75 311 ASP B C 1
ATOM 5105 O O . ASP B 1 311 ? 16.703 10.133 -9.82 1 98.75 311 ASP B O 1
ATOM 5109 N N . LEU B 1 312 ? 15.469 10.555 -7.977 1 98.56 312 LEU B N 1
ATOM 5110 C CA . LEU B 1 312 ? 15.82 11.969 -7.91 1 98.56 312 LEU B CA 1
ATOM 5111 C C . LEU B 1 312 ? 17.297 12.148 -7.605 1 98.56 312 LEU B C 1
ATOM 5113 O O . LEU B 1 312 ? 17.891 13.172 -7.965 1 98.56 312 LEU B O 1
ATOM 5117 N N . PHE B 1 313 ? 17.938 11.148 -6.973 1 98.56 313 PHE B N 1
ATOM 5118 C CA . PHE B 1 313 ? 19.25 11.359 -6.402 1 98.56 313 PHE B CA 1
ATOM 5119 C C . PHE B 1 313 ? 20.266 10.367 -6.977 1 98.56 313 PHE B C 1
ATOM 5121 O O . PHE B 1 313 ? 21.469 10.516 -6.781 1 98.56 313 PHE B O 1
ATOM 5128 N N . ASP B 1 314 ? 19.766 9.312 -7.625 1 98.38 314 ASP B N 1
ATOM 5129 C CA . ASP B 1 314 ? 20.625 8.266 -8.148 1 98.38 314 ASP B CA 1
ATOM 5130 C C . ASP B 1 314 ? 20.266 7.906 -9.586 1 98.38 314 ASP B C 1
ATOM 5132 O O . ASP B 1 314 ? 19.25 7.238 -9.82 1 98.38 314 ASP B O 1
ATOM 5136 N N . LYS B 1 315 ? 21.094 8.203 -10.523 1 98.19 315 LYS B N 1
ATOM 5137 C CA . LYS B 1 315 ? 20.844 8.039 -11.945 1 98.19 315 LYS B CA 1
ATOM 5138 C C . LYS B 1 315 ? 20.812 6.562 -12.336 1 98.19 315 LYS B C 1
ATOM 5140 O O . LYS B 1 315 ? 20.406 6.219 -13.445 1 98.19 315 LYS B O 1
ATOM 5145 N N . LYS B 1 316 ? 21.109 5.691 -11.391 1 98.69 316 LYS B N 1
ATOM 5146 C CA . LYS B 1 316 ? 21.141 4.262 -11.68 1 98.69 316 LYS B CA 1
ATOM 5147 C C . LYS B 1 316 ? 19.891 3.557 -11.148 1 98.69 316 LYS B C 1
ATOM 5149 O O . LYS B 1 316 ? 19.781 2.334 -11.258 1 98.69 316 LYS B O 1
ATOM 5154 N N . THR B 1 317 ? 18.953 4.312 -10.562 1 98.88 317 THR B N 1
ATOM 5155 C CA . THR B 1 317 ? 17.828 3.686 -9.891 1 98.88 317 THR B CA 1
ATOM 5156 C C . THR B 1 317 ? 16.516 4.047 -10.586 1 98.88 317 THR B C 1
ATOM 5158 O O . THR B 1 317 ? 16.25 5.223 -10.844 1 98.88 317 THR B O 1
ATOM 5161 N N . LEU B 1 318 ? 15.734 3.031 -10.914 1 98.94 318 LEU B N 1
ATOM 5162 C CA . LEU B 1 318 ? 14.422 3.145 -11.539 1 98.94 318 LEU B CA 1
ATOM 5163 C C . LEU B 1 318 ? 13.32 2.84 -10.539 1 98.94 318 LEU B C 1
ATOM 5165 O O . LEU B 1 318 ? 13.422 1.886 -9.758 1 98.94 318 LEU B O 1
ATOM 5169 N N . HIS B 1 319 ? 12.336 3.664 -10.523 1 98.94 319 HIS B N 1
ATOM 5170 C CA . HIS B 1 319 ? 11.125 3.361 -9.773 1 98.94 319 HIS B CA 1
ATOM 5171 C C . HIS B 1 319 ? 9.977 2.998 -10.703 1 98.94 319 HIS B C 1
ATOM 5173 O O . HIS B 1 319 ? 9.883 3.52 -11.82 1 98.94 319 HIS B O 1
ATOM 5179 N N . GLY B 1 320 ? 9.133 2.121 -10.328 1 98.88 320 GLY B N 1
ATOM 5180 C CA . GLY B 1 320 ? 7.945 1.731 -11.07 1 98.88 320 GLY B CA 1
ATOM 5181 C C . GLY B 1 320 ? 6.848 1.159 -10.195 1 98.88 320 GLY B C 1
ATOM 5182 O O . GLY B 1 320 ? 7.078 0.852 -9.023 1 98.88 320 GLY B O 1
ATOM 5183 N N . PHE B 1 321 ? 5.672 1.067 -10.719 1 98.94 321 PHE B N 1
ATOM 5184 C CA . PHE B 1 321 ? 4.492 0.486 -10.086 1 98.94 321 PHE B CA 1
ATOM 5185 C C . PHE B 1 321 ? 3.857 -0.567 -10.984 1 98.94 321 PHE B C 1
ATOM 5187 O O . PHE B 1 321 ? 3.4 -0.256 -12.086 1 98.94 321 PHE B O 1
ATOM 5194 N N . CYS B 1 322 ? 3.867 -1.796 -10.555 1 98.75 322 CYS B N 1
ATOM 5195 C CA . CYS B 1 322 ? 3.328 -2.84 -11.414 1 98.75 322 CYS B CA 1
ATOM 5196 C C . CYS B 1 322 ? 2.123 -3.514 -10.773 1 98.75 322 CYS B C 1
ATOM 5198 O O . CYS B 1 322 ? 2.037 -3.604 -9.547 1 98.75 322 CYS B O 1
ATOM 5200 N N . VAL B 1 323 ? 1.145 -3.947 -11.594 1 98.94 323 VAL B N 1
ATOM 5201 C CA . VAL B 1 323 ? -0.103 -4.562 -11.148 1 98.94 323 VAL B CA 1
ATOM 5202 C C . VAL B 1 323 ? -0.42 -5.773 -12.023 1 98.94 323 VAL B C 1
ATOM 5204 O O . VAL B 1 323 ? -0.211 -5.742 -13.242 1 98.94 323 VAL B O 1
ATOM 5207 N N . ALA B 1 324 ? -0.826 -6.828 -11.406 1 98.94 324 ALA B N 1
ATOM 5208 C CA . ALA B 1 324 ? -1.247 -8.016 -12.148 1 98.94 324 ALA B CA 1
ATOM 5209 C C . ALA B 1 324 ? -2.324 -8.781 -11.383 1 98.94 324 ALA B C 1
ATOM 5211 O O . ALA B 1 324 ? -2.344 -8.781 -10.156 1 98.94 324 ALA B O 1
ATOM 5212 N N . ASP B 1 325 ? -3.221 -9.398 -12.117 1 98.56 325 ASP B N 1
ATOM 5213 C CA . ASP B 1 325 ? -4.188 -10.312 -11.523 1 98.56 325 ASP B CA 1
ATOM 5214 C C . ASP B 1 325 ? -3.492 -11.547 -10.953 1 98.56 325 ASP B C 1
ATOM 5216 O O . ASP B 1 325 ? -3.084 -12.438 -11.703 1 98.56 325 ASP B O 1
ATOM 5220 N N . GLN B 1 326 ? -3.381 -11.578 -9.625 1 98.38 326 GLN B N 1
ATOM 5221 C CA . GLN B 1 326 ? -2.594 -12.617 -8.969 1 98.38 326 GLN B CA 1
ATOM 5222 C C . GLN B 1 326 ? -3.273 -13.977 -9.078 1 98.38 326 GLN B C 1
ATOM 5224 O O . GLN B 1 326 ? -2.631 -15.016 -8.898 1 98.38 326 GLN B O 1
ATOM 5229 N N . LEU B 1 327 ? -4.57 -14.047 -9.375 1 97.75 327 LEU B N 1
ATOM 5230 C CA . LEU B 1 327 ? -5.254 -15.32 -9.57 1 97.75 327 LEU B CA 1
ATOM 5231 C C . LEU B 1 327 ? -5 -15.867 -10.977 1 97.75 327 LEU B C 1
ATOM 5233 O O . LEU B 1 327 ? -5.07 -17.078 -11.195 1 97.75 327 LEU B O 1
ATOM 5237 N N . ARG B 1 328 ? -4.75 -14.961 -11.898 1 97.69 328 ARG B N 1
ATOM 5238 C CA . ARG B 1 328 ? -4.469 -15.344 -13.281 1 97.69 328 ARG B CA 1
ATOM 5239 C C . ARG B 1 328 ? -2.965 -15.367 -13.547 1 97.69 328 ARG B C 1
ATOM 5241 O O . ARG B 1 328 ? -2.316 -16.406 -13.352 1 97.69 328 ARG B O 1
ATOM 5248 N N . VAL B 1 329 ? -2.357 -14.18 -13.734 1 98.5 329 VAL B N 1
ATOM 5249 C CA . VAL B 1 329 ? -0.928 -14.07 -14 1 98.5 329 VAL B CA 1
ATOM 5250 C C . VAL B 1 329 ? -0.14 -14.797 -12.914 1 98.5 329 VAL B C 1
ATOM 5252 O O . VAL B 1 329 ? 0.836 -15.492 -13.203 1 98.5 329 VAL B O 1
ATOM 5255 N N . GLY B 1 330 ? -0.616 -14.688 -11.672 1 97.75 330 GLY B N 1
ATOM 5256 C CA . GLY B 1 330 ? 0.15 -15.164 -10.523 1 97.75 330 GLY B CA 1
ATOM 5257 C C . GLY B 1 330 ? -0.138 -16.609 -10.172 1 97.75 330 GLY B C 1
ATOM 5258 O O . GLY B 1 330 ? 0.417 -17.141 -9.203 1 97.75 330 GLY B O 1
ATOM 5259 N N . ALA B 1 331 ? -1.117 -17.25 -10.914 1 98.19 331 ALA B N 1
ATOM 5260 C CA . ALA B 1 331 ? -1.456 -18.625 -10.555 1 98.19 331 ALA B CA 1
ATOM 5261 C C . ALA B 1 331 ? -1.974 -19.391 -11.766 1 98.19 331 ALA B C 1
ATOM 5263 O O . ALA B 1 331 ? -1.217 -20.125 -12.422 1 98.19 331 ALA B O 1
ATOM 5264 N N . ALA B 1 332 ? -3.215 -19.188 -12.195 1 98.38 332 ALA B N 1
ATOM 5265 C CA . ALA B 1 332 ? -3.906 -20 -13.188 1 98.38 332 ALA B CA 1
ATOM 5266 C C . ALA B 1 332 ? -3.271 -19.844 -14.57 1 98.38 332 ALA B C 1
ATOM 5268 O O . ALA B 1 332 ? -2.967 -20.828 -15.234 1 98.38 332 ALA B O 1
ATOM 5269 N N . THR B 1 333 ? -3.096 -18.562 -14.992 1 98.31 333 THR B N 1
ATOM 5270 C CA . THR B 1 333 ? -2.547 -18.312 -16.312 1 98.31 333 THR B CA 1
ATOM 5271 C C . THR B 1 333 ? -1.14 -18.891 -16.438 1 98.31 333 THR B C 1
ATOM 5273 O O . THR B 1 333 ? -0.808 -19.516 -17.453 1 98.31 333 THR B O 1
ATOM 5276 N N . ASN B 1 334 ? -0.32 -18.672 -15.414 1 98.75 334 ASN B N 1
ATOM 5277 C CA . ASN B 1 334 ? 1.034 -19.203 -15.461 1 98.75 334 ASN B CA 1
ATOM 5278 C C . ASN B 1 334 ? 1.028 -20.734 -15.531 1 98.75 334 ASN B C 1
ATOM 5280 O O . ASN B 1 334 ? 1.759 -21.312 -16.328 1 98.75 334 ASN B O 1
ATOM 5284 N N . ALA B 1 335 ? 0.216 -21.375 -14.734 1 98.75 335 ALA B N 1
ATOM 5285 C CA . ALA B 1 335 ? 0.118 -22.828 -14.719 1 98.75 335 ALA B CA 1
ATOM 5286 C C . ALA B 1 335 ? -0.329 -23.375 -16.078 1 98.75 335 ALA B C 1
ATOM 5288 O O . ALA B 1 335 ? 0.209 -24.375 -16.562 1 98.75 335 ALA B O 1
ATOM 5289 N N . LEU B 1 336 ? -1.274 -22.75 -16.656 1 98.31 336 LEU B N 1
ATOM 5290 C CA . LEU B 1 336 ? -1.787 -23.156 -17.953 1 98.31 336 LEU B CA 1
ATOM 5291 C C . LEU B 1 336 ? -0.725 -23 -19.031 1 98.31 336 LEU B C 1
ATOM 5293 O O . LEU B 1 336 ? -0.6 -23.844 -19.922 1 98.31 336 LEU B O 1
ATOM 5297 N N . LYS B 1 337 ? -0.002 -21.906 -18.969 1 98.12 337 LYS B N 1
ATOM 5298 C CA . LYS B 1 337 ? 1.071 -21.703 -19.938 1 98.12 337 LYS B CA 1
ATOM 5299 C C . LYS B 1 337 ? 2.137 -22.781 -19.828 1 98.12 337 LYS B C 1
ATOM 5301 O O . LYS B 1 337 ? 2.699 -23.219 -20.844 1 98.12 337 LYS B O 1
ATOM 5306 N N . ILE B 1 338 ? 2.418 -23.203 -18.609 1 98.56 338 ILE B N 1
ATOM 5307 C CA . ILE B 1 338 ? 3.359 -24.297 -18.391 1 98.56 338 ILE B CA 1
ATOM 5308 C C . ILE B 1 338 ? 2.852 -25.562 -19.094 1 98.56 338 ILE B C 1
ATOM 5310 O O . ILE B 1 338 ? 3.588 -26.188 -19.844 1 98.56 338 ILE B O 1
ATOM 5314 N N . ALA B 1 339 ? 1.607 -25.891 -18.891 1 98.38 339 ALA B N 1
ATOM 5315 C CA . ALA B 1 339 ? 1.007 -27.078 -19.484 1 98.38 339 ALA B CA 1
ATOM 5316 C C . ALA B 1 339 ? 1.016 -26.984 -21.016 1 98.38 339 ALA B C 1
ATOM 5318 O O . ALA B 1 339 ? 1.318 -27.969 -21.703 1 98.38 339 ALA B O 1
ATOM 5319 N N . LEU B 1 340 ? 0.684 -25.828 -21.531 1 97.12 340 LEU B N 1
ATOM 5320 C CA . LEU B 1 340 ? 0.625 -25.625 -22.969 1 97.12 340 LEU B CA 1
ATOM 5321 C C . LEU B 1 340 ? 2.01 -25.766 -23.594 1 97.12 340 LEU B C 1
ATOM 5323 O O . LEU B 1 340 ? 2.156 -26.359 -24.656 1 97.12 340 LEU B O 1
ATOM 5327 N N . HIS B 1 341 ? 2.951 -25.203 -22.922 1 96.88 341 HIS B N 1
ATOM 5328 C CA . HIS B 1 341 ? 4.32 -25.359 -23.391 1 96.88 341 HIS B CA 1
ATOM 5329 C C . HIS B 1 341 ? 4.738 -26.828 -23.406 1 96.88 341 HIS B C 1
ATOM 5331 O O . HIS B 1 341 ? 5.418 -27.266 -24.328 1 96.88 341 HIS B O 1
ATOM 5337 N N . TYR B 1 342 ? 4.336 -27.531 -22.359 1 96.81 342 TYR B N 1
ATOM 5338 C CA . TYR B 1 342 ? 4.656 -28.938 -22.266 1 96.81 342 TYR B CA 1
ATOM 5339 C C . TYR B 1 342 ? 4.035 -29.734 -23.406 1 96.81 342 TYR B C 1
ATOM 5341 O O . TYR B 1 342 ? 4.727 -30.484 -24.094 1 96.81 342 TYR B O 1
ATOM 5349 N N . ILE B 1 343 ? 2.783 -29.578 -23.734 1 95.62 343 ILE B N 1
ATOM 5350 C CA . ILE B 1 343 ? 2.092 -30.406 -24.703 1 95.62 343 ILE B CA 1
ATOM 5351 C C . ILE B 1 343 ? 2.52 -30.031 -26.125 1 95.62 343 ILE B C 1
ATOM 5353 O O . ILE B 1 343 ? 2.469 -30.844 -27.031 1 95.62 343 ILE B O 1
ATOM 5357 N N . LYS B 1 344 ? 2.971 -28.797 -26.266 1 93.88 344 LYS B N 1
ATOM 5358 C CA . LYS B 1 344 ? 3.404 -28.344 -27.594 1 93.88 344 LYS B CA 1
ATOM 5359 C C . LYS B 1 344 ? 4.797 -28.875 -27.922 1 93.88 344 LYS B C 1
ATOM 5361 O O . LYS B 1 344 ? 5.137 -29.062 -29.094 1 93.88 344 LYS B O 1
ATOM 5366 N N . ASN B 1 345 ? 5.566 -29.078 -26.891 1 90.25 345 ASN B N 1
ATOM 5367 C CA . ASN B 1 345 ? 6.973 -29.391 -27.125 1 90.25 345 ASN B CA 1
ATOM 5368 C C . ASN B 1 345 ? 7.336 -30.781 -26.594 1 90.25 345 ASN B C 1
ATOM 5370 O O . ASN B 1 345 ? 8.477 -31.219 -26.734 1 90.25 345 ASN B O 1
ATOM 5374 N N . ALA B 1 346 ? 6.43 -31.406 -26.031 1 81.12 346 ALA B N 1
ATOM 5375 C CA . ALA B 1 346 ? 6.699 -32.75 -25.547 1 81.12 346 ALA B CA 1
ATOM 5376 C C . ALA B 1 346 ? 6.727 -33.75 -26.703 1 81.12 346 ALA B C 1
ATOM 5378 O O . ALA B 1 346 ? 6.047 -33.562 -27.719 1 81.12 346 ALA B O 1
#

Radius of gyration: 27.06 Å; Cα contacts (8 Å, |Δi|>4): 1663; chains: 2; bounding box: 54×87×65 Å